Protein AF-A0AAN0K2D4-F1 (afdb_monomer_lite)

Radius of gyration: 41.51 Å; chains: 1; bounding box: 96×42×124 Å

pLDDT: mean 88.47, std 9.49, range [43.97, 98.31]

Sequence (479 aa):
MESTIPAAYCKLLQKLQEMHCSGKLLDYDFYMLWPLSASLNMMYPWIFLVTPLIKLLSERELFYSALLNRWQTLAQSNFIPSLLFQDSIAGDATFLDEALYILQLPVVFLPASHMLQLQELYDNDIVIINEDSFTNYFLSKIKVFDAHIEIRNKVIYTLLLTISMSELTGFDKLENFKNQLRTVPCIPCSPDGVVLKLPSQLIDPGTFHDMFDPDDSLFPFSDFCQNNPVCYTIMEMGMMSRKLPWDIVIKSAQTIKSVIVIDENKAMKRVKAILKCINSTVPDELKETSFLPVVPKPEHYFLPWKGEGHVLLSPTELMCDLRMGTREAALIVGSQRAILNTNSVNHGGCGSISQRVIKLLEIPTMPSFDEVLHHFNTLVSSFTAKLGNCDIVGEICCYVYQYFNDSLENPMISQLLLRYCNKPFIWIGKIFVCPCDVAVNWKHEDGPFLYKLPSKLCEYKNLLKCLKIKENFTYDDIL

Secondary structure (DSSP, 8-state):
-TTHHHHHHHHHHHHHHHHHHTTSS-S--TTTTSPPGGG-SS-TTTHHHHHHHHHHHHTSS-EEETTTTEEE-GGG-EE--TTTTTTT-SS--HHHHHHHHHTT--EE---HHHHHHHHHHHTTT-EE--HHHHHHHHHHTGGGGGG-HHHHHHHHHHHHHHHHHHHHTT--TTHHHHHHHTTS--EE-STTS--EE-GGG-B-HHHHTTT--GGGT-SPPHHHHHSHHHHHHHHHTT-BSS---HHHHHHHHHHHHHHHHH-HHHHHHHHHHHHHH--SPPPHHHHHS--EEBPPPPTT--S--TTTT-SEE-GGGEE--TTT-HHHHHHHHTTTSEEB--S-GGGTS-----HHHHHHTT--SS--HHHHHHHHHHHHHH--TTT--HHHHHHHHHHHHHHHHHHTTSHHHHHHHGGGTTSS-EE-SSSEE-GGGEETT-S-S--SS-EEPPGGGGG-HHHHHHTT-BSS--HHHH-

InterPro domains:
  IPR052972 Sacsin chaperone regulator [PTHR15600] (1-477)

Foldseek 3Di:
DLQPVLVVVLVVLVVVVVCVVVVNDPPDPLCPPQDFCVPDPDNPPCVSNNLSNVVSQQQDQSFAQPLLRGTDHQLQEEEEDPCALVVQDDDDPVLVSVLCSLLVHRYGYDPPSVVVVCCVNCVPRYHYDHNLNSLVSCLVPVVSCLVPLVSLQVVVLSNLRVVLVCVVVVDPPCVSSLVSLQPGFRFQQAQVSNDTGHLQQAAQCVQCVLQDDSHVSRHGHPVQNVDPSSVVSSVVSHHHYDADDQVSLLVSQQCLVVVCVVPLLSLLSNLLSSLVRPDDAHDVSQQQRFRFAWDEDDPLDQFAFLCYPPGTGGLVQEAEAPPPGQVLLCLQQRNPGTYGAQDDSVVSHNHDHDPSSNVSSVRHNDDDPVRSVVVQVSLQVRDDLVRDDLVSSVSSLLSSLVVLLVPVVDVVSLVVLLVQQQPFDADLSRHGAHLLQEAAPDPDPDDPRHHYHDPSSVVSVSSNVSSVRHNDDDPVSVD

Structure (mmCIF, N/CA/C/O backbone):
data_AF-A0AAN0K2D4-F1
#
_entry.id   AF-A0AAN0K2D4-F1
#
loop_
_atom_site.group_PDB
_atom_site.id
_atom_site.type_symbol
_atom_site.label_atom_id
_atom_site.label_alt_id
_atom_site.label_comp_id
_atom_site.label_asym_id
_atom_site.label_entity_id
_atom_site.label_seq_id
_atom_site.pdbx_PDB_ins_code
_atom_site.Cartn_x
_atom_site.Cartn_y
_atom_site.Cartn_z
_atom_site.occupancy
_atom_site.B_iso_or_equiv
_atom_site.auth_seq_id
_atom_site.auth_comp_id
_atom_site.auth_asym_id
_atom_site.auth_atom_id
_atom_site.pdbx_PDB_model_num
ATOM 1 N N . MET A 1 1 ? 41.814 16.527 -63.755 1.00 57.78 1 MET A N 1
ATOM 2 C CA . MET A 1 1 ? 42.087 15.346 -62.903 1.00 57.78 1 MET A CA 1
ATOM 3 C C . MET A 1 1 ? 41.332 15.417 -61.583 1.00 57.78 1 MET A C 1
ATOM 5 O O . MET A 1 1 ? 40.731 14.414 -61.221 1.00 57.78 1 MET A O 1
ATOM 9 N N . GLU A 1 2 ? 41.303 16.582 -60.926 1.00 59.50 2 GLU A N 1
ATOM 10 C CA . GLU A 1 2 ? 40.725 16.784 -59.582 1.00 59.50 2 GLU A CA 1
ATOM 11 C C . GLU A 1 2 ? 39.239 16.412 -59.423 1.00 59.50 2 GLU A C 1
ATOM 13 O O . GLU A 1 2 ? 38.846 16.000 -58.342 1.00 59.50 2 GLU A O 1
ATOM 18 N N . SER A 1 3 ? 38.418 16.464 -60.479 1.00 68.94 3 SER A N 1
ATOM 19 C CA . SER A 1 3 ? 37.014 16.003 -60.442 1.00 68.94 3 SER A CA 1
ATOM 20 C C . SER A 1 3 ? 36.786 14.653 -61.133 1.00 68.94 3 SER A C 1
ATOM 22 O O . SER A 1 3 ? 35.917 13.878 -60.740 1.00 68.94 3 SER A O 1
ATOM 24 N N . THR A 1 4 ? 37.579 14.343 -62.161 1.00 83.56 4 THR A N 1
ATOM 25 C CA . THR A 1 4 ? 37.406 13.146 -62.997 1.00 83.56 4 THR A CA 1
ATOM 26 C C . THR A 1 4 ? 37.753 11.860 -62.252 1.00 83.56 4 THR A C 1
ATOM 28 O O . THR A 1 4 ? 37.024 10.878 -62.373 1.00 83.56 4 THR A O 1
ATOM 31 N N . ILE A 1 5 ? 38.850 11.862 -61.484 1.00 86.19 5 ILE A N 1
ATOM 32 C CA . ILE A 1 5 ? 39.300 10.679 -60.738 1.00 86.19 5 ILE A CA 1
ATOM 33 C C . ILE A 1 5 ? 38.317 10.360 -59.595 1.00 86.19 5 ILE A C 1
ATOM 35 O O . ILE A 1 5 ? 37.833 9.228 -59.563 1.00 86.19 5 ILE A O 1
ATOM 39 N N . PRO A 1 6 ? 37.914 11.324 -58.738 1.00 88.62 6 PRO A N 1
ATOM 40 C CA . PRO A 1 6 ? 36.864 11.100 -57.741 1.00 88.62 6 PRO A CA 1
ATOM 41 C C . PRO A 1 6 ? 35.539 10.612 -58.336 1.00 88.62 6 PRO A C 1
ATOM 43 O O . PRO A 1 6 ? 34.939 9.678 -57.813 1.00 88.62 6 PRO A O 1
ATOM 46 N N . ALA A 1 7 ? 35.099 11.171 -59.468 1.00 88.75 7 ALA A N 1
ATOM 47 C CA . ALA A 1 7 ? 33.869 10.731 -60.128 1.00 88.75 7 ALA A CA 1
ATOM 48 C C . ALA A 1 7 ? 33.956 9.293 -60.662 1.00 88.75 7 ALA A C 1
ATOM 50 O O . ALA A 1 7 ? 33.001 8.527 -60.526 1.00 88.75 7 ALA A O 1
ATOM 51 N N . ALA A 1 8 ? 35.089 8.906 -61.253 1.00 90.31 8 ALA A N 1
ATOM 52 C CA . ALA A 1 8 ? 35.313 7.533 -61.700 1.00 90.31 8 ALA A CA 1
ATOM 53 C C . ALA A 1 8 ? 35.369 6.554 -60.515 1.00 90.31 8 ALA A C 1
ATOM 55 O O . ALA A 1 8 ? 34.779 5.477 -60.585 1.00 90.31 8 ALA A O 1
ATOM 56 N N . TYR A 1 9 ? 36.014 6.950 -59.414 1.00 91.25 9 TYR A N 1
ATOM 57 C CA . TYR A 1 9 ? 36.102 6.142 -58.199 1.00 91.25 9 TYR A CA 1
ATOM 58 C C . TYR A 1 9 ? 34.739 5.975 -57.512 1.00 91.25 9 TYR A C 1
ATOM 60 O O . TYR A 1 9 ? 34.366 4.871 -57.130 1.00 91.25 9 TYR A O 1
ATOM 68 N N . CYS A 1 10 ? 33.936 7.039 -57.436 1.00 91.19 10 CYS A N 1
ATOM 69 C CA . CYS A 1 10 ? 32.560 6.965 -56.945 1.00 91.19 10 CYS A CA 1
ATOM 70 C C . CYS A 1 10 ? 31.718 5.977 -57.776 1.00 91.19 10 CYS A C 1
ATOM 72 O O . CYS A 1 10 ? 31.055 5.114 -57.205 1.00 91.19 10 CYS A O 1
ATOM 74 N N . LYS A 1 11 ? 31.816 6.009 -59.116 1.00 92.44 11 LYS A N 1
ATOM 75 C CA . LYS A 1 11 ? 31.136 5.030 -59.991 1.00 92.44 11 LYS A CA 1
ATOM 76 C C . LYS A 1 11 ? 31.580 3.589 -59.737 1.00 92.44 11 LYS A C 1
ATOM 78 O O . LYS A 1 11 ? 30.755 2.682 -59.820 1.00 92.44 11 LYS A O 1
ATOM 83 N N . LEU A 1 12 ? 32.863 3.369 -59.442 1.00 92.81 12 LEU A N 1
ATOM 84 C CA . LEU A 1 12 ? 33.367 2.048 -59.063 1.00 92.81 12 LEU A CA 1
ATOM 85 C C . LEU A 1 12 ? 32.679 1.551 -57.783 1.00 92.81 12 LEU A C 1
ATOM 87 O O . LEU A 1 12 ? 32.184 0.428 -57.767 1.00 92.81 12 LEU A O 1
ATOM 91 N N . LEU A 1 13 ? 32.588 2.393 -56.748 1.00 92.88 13 LEU A N 1
ATOM 92 C CA . LEU A 1 13 ? 31.915 2.047 -55.490 1.00 92.88 13 LEU A CA 1
ATOM 93 C C . LEU A 1 13 ? 30.414 1.780 -55.688 1.00 92.88 13 LEU A C 1
ATOM 95 O O . LEU A 1 13 ? 29.901 0.794 -55.168 1.00 92.88 13 LEU A O 1
ATOM 99 N N . GLN A 1 14 ? 29.728 2.573 -56.519 1.00 92.19 14 GLN A N 1
ATOM 100 C CA . GLN A 1 14 ? 28.338 2.292 -56.915 1.00 92.19 14 GLN A CA 1
ATOM 101 C C . GLN A 1 14 ? 28.205 0.940 -57.620 1.00 92.19 14 GLN A C 1
ATOM 103 O O . GLN A 1 14 ? 27.250 0.203 -57.386 1.00 92.19 14 GLN A O 1
ATOM 108 N N . LYS A 1 15 ? 29.182 0.556 -58.451 1.00 92.69 15 LYS A N 1
ATOM 109 C CA . LYS A 1 15 ? 29.138 -0.753 -59.104 1.00 92.69 15 LYS A CA 1
ATOM 110 C C . LYS A 1 15 ? 29.304 -1.905 -58.113 1.00 92.69 15 LYS A C 1
ATOM 112 O O . LYS A 1 15 ? 28.647 -2.931 -58.274 1.00 92.69 15 LYS A O 1
ATOM 117 N N . LEU A 1 16 ? 30.148 -1.737 -57.096 1.00 91.50 16 LEU A N 1
ATOM 118 C CA . LEU A 1 16 ? 30.307 -2.717 -56.017 1.00 91.50 16 LEU A CA 1
ATOM 119 C C . LEU A 1 16 ? 29.028 -2.845 -55.185 1.00 91.50 16 LEU A C 1
ATOM 121 O O . LEU A 1 16 ? 28.594 -3.963 -54.917 1.00 91.50 16 LEU A O 1
ATOM 125 N N . GLN A 1 17 ? 28.378 -1.723 -54.876 1.00 92.44 17 GLN A N 1
ATOM 126 C CA . GLN A 1 17 ? 27.059 -1.695 -54.248 1.00 92.44 17 GLN A CA 1
ATOM 127 C C . GLN A 1 17 ? 26.017 -2.474 -55.076 1.00 92.44 17 GLN A C 1
ATOM 129 O O . GLN A 1 17 ? 25.353 -3.362 -54.549 1.00 92.44 17 GLN A O 1
ATOM 134 N N . GLU A 1 18 ? 25.905 -2.221 -56.387 1.00 91.56 18 GLU A N 1
ATOM 135 C CA . GLU A 1 18 ? 25.004 -2.972 -57.281 1.00 91.56 18 GLU A CA 1
ATOM 136 C C . GLU A 1 18 ? 25.321 -4.478 -57.308 1.00 91.56 18 GLU A C 1
ATOM 138 O O . GLU A 1 18 ? 24.423 -5.327 -57.361 1.00 91.56 18 GLU A O 1
ATOM 143 N N . MET A 1 19 ? 26.609 -4.835 -57.301 1.00 91.38 19 MET A N 1
ATOM 144 C CA . MET A 1 19 ? 27.048 -6.230 -57.248 1.00 91.38 19 MET A CA 1
ATOM 145 C C . MET A 1 19 ? 26.658 -6.894 -55.928 1.00 91.38 19 MET A C 1
ATOM 147 O O . MET A 1 19 ? 26.228 -8.046 -55.946 1.00 91.38 19 MET A O 1
ATOM 151 N N . HIS A 1 20 ? 26.740 -6.170 -54.814 1.00 89.06 20 HIS A N 1
ATOM 152 C CA . HIS A 1 20 ? 26.272 -6.645 -53.518 1.00 89.06 20 HIS A CA 1
ATOM 153 C C . HIS A 1 20 ? 24.748 -6.838 -53.505 1.00 89.06 20 HIS A C 1
ATOM 155 O O . HIS A 1 20 ? 24.276 -7.937 -53.228 1.00 89.06 20 HIS A O 1
ATOM 161 N N . CYS A 1 21 ? 23.975 -5.833 -53.937 1.00 87.94 21 CYS A N 1
ATOM 162 C CA . CYS A 1 21 ? 22.511 -5.922 -54.030 1.00 87.94 21 CYS A CA 1
ATOM 163 C C . CYS A 1 21 ? 22.024 -7.059 -54.948 1.00 87.94 21 CYS A C 1
ATOM 165 O O . CYS A 1 21 ? 20.941 -7.597 -54.744 1.00 87.94 21 CYS A O 1
ATOM 167 N N . SER A 1 22 ? 22.809 -7.434 -55.966 1.00 91.19 22 SER A N 1
ATOM 168 C CA . SER A 1 22 ? 22.499 -8.549 -56.877 1.00 91.19 22 SER A CA 1
ATOM 169 C C . SER A 1 22 ? 23.047 -9.910 -56.424 1.00 91.19 22 SER A C 1
ATOM 171 O O . SER A 1 22 ? 22.949 -10.879 -57.178 1.00 91.19 22 SER A O 1
ATOM 173 N N . GLY A 1 23 ? 23.637 -9.998 -55.226 1.00 87.06 23 GLY A N 1
ATOM 174 C CA . GLY A 1 23 ? 24.200 -11.232 -54.665 1.00 87.06 23 GLY A CA 1
ATOM 175 C C . GLY A 1 23 ? 25.485 -11.716 -55.347 1.00 87.06 23 GLY A C 1
ATOM 176 O O . GLY A 1 23 ? 25.917 -12.842 -55.120 1.00 87.06 23 GLY A O 1
ATOM 177 N N . LYS A 1 24 ? 26.106 -10.888 -56.197 1.00 90.44 24 LYS A N 1
ATOM 178 C CA . LYS A 1 24 ? 27.366 -11.204 -56.896 1.00 90.44 24 LYS A CA 1
ATOM 179 C C . LYS A 1 24 ? 28.602 -10.945 -56.037 1.00 90.44 24 LYS A C 1
ATOM 181 O O . LYS A 1 24 ? 29.670 -11.459 -56.357 1.00 90.44 24 LYS A O 1
ATOM 186 N N . LEU A 1 25 ? 28.463 -10.123 -54.999 1.00 87.06 25 LEU A N 1
ATOM 187 C CA . LEU A 1 25 ? 29.511 -9.800 -54.038 1.00 87.06 25 LEU A CA 1
ATOM 188 C C . LEU A 1 25 ? 29.007 -10.110 -52.622 1.00 87.06 25 LEU A C 1
ATOM 190 O O . LEU A 1 25 ? 28.138 -9.406 -52.104 1.00 87.06 25 LEU A O 1
ATOM 194 N N . LEU A 1 26 ? 29.538 -11.181 -52.033 1.00 81.00 26 LEU A N 1
ATOM 195 C CA . LEU A 1 26 ? 29.273 -11.592 -50.651 1.00 81.00 26 LEU A CA 1
ATOM 196 C C . LEU A 1 26 ? 30.217 -10.842 -49.698 1.00 81.00 26 LEU A C 1
ATOM 198 O O . LEU A 1 26 ? 31.319 -10.481 -50.108 1.00 81.00 26 LEU A O 1
ATOM 202 N N . ASP A 1 27 ? 29.774 -10.609 -48.461 1.00 75.50 27 ASP A N 1
ATOM 203 C CA . ASP A 1 27 ? 30.578 -10.031 -47.369 1.00 75.50 27 ASP A CA 1
ATOM 204 C C . ASP A 1 27 ? 31.263 -8.697 -47.724 1.00 75.50 27 ASP A C 1
ATOM 206 O O . ASP A 1 27 ? 32.464 -8.499 -47.536 1.00 75.50 27 ASP A O 1
ATOM 210 N N . TYR A 1 28 ? 30.488 -7.770 -48.295 1.00 82.19 28 TYR A N 1
ATOM 211 C CA . TYR A 1 28 ? 30.990 -6.462 -48.707 1.00 82.19 28 TYR A CA 1
ATOM 212 C C . TYR A 1 28 ? 30.899 -5.426 -47.584 1.00 82.19 28 TYR A C 1
ATOM 214 O O . TYR A 1 28 ? 29.858 -4.803 -47.377 1.00 82.19 28 TYR A O 1
ATOM 222 N N . ASP A 1 29 ? 32.029 -5.164 -46.933 1.00 84.12 29 ASP A N 1
ATOM 223 C CA . ASP A 1 29 ? 32.186 -3.997 -46.069 1.00 84.12 29 ASP A CA 1
ATOM 224 C C . ASP A 1 29 ? 32.322 -2.734 -46.926 1.00 84.12 29 ASP A C 1
ATOM 226 O O . ASP A 1 29 ? 33.379 -2.426 -47.488 1.00 84.12 29 ASP A O 1
ATOM 230 N N . PHE A 1 30 ? 31.226 -1.987 -47.042 1.00 86.12 30 PHE A N 1
ATOM 231 C CA . PHE A 1 30 ? 31.097 -0.884 -47.998 1.00 86.12 30 PHE A CA 1
ATOM 232 C C . PHE A 1 30 ? 32.162 0.215 -47.853 1.00 86.12 30 PHE A C 1
ATOM 234 O O . PHE A 1 30 ? 32.519 0.860 -48.842 1.00 86.12 30 PHE A O 1
ATOM 241 N N . TYR A 1 31 ? 32.695 0.407 -46.643 1.00 86.56 31 TYR A N 1
ATOM 242 C CA . TYR A 1 31 ? 33.720 1.403 -46.333 1.00 86.56 31 TYR A CA 1
ATOM 243 C C . TYR A 1 31 ? 35.153 0.942 -46.640 1.00 86.56 31 TYR A C 1
ATOM 245 O O . TYR A 1 31 ? 36.056 1.769 -46.658 1.00 86.56 31 TYR A O 1
ATOM 253 N N . MET A 1 32 ? 35.405 -0.344 -46.918 1.00 86.19 32 MET A N 1
ATOM 254 C CA . MET A 1 32 ? 36.774 -0.889 -47.028 1.00 86.19 32 MET A CA 1
ATOM 255 C C . MET A 1 32 ? 37.636 -0.246 -48.113 1.00 86.19 32 MET A C 1
ATOM 257 O O . MET A 1 32 ? 38.860 -0.217 -48.009 1.00 86.19 32 MET A O 1
ATOM 261 N N . LEU A 1 33 ? 37.005 0.250 -49.176 1.00 86.81 33 LEU A N 1
ATOM 262 C CA . LEU A 1 33 ? 37.688 0.921 -50.281 1.00 86.81 33 LEU A CA 1
ATOM 263 C C . LEU A 1 33 ? 37.574 2.445 -50.191 1.00 86.81 33 LEU A C 1
ATOM 265 O O . LEU A 1 33 ? 37.899 3.141 -51.154 1.00 86.81 33 LEU A O 1
ATOM 269 N N . TRP A 1 34 ? 37.084 2.992 -49.081 1.00 88.00 34 TRP A N 1
ATOM 270 C CA . TRP A 1 34 ? 37.026 4.435 -48.900 1.00 88.00 34 TRP A CA 1
ATOM 271 C C . TRP A 1 34 ? 38.426 4.934 -48.550 1.00 88.00 34 TRP A C 1
ATOM 273 O O . TRP A 1 34 ? 39.054 4.412 -47.629 1.00 88.00 34 TRP A O 1
ATOM 283 N N . PRO A 1 35 ? 38.968 5.922 -49.280 1.00 84.12 35 PRO A N 1
ATOM 284 C CA . PRO A 1 35 ? 40.294 6.416 -48.962 1.00 84.12 35 PRO A CA 1
ATOM 285 C C . PRO A 1 35 ? 40.264 7.173 -47.636 1.00 84.12 35 PRO A C 1
ATOM 287 O O . PRO A 1 35 ? 39.455 8.084 -47.445 1.00 84.12 35 PRO A O 1
ATOM 290 N N . LEU A 1 36 ? 41.189 6.814 -46.749 1.00 85.19 36 LEU A N 1
ATOM 291 C CA . LEU A 1 36 ? 41.465 7.542 -45.517 1.00 85.19 36 LEU A CA 1
ATOM 292 C C . LEU A 1 36 ? 42.693 8.429 -45.714 1.00 85.19 36 LEU A C 1
ATOM 294 O O . LEU A 1 36 ? 43.782 7.914 -45.984 1.00 85.19 36 LEU A O 1
ATOM 298 N N . SER A 1 37 ? 42.529 9.734 -45.512 1.00 82.12 37 SER A N 1
ATOM 299 C CA . SER A 1 37 ? 43.567 10.769 -45.571 1.00 82.12 37 SER A CA 1
ATOM 300 C C . SER A 1 37 ? 44.799 10.396 -44.741 1.00 82.12 37 SER A C 1
ATOM 302 O O . SER A 1 37 ? 45.926 10.537 -45.210 1.00 82.12 37 SER A O 1
ATOM 304 N N . ALA A 1 38 ? 44.577 9.835 -43.551 1.00 79.44 38 ALA A N 1
ATOM 305 C CA . ALA A 1 38 ? 45.615 9.420 -42.612 1.00 79.44 38 ALA A CA 1
ATOM 306 C C . ALA A 1 38 ? 46.386 8.149 -43.023 1.00 79.44 38 ALA A C 1
ATOM 308 O O . ALA A 1 38 ? 47.451 7.884 -42.475 1.00 79.44 38 ALA A O 1
ATOM 309 N N . SER A 1 39 ? 45.869 7.353 -43.967 1.00 80.06 39 SER A N 1
ATOM 310 C CA . SER A 1 39 ? 46.447 6.050 -44.357 1.00 80.06 39 SER A CA 1
ATOM 311 C C . SER A 1 39 ? 47.100 6.041 -45.745 1.00 80.06 39 SER A C 1
ATOM 313 O O . SER A 1 39 ? 47.506 4.991 -46.242 1.00 80.06 39 SER A O 1
ATOM 315 N N . LEU A 1 40 ? 47.175 7.197 -46.411 1.00 79.50 40 LEU A N 1
ATOM 316 C CA . LEU A 1 40 ? 47.702 7.283 -47.769 1.00 79.50 40 LEU A CA 1
ATOM 317 C C . LEU A 1 40 ? 49.211 6.992 -47.795 1.00 79.50 40 LEU A C 1
ATOM 319 O O . LEU A 1 40 ? 50.008 7.772 -47.279 1.00 79.50 40 LEU A O 1
ATOM 323 N N . ASN A 1 41 ? 49.612 5.924 -48.495 1.00 74.75 41 ASN A N 1
ATOM 324 C CA . ASN A 1 41 ? 51.026 5.577 -48.720 1.00 74.75 41 ASN A CA 1
ATOM 325 C C . ASN A 1 41 ? 51.824 6.704 -49.407 1.00 74.75 41 ASN A C 1
ATOM 327 O O . ASN A 1 41 ? 53.023 6.848 -49.185 1.00 74.75 41 ASN A O 1
ATOM 331 N N . MET A 1 42 ? 51.165 7.506 -50.250 1.00 77.31 42 MET A N 1
ATOM 332 C CA . MET A 1 42 ? 51.701 8.752 -50.801 1.00 77.31 42 MET A CA 1
ATOM 333 C C . MET A 1 42 ? 50.674 9.862 -50.596 1.00 77.31 42 MET A C 1
ATOM 335 O O . MET A 1 42 ? 49.574 9.796 -51.137 1.00 77.31 42 MET A O 1
ATOM 339 N N . MET A 1 43 ? 51.039 10.896 -49.838 1.00 73.69 43 MET A N 1
ATOM 340 C CA . MET A 1 43 ? 50.114 11.983 -49.501 1.00 73.69 43 MET A CA 1
ATOM 341 C C . MET A 1 43 ? 49.779 12.851 -50.726 1.00 73.69 43 MET A C 1
ATOM 343 O O . MET A 1 43 ? 48.622 13.179 -50.960 1.00 73.69 43 MET A O 1
ATOM 347 N N . TYR A 1 44 ? 50.767 13.164 -51.567 1.00 76.88 44 TYR A N 1
ATOM 348 C CA . TYR A 1 44 ? 50.577 13.974 -52.774 1.00 76.88 44 TYR A CA 1
ATOM 349 C C . TYR A 1 44 ? 50.616 13.119 -54.050 1.00 76.88 44 TYR A C 1
ATOM 351 O O . TYR A 1 44 ? 51.475 12.240 -54.154 1.00 76.88 44 TYR A O 1
ATOM 359 N N . PRO A 1 45 ? 49.730 13.371 -55.039 1.00 74.50 45 PRO A N 1
ATOM 360 C CA . PRO A 1 45 ? 48.644 14.368 -55.064 1.00 74.50 45 PRO A CA 1
ATOM 361 C C . PRO A 1 45 ? 47.319 13.879 -54.433 1.00 74.50 45 PRO A C 1
ATOM 363 O O . PRO A 1 45 ? 46.318 14.590 -54.474 1.00 74.50 45 PRO A O 1
ATOM 366 N N . TRP A 1 46 ? 47.289 12.661 -53.886 1.00 79.31 46 TRP A N 1
ATOM 367 C CA . TRP A 1 46 ? 46.070 11.924 -53.528 1.00 79.31 46 TRP A CA 1
ATOM 368 C C . TRP A 1 46 ? 45.221 12.566 -52.429 1.00 79.31 46 TRP A C 1
ATOM 370 O O . TRP A 1 46 ? 43.998 12.454 -52.478 1.00 79.31 46 TRP A O 1
ATOM 380 N N . ILE A 1 47 ? 45.838 13.287 -51.492 1.00 82.12 47 ILE A N 1
ATOM 381 C CA . ILE A 1 47 ? 45.136 13.987 -50.411 1.00 82.12 47 ILE A CA 1
ATOM 382 C C . ILE A 1 47 ? 44.084 14.967 -50.950 1.00 82.12 47 ILE A C 1
ATOM 384 O O . ILE A 1 47 ? 42.980 15.042 -50.416 1.00 82.12 47 ILE A O 1
ATOM 388 N N . PHE A 1 48 ? 44.367 15.633 -52.076 1.00 82.88 48 PHE A N 1
ATOM 389 C CA . PHE A 1 48 ? 43.447 16.581 -52.714 1.00 82.88 48 PHE A CA 1
ATOM 390 C C . PHE A 1 48 ? 42.242 15.909 -53.386 1.00 82.88 48 PHE A C 1
ATOM 392 O O . PHE A 1 48 ? 41.268 16.581 -53.714 1.00 82.88 48 PHE A O 1
ATOM 399 N N . LEU A 1 49 ? 42.289 14.591 -53.596 1.00 85.50 49 LEU A N 1
ATOM 400 C CA . LEU A 1 49 ? 41.204 13.823 -54.209 1.00 85.50 49 LEU A CA 1
ATOM 401 C C . LEU A 1 49 ? 40.238 13.234 -53.172 1.00 85.50 49 LEU A C 1
ATOM 403 O O . LEU A 1 49 ? 39.121 12.872 -53.542 1.00 85.50 49 LEU A O 1
ATOM 407 N N . VAL A 1 50 ? 40.632 13.168 -51.893 1.00 86.25 50 VAL A N 1
ATOM 408 C CA . VAL A 1 50 ? 39.804 12.613 -50.810 1.00 86.25 50 VAL A CA 1
ATOM 409 C C . VAL A 1 50 ? 38.561 13.473 -50.596 1.00 86.25 50 VAL A C 1
ATOM 411 O O . VAL A 1 50 ? 37.451 12.966 -50.714 1.00 86.25 50 VAL A O 1
ATOM 414 N N . THR A 1 51 ? 38.711 14.781 -50.370 1.00 86.56 51 THR A N 1
ATOM 415 C CA . THR A 1 51 ? 37.568 15.670 -50.097 1.00 86.56 51 THR A CA 1
ATOM 416 C C . THR A 1 51 ? 36.522 15.680 -51.224 1.00 86.56 51 THR A C 1
ATOM 418 O O . THR A 1 51 ? 35.344 15.457 -50.927 1.00 86.56 51 THR A O 1
ATOM 421 N N . PRO A 1 52 ? 36.886 15.862 -52.515 1.00 87.94 52 PRO A N 1
ATOM 422 C CA . PRO A 1 52 ? 35.912 15.790 -53.604 1.00 87.94 52 PRO A CA 1
ATOM 423 C C . PRO A 1 52 ? 35.249 14.416 -53.729 1.00 87.94 52 PRO A C 1
ATOM 425 O O . PRO A 1 52 ? 34.078 14.339 -54.092 1.00 87.94 52 PRO A O 1
ATOM 428 N N . LEU A 1 53 ? 35.972 13.331 -53.427 1.00 89.25 53 LEU A N 1
ATOM 429 C CA . LEU A 1 53 ? 35.397 11.992 -53.444 1.00 89.25 53 LEU A CA 1
ATOM 430 C C . LEU A 1 53 ? 34.376 11.808 -52.326 1.00 89.25 53 LEU A C 1
ATOM 432 O O . LEU A 1 53 ? 33.256 11.423 -52.632 1.00 89.25 53 LEU A O 1
ATOM 436 N N . ILE A 1 54 ? 34.718 12.108 -51.068 1.00 87.44 54 ILE A N 1
ATOM 437 C CA . ILE A 1 54 ? 33.785 11.962 -49.939 1.00 87.44 54 ILE A CA 1
ATOM 438 C C . ILE A 1 54 ? 32.513 12.790 -50.182 1.00 87.44 54 ILE A C 1
ATOM 440 O O . ILE A 1 54 ? 31.418 12.324 -49.878 1.00 87.44 54 ILE A O 1
ATOM 444 N N . LYS A 1 55 ? 32.628 13.958 -50.829 1.00 87.44 55 LYS A N 1
ATOM 445 C CA . LYS A 1 55 ? 31.466 14.735 -51.291 1.00 87.44 55 LYS A CA 1
ATOM 446 C C . LYS A 1 55 ? 30.601 14.030 -52.324 1.00 87.44 55 LYS A C 1
ATOM 448 O O . LYS A 1 55 ? 29.383 14.091 -52.252 1.00 87.44 55 LYS A O 1
ATOM 453 N N . LEU A 1 56 ? 31.203 13.330 -53.273 1.00 90.00 56 LEU A N 1
ATOM 454 C CA . LEU A 1 56 ? 30.429 12.509 -54.199 1.00 90.00 56 LEU A CA 1
ATOM 455 C C . LEU A 1 56 ? 29.792 11.303 -53.499 1.00 90.00 56 LEU A C 1
ATOM 457 O O . LEU A 1 56 ? 28.708 10.893 -53.901 1.00 90.00 56 LEU A O 1
ATOM 461 N N . LEU A 1 57 ? 30.434 10.738 -52.470 1.00 89.81 57 LEU A N 1
ATOM 462 C CA . LEU A 1 57 ? 29.859 9.633 -51.698 1.00 89.81 57 LEU A CA 1
ATOM 463 C C . LEU A 1 57 ? 28.654 10.085 -50.873 1.00 89.81 57 LEU A C 1
ATOM 465 O O . LEU A 1 57 ? 27.665 9.359 -50.824 1.00 89.81 57 LEU A O 1
ATOM 469 N N . SER A 1 58 ? 28.704 11.275 -50.264 1.00 87.62 58 SER A N 1
ATOM 470 C CA . SER A 1 58 ? 27.638 11.765 -49.381 1.00 87.62 58 SER A CA 1
ATOM 471 C C . SER A 1 58 ? 26.289 11.945 -50.088 1.00 87.62 58 SER A C 1
ATOM 473 O O . SER A 1 58 ? 25.240 11.707 -49.488 1.00 87.62 58 SER A O 1
ATOM 475 N N . GLU A 1 59 ? 26.316 12.285 -51.378 1.00 89.56 59 GLU A N 1
ATOM 476 C CA . GLU A 1 59 ? 25.146 12.487 -52.244 1.00 89.56 59 GLU A CA 1
ATOM 477 C C . GLU A 1 59 ? 24.621 11.193 -52.905 1.00 89.56 59 GLU A C 1
ATOM 479 O O . GLU A 1 59 ? 23.784 11.244 -53.817 1.00 89.56 59 GLU A O 1
ATOM 484 N N . ARG A 1 60 ? 25.150 10.023 -52.534 1.00 91.25 60 ARG A N 1
ATOM 485 C CA . ARG A 1 60 ? 24.805 8.727 -53.139 1.00 91.25 60 ARG A CA 1
ATOM 486 C C . ARG A 1 60 ? 24.404 7.719 -52.075 1.00 91.25 60 ARG A C 1
ATOM 488 O O . ARG A 1 60 ? 24.830 7.816 -50.930 1.00 91.25 60 ARG A O 1
ATOM 495 N N . GLU A 1 61 ? 23.607 6.730 -52.471 1.00 91.81 61 GLU A N 1
ATOM 496 C CA . GLU A 1 61 ? 23.166 5.634 -51.602 1.00 91.81 61 GLU A CA 1
ATOM 497 C C . GLU A 1 61 ? 24.298 4.624 -51.351 1.00 91.81 61 GLU A C 1
ATOM 499 O O . GLU A 1 61 ? 24.224 3.472 -51.755 1.00 91.81 61 GLU A O 1
ATOM 504 N N . LEU A 1 62 ? 25.390 5.071 -50.734 1.00 91.94 62 LEU A N 1
ATOM 505 C CA . LEU A 1 62 ? 26.599 4.276 -50.491 1.00 91.94 62 LEU A CA 1
ATOM 506 C C . LEU A 1 62 ? 26.848 4.004 -49.005 1.00 91.94 62 LEU A C 1
ATOM 508 O O . LEU A 1 62 ? 27.865 3.410 -48.659 1.00 91.94 62 LEU A O 1
ATOM 512 N N . PHE A 1 63 ? 25.928 4.407 -48.132 1.00 91.06 63 PHE A N 1
ATOM 513 C CA . PHE A 1 63 ? 25.986 4.133 -46.703 1.00 91.06 63 PHE A CA 1
ATOM 514 C C . PHE A 1 63 ? 25.021 2.994 -46.389 1.00 91.06 63 PHE A C 1
ATOM 516 O O . PHE A 1 63 ? 23.812 3.124 -46.590 1.00 91.06 63 PHE A O 1
ATOM 523 N N . TYR A 1 64 ? 25.546 1.856 -45.942 1.00 90.31 64 TYR A N 1
ATOM 524 C CA . TYR A 1 64 ? 24.733 0.672 -45.692 1.00 90.31 64 TYR A CA 1
ATOM 525 C C . TYR A 1 64 ? 24.334 0.576 -44.218 1.00 90.31 64 TYR A C 1
ATOM 527 O O . TYR A 1 64 ? 25.185 0.531 -43.330 1.00 90.31 64 TYR A O 1
ATOM 535 N N . SER A 1 65 ? 23.026 0.526 -43.960 1.00 89.75 65 SER A N 1
ATOM 536 C CA . SER A 1 65 ? 22.486 0.237 -42.633 1.00 89.75 65 SER A CA 1
ATOM 537 C C . SER A 1 65 ? 22.171 -1.249 -42.539 1.00 89.75 65 SER A C 1
ATOM 539 O O . SER A 1 65 ? 21.181 -1.709 -43.111 1.00 89.75 65 SER A O 1
ATOM 541 N N . ALA A 1 66 ? 23.008 -1.990 -41.810 1.00 86.69 66 ALA A N 1
ATOM 542 C CA . ALA A 1 66 ? 22.831 -3.427 -41.610 1.00 86.69 66 ALA A CA 1
ATOM 543 C C . ALA A 1 66 ? 21.518 -3.751 -40.877 1.00 86.69 66 ALA A C 1
ATOM 545 O O . ALA A 1 66 ? 20.828 -4.693 -41.255 1.00 86.69 66 ALA A O 1
ATOM 546 N N . LEU A 1 67 ? 21.128 -2.924 -39.898 1.00 86.12 67 LEU A N 1
ATOM 547 C CA . LEU A 1 67 ? 19.901 -3.108 -39.112 1.00 86.12 67 LEU A CA 1
ATOM 548 C C . LEU A 1 67 ? 18.639 -3.034 -39.975 1.00 86.12 67 LEU A C 1
ATOM 550 O O . LEU A 1 67 ? 17.735 -3.851 -39.839 1.00 86.12 67 LEU A O 1
ATOM 554 N N . LEU A 1 68 ? 18.576 -2.055 -40.881 1.00 89.50 68 LEU A N 1
ATOM 555 C CA . LEU A 1 68 ? 17.421 -1.852 -41.759 1.00 89.50 68 LEU A CA 1
ATOM 556 C C . LEU A 1 68 ? 17.567 -2.550 -43.118 1.00 89.50 68 LEU A C 1
ATOM 558 O O . LEU A 1 68 ? 16.670 -2.424 -43.952 1.00 89.50 68 LEU A O 1
ATOM 562 N N . ASN A 1 69 ? 18.687 -3.244 -43.350 1.00 89.06 69 ASN A N 1
ATOM 563 C CA . ASN A 1 69 ? 19.046 -3.894 -44.611 1.00 89.06 69 ASN A CA 1
ATOM 564 C C . ASN A 1 69 ? 18.814 -2.986 -45.836 1.00 89.06 69 ASN A C 1
ATOM 566 O O . ASN A 1 69 ? 18.134 -3.352 -46.798 1.00 89.06 69 ASN A O 1
ATOM 570 N N . ARG A 1 70 ? 19.320 -1.746 -45.775 1.00 90.94 70 ARG A N 1
ATOM 571 C CA . ARG A 1 70 ? 19.106 -0.752 -46.838 1.00 90.94 70 ARG A CA 1
ATOM 572 C C . ARG A 1 70 ? 20.288 0.192 -47.018 1.00 90.94 70 ARG A C 1
ATOM 574 O O . ARG A 1 70 ? 20.946 0.587 -46.053 1.00 90.94 70 ARG A O 1
ATOM 581 N N . TRP A 1 71 ? 20.495 0.594 -48.266 1.00 92.50 71 TRP A N 1
ATOM 582 C CA . TRP A 1 71 ? 21.458 1.618 -48.662 1.00 92.50 71 TRP A CA 1
ATOM 583 C C . TRP A 1 71 ? 20.841 3.009 -48.574 1.00 92.50 71 TRP A C 1
ATOM 585 O O . TRP A 1 71 ? 19.654 3.178 -48.841 1.00 92.50 71 TRP A O 1
ATOM 595 N N . GLN A 1 72 ? 21.638 3.984 -48.149 1.00 92.56 72 GLN A N 1
ATOM 596 C CA . GLN A 1 72 ? 21.183 5.330 -47.810 1.00 92.56 72 GLN A CA 1
ATOM 597 C C . GLN A 1 72 ? 22.234 6.372 -48.179 1.00 92.56 72 GLN A C 1
ATOM 599 O O . GLN A 1 72 ? 23.418 6.065 -48.339 1.00 92.56 72 GLN A O 1
ATOM 604 N N . THR A 1 73 ? 21.790 7.618 -48.326 1.00 92.31 73 THR A N 1
ATOM 605 C CA . THR A 1 73 ? 22.691 8.773 -48.454 1.00 92.31 73 THR A CA 1
ATOM 606 C C . THR A 1 73 ? 23.253 9.184 -47.094 1.00 92.31 73 THR A C 1
ATOM 608 O O . THR A 1 73 ? 22.664 8.843 -46.064 1.00 92.31 73 THR A O 1
ATOM 611 N N . LEU A 1 74 ? 24.311 10.003 -47.066 1.00 89.56 74 LEU A N 1
ATOM 612 C CA . LEU A 1 74 ? 24.846 10.537 -45.803 1.00 89.56 74 LEU A CA 1
ATOM 613 C C . LEU A 1 74 ? 23.763 11.274 -45.000 1.00 89.56 74 LEU A C 1
ATOM 615 O O . LEU A 1 74 ? 23.599 11.007 -43.818 1.00 89.56 74 LEU A O 1
ATOM 619 N N . ALA A 1 75 ? 22.953 12.105 -45.665 1.00 88.25 75 ALA A N 1
ATOM 620 C CA . ALA A 1 75 ? 21.884 12.891 -45.035 1.00 88.25 75 ALA A CA 1
ATOM 621 C C . ALA A 1 75 ? 20.747 12.053 -44.411 1.00 88.25 75 ALA A C 1
ATOM 623 O O . ALA A 1 75 ? 19.951 12.564 -43.632 1.00 88.25 75 ALA A O 1
ATOM 624 N N . GLN A 1 76 ? 20.638 10.776 -44.782 1.00 90.12 76 GLN A N 1
ATOM 625 C CA . GLN A 1 76 ? 19.636 9.846 -44.251 1.00 90.12 76 GLN A CA 1
ATOM 626 C C . GLN A 1 76 ? 20.218 8.935 -43.166 1.00 90.12 76 GLN A C 1
ATOM 628 O O . GLN A 1 76 ? 19.472 8.184 -42.545 1.00 90.12 76 GLN A O 1
ATOM 633 N N . SER A 1 77 ? 21.538 8.958 -42.979 1.00 91.19 77 SER A N 1
ATOM 634 C CA . SER A 1 77 ? 22.261 8.023 -42.128 1.00 91.19 77 SER A CA 1
ATOM 635 C C . SER A 1 77 ? 22.518 8.634 -40.759 1.00 91.19 77 SER A C 1
ATOM 637 O O . SER A 1 77 ? 22.942 9.781 -40.645 1.00 91.19 77 SER A O 1
ATOM 639 N N . ASN A 1 78 ? 22.316 7.827 -39.725 1.00 90.69 78 ASN A N 1
ATOM 640 C CA . ASN A 1 78 ? 22.686 8.165 -38.361 1.00 90.69 78 ASN A CA 1
ATOM 641 C C . ASN A 1 78 ? 23.922 7.362 -37.966 1.00 90.69 78 ASN A C 1
ATOM 643 O O . ASN A 1 78 ? 24.065 6.203 -38.351 1.00 90.69 78 ASN A O 1
ATOM 647 N N . PHE A 1 79 ? 24.789 7.945 -37.152 1.00 88.62 79 PHE A N 1
ATOM 648 C CA . PHE A 1 79 ? 26.006 7.276 -36.707 1.00 88.62 79 PHE A CA 1
ATOM 649 C C . PHE A 1 79 ? 26.026 7.161 -35.196 1.00 88.62 79 PHE A C 1
ATOM 651 O O . PHE A 1 79 ? 25.594 8.065 -34.485 1.00 88.62 79 PHE A O 1
ATOM 658 N N . ILE A 1 80 ? 26.537 6.038 -34.711 1.00 79.38 80 ILE A N 1
ATOM 659 C CA . ILE A 1 80 ? 26.668 5.753 -33.288 1.00 79.38 80 ILE A CA 1
ATOM 660 C C . ILE A 1 80 ? 28.157 5.725 -32.948 1.00 79.38 80 ILE A C 1
ATOM 662 O O . ILE A 1 80 ? 28.912 5.004 -33.608 1.00 79.38 80 ILE A O 1
ATOM 666 N N . PRO A 1 81 ? 28.611 6.480 -31.931 1.00 68.81 81 PRO A N 1
ATOM 667 C CA . PRO A 1 81 ? 29.925 6.252 -31.355 1.00 68.81 81 PRO A CA 1
ATOM 668 C C . PRO A 1 81 ? 29.979 4.809 -30.856 1.00 68.81 81 PRO A C 1
ATOM 670 O O . PRO A 1 81 ? 29.061 4.367 -30.172 1.00 68.81 81 PRO A O 1
ATOM 673 N N . SER A 1 82 ? 31.057 4.081 -31.144 1.00 56.59 82 SER A N 1
ATOM 674 C CA . SER A 1 82 ? 31.227 2.656 -30.804 1.00 56.59 82 SER A CA 1
ATOM 675 C C . SER A 1 82 ? 31.124 2.310 -29.301 1.00 56.59 82 SER A C 1
ATOM 677 O O . SER A 1 82 ? 31.291 1.151 -28.947 1.00 56.59 82 SER A O 1
ATOM 679 N N . LEU A 1 83 ? 30.853 3.306 -28.450 1.00 58.69 83 LEU A N 1
ATOM 680 C CA . LEU A 1 83 ? 30.876 3.305 -26.989 1.00 58.69 83 LEU A CA 1
ATOM 681 C C . LEU A 1 83 ? 29.498 3.521 -26.332 1.00 58.69 83 LEU A C 1
ATOM 683 O O . LEU A 1 83 ? 29.451 3.605 -25.109 1.00 58.69 83 LEU A O 1
ATOM 687 N N . LEU A 1 84 ? 28.395 3.641 -27.090 1.00 60.22 84 LEU A N 1
ATOM 688 C CA . LEU A 1 84 ? 27.054 3.852 -26.515 1.00 60.22 84 LEU A CA 1
ATOM 689 C C . LEU A 1 84 ? 26.759 2.775 -25.446 1.00 60.22 84 LEU A C 1
ATOM 691 O O . LEU A 1 84 ? 26.581 1.606 -25.781 1.00 60.22 84 LEU A O 1
ATOM 695 N N . PHE A 1 85 ? 26.750 3.172 -24.167 1.00 62.72 85 PHE A N 1
ATOM 696 C CA . PHE A 1 85 ? 26.536 2.312 -22.990 1.00 62.72 85 PHE A CA 1
ATOM 697 C C . PHE A 1 85 ? 27.611 1.239 -22.694 1.00 62.72 85 PHE A C 1
ATOM 699 O O . PHE A 1 85 ? 27.406 0.387 -21.823 1.00 62.72 85 PHE A O 1
ATOM 706 N N . GLN A 1 86 ? 28.773 1.278 -23.354 1.00 58.69 86 GLN A N 1
ATOM 707 C CA . GLN A 1 86 ? 29.782 0.204 -23.317 1.00 58.69 86 GLN A CA 1
ATOM 708 C C . GLN A 1 86 ? 30.438 0.004 -21.933 1.00 58.69 86 GLN A C 1
ATOM 710 O O . GLN A 1 86 ? 30.825 -1.114 -21.598 1.00 58.69 86 GLN A O 1
ATOM 715 N N . ASP A 1 87 ? 30.470 1.042 -21.092 1.00 52.53 87 ASP A N 1
ATOM 716 C CA . ASP A 1 87 ? 30.986 0.967 -19.714 1.00 52.53 87 ASP A CA 1
ATOM 717 C C . ASP A 1 87 ? 29.992 0.338 -18.716 1.00 52.53 87 ASP A C 1
ATOM 719 O O . ASP A 1 87 ? 30.356 0.033 -17.580 1.00 52.53 87 ASP A O 1
ATOM 723 N N . SER A 1 88 ? 28.729 0.140 -19.117 1.00 52.28 88 SER A N 1
ATOM 724 C CA . SER A 1 88 ? 27.647 -0.254 -18.202 1.00 52.28 88 SER A CA 1
ATOM 725 C C . SER A 1 88 ? 27.220 -1.722 -18.298 1.00 52.28 88 SER A C 1
ATOM 727 O O . SER A 1 88 ? 26.575 -2.217 -17.375 1.00 52.28 88 SER A O 1
ATOM 729 N N . ILE A 1 89 ? 27.597 -2.454 -19.357 1.00 52.09 89 ILE A N 1
ATOM 730 C CA . ILE A 1 89 ? 27.166 -3.848 -19.560 1.00 52.09 89 ILE A CA 1
ATOM 731 C C . ILE A 1 89 ? 28.313 -4.707 -20.088 1.00 52.09 89 ILE A C 1
ATOM 733 O O . ILE A 1 89 ? 28.595 -4.760 -21.283 1.00 52.09 89 ILE A O 1
ATOM 737 N N . ALA A 1 90 ? 28.921 -5.481 -19.193 1.00 43.97 90 ALA A N 1
ATOM 738 C CA . ALA A 1 90 ? 29.646 -6.675 -19.595 1.00 43.97 90 ALA A CA 1
ATOM 739 C C . ALA A 1 90 ? 28.622 -7.744 -20.019 1.00 43.97 90 ALA A C 1
ATOM 741 O O . ALA A 1 90 ? 28.100 -8.458 -19.166 1.00 43.97 90 ALA A O 1
ATOM 742 N N . GLY A 1 91 ? 28.323 -7.862 -21.319 1.00 51.12 91 GLY A N 1
ATOM 743 C CA . GLY A 1 91 ? 27.863 -9.153 -21.847 1.00 51.12 91 GLY A CA 1
ATOM 744 C C . GLY A 1 91 ? 26.801 -9.214 -22.941 1.00 51.12 91 GLY A C 1
ATOM 745 O O . GLY A 1 91 ? 26.592 -10.319 -23.427 1.00 51.12 91 GLY A O 1
ATOM 746 N N . ASP A 1 92 ? 26.151 -8.130 -23.377 1.00 57.81 92 ASP A N 1
ATOM 747 C CA . ASP A 1 92 ? 25.141 -8.265 -24.443 1.00 57.81 92 ASP A CA 1
ATOM 748 C C . ASP A 1 92 ? 24.946 -6.966 -25.240 1.00 57.81 92 ASP A C 1
ATOM 750 O O . ASP A 1 92 ? 24.188 -6.094 -24.838 1.00 57.81 92 ASP A O 1
ATOM 754 N N . ALA A 1 93 ? 25.646 -6.805 -26.366 1.00 63.84 93 ALA A N 1
ATOM 755 C CA . ALA A 1 93 ? 25.457 -5.650 -27.254 1.00 63.84 93 ALA A CA 1
ATOM 756 C C . ALA A 1 93 ? 24.213 -5.787 -28.160 1.00 63.84 93 ALA A C 1
ATOM 758 O O . ALA A 1 93 ? 23.822 -4.824 -28.817 1.00 63.84 93 ALA A O 1
ATOM 759 N N . THR A 1 94 ? 23.573 -6.965 -28.195 1.00 74.94 94 THR A N 1
ATOM 760 C CA . THR A 1 94 ? 22.537 -7.288 -29.192 1.00 74.94 94 THR A CA 1
ATOM 761 C C . THR A 1 94 ? 21.216 -6.556 -28.952 1.00 74.94 94 THR A C 1
ATOM 763 O O . THR A 1 94 ? 20.538 -6.174 -29.904 1.00 74.94 94 THR A O 1
ATOM 766 N N . PHE A 1 95 ? 20.874 -6.257 -27.694 1.00 84.06 95 PHE A N 1
ATOM 767 C CA . PHE A 1 95 ? 19.619 -5.564 -27.382 1.00 84.06 95 PHE A CA 1
ATOM 768 C C . PHE A 1 95 ? 19.585 -4.121 -27.915 1.00 84.06 95 PHE A C 1
ATOM 770 O O . PHE A 1 95 ? 18.501 -3.597 -28.172 1.00 84.06 95 PHE A O 1
ATOM 777 N N . LEU A 1 96 ? 20.744 -3.463 -28.073 1.00 84.75 96 LEU A N 1
ATOM 778 C CA . LEU A 1 96 ? 20.811 -2.118 -28.654 1.00 84.75 96 LEU A CA 1
ATOM 779 C C . LEU A 1 96 ? 20.503 -2.160 -30.147 1.00 84.75 96 LEU A C 1
ATOM 781 O O . LEU A 1 96 ? 19.718 -1.341 -30.617 1.00 84.75 96 LEU A O 1
ATOM 785 N N . ASP A 1 97 ? 21.050 -3.134 -30.871 1.00 85.94 97 ASP A N 1
ATOM 786 C CA . ASP A 1 97 ? 20.743 -3.348 -32.287 1.00 85.94 97 ASP A CA 1
ATOM 787 C C . ASP A 1 97 ? 19.244 -3.606 -32.493 1.00 85.94 97 ASP A C 1
ATOM 789 O O . ASP A 1 97 ? 18.613 -2.989 -33.357 1.00 85.94 97 ASP A O 1
ATOM 793 N N . GLU A 1 98 ? 18.639 -4.435 -31.636 1.00 89.88 98 GLU A N 1
ATOM 794 C CA . GLU A 1 98 ? 17.191 -4.657 -31.626 1.00 89.88 98 GLU A CA 1
ATOM 795 C C . GLU A 1 98 ? 16.409 -3.374 -31.313 1.00 89.88 98 GLU A C 1
ATOM 797 O O . GLU A 1 98 ? 15.431 -3.061 -31.993 1.00 89.88 98 GLU A O 1
ATOM 802 N N . ALA A 1 99 ? 16.844 -2.580 -30.331 1.00 90.94 99 ALA A N 1
ATOM 803 C CA . ALA A 1 99 ? 16.184 -1.324 -29.985 1.00 90.94 99 ALA A CA 1
ATOM 804 C C . ALA A 1 99 ? 16.244 -0.297 -31.127 1.00 90.94 99 ALA A C 1
ATOM 806 O O . ALA A 1 99 ? 15.250 0.373 -31.421 1.00 90.94 99 ALA A O 1
ATOM 807 N N . LEU A 1 100 ? 17.388 -0.188 -31.801 1.00 90.56 100 LEU A N 1
ATOM 808 C CA . LEU A 1 100 ? 17.582 0.677 -32.964 1.00 90.56 100 LEU A CA 1
ATOM 809 C C . LEU A 1 100 ? 16.724 0.224 -34.150 1.00 90.56 100 LEU A C 1
ATOM 811 O O . LEU A 1 100 ? 16.126 1.066 -34.829 1.00 90.56 100 LEU A O 1
ATOM 815 N N . TYR A 1 101 ? 16.608 -1.090 -34.357 1.00 91.25 101 TYR A N 1
ATOM 816 C CA . TYR A 1 101 ? 15.705 -1.676 -35.343 1.00 91.25 101 TYR A CA 1
ATOM 817 C C . TYR A 1 101 ? 14.238 -1.349 -35.034 1.00 91.25 101 TYR A C 1
ATOM 819 O O . TYR A 1 101 ? 13.527 -0.845 -35.903 1.00 91.25 101 TYR A O 1
ATOM 827 N N . ILE A 1 102 ? 13.786 -1.542 -33.791 1.00 93.38 102 ILE A N 1
ATOM 828 C CA . ILE A 1 102 ? 12.415 -1.216 -33.357 1.00 93.38 102 ILE A CA 1
ATOM 829 C C . ILE A 1 102 ? 12.116 0.277 -33.568 1.00 93.38 102 ILE A C 1
ATOM 831 O O . ILE A 1 102 ? 11.051 0.641 -34.068 1.00 93.38 102 ILE A O 1
ATOM 835 N N . LEU A 1 103 ? 13.076 1.155 -33.266 1.00 92.31 103 LEU A N 1
ATOM 836 C CA . LEU A 1 103 ? 12.961 2.601 -33.490 1.00 92.31 103 LEU A CA 1
ATOM 837 C C . LEU A 1 103 ? 13.004 3.009 -34.972 1.00 92.31 103 LEU A C 1
ATOM 839 O O . LEU A 1 103 ? 12.729 4.176 -35.283 1.00 92.31 103 LEU A O 1
ATOM 843 N N . GLN A 1 104 ? 13.328 2.069 -35.867 1.00 92.44 104 GLN A N 1
ATOM 844 C CA . GLN A 1 104 ? 13.547 2.277 -37.298 1.00 92.44 104 GLN A CA 1
ATOM 845 C C . GLN A 1 104 ? 14.630 3.334 -37.565 1.00 92.44 104 GLN A C 1
ATOM 847 O O . GLN A 1 104 ? 14.509 4.157 -38.477 1.00 92.44 104 GLN A O 1
ATOM 852 N N . LEU A 1 105 ? 15.682 3.344 -36.737 1.00 89.56 105 LEU A N 1
ATOM 853 C CA . LEU A 1 105 ? 16.783 4.292 -36.869 1.00 89.56 105 LEU A CA 1
ATOM 854 C C . LEU A 1 105 ? 17.771 3.813 -37.944 1.00 89.56 105 LEU A C 1
ATOM 856 O O . LEU A 1 105 ? 18.282 2.696 -37.851 1.00 89.56 105 LEU A O 1
ATOM 860 N N . PRO A 1 106 ? 18.080 4.645 -38.954 1.00 90.00 106 PRO A N 1
ATOM 861 C CA . PRO A 1 106 ? 18.995 4.298 -40.038 1.00 90.00 106 PRO A CA 1
ATOM 862 C C . PRO A 1 106 ? 20.462 4.367 -39.619 1.00 90.00 106 PRO A C 1
ATOM 864 O O . PRO A 1 106 ? 21.232 5.177 -40.131 1.00 90.00 106 PRO A O 1
ATOM 867 N N . VAL A 1 107 ? 20.851 3.526 -38.667 1.00 89.88 107 VAL A N 1
ATOM 868 C CA . VAL A 1 107 ? 22.217 3.520 -38.151 1.00 89.88 107 VAL A CA 1
ATOM 869 C C . VAL A 1 107 ? 23.164 2.884 -39.156 1.00 89.88 107 VAL A C 1
ATOM 871 O O . VAL A 1 107 ? 22.888 1.809 -39.695 1.00 89.88 107 VAL A O 1
ATOM 874 N N . VAL A 1 108 ? 24.285 3.557 -39.383 1.00 89.25 108 VAL A N 1
ATOM 875 C CA . VAL A 1 108 ? 25.398 3.098 -40.205 1.00 89.25 108 VAL A CA 1
ATOM 876 C C . VAL A 1 108 ? 26.626 2.979 -39.311 1.00 89.25 108 VAL A C 1
ATOM 878 O O . VAL A 1 108 ? 27.037 3.942 -38.663 1.00 89.25 108 VAL A O 1
ATOM 881 N N . PHE A 1 109 ? 27.209 1.784 -39.269 1.00 85.94 109 PHE A N 1
ATOM 882 C CA . PHE A 1 109 ? 28.410 1.511 -38.489 1.00 85.94 109 PHE A CA 1
ATOM 883 C C . PHE A 1 109 ? 29.651 1.745 -39.348 1.00 85.94 109 PHE A C 1
ATOM 885 O O . PHE A 1 109 ? 29.766 1.216 -40.454 1.00 85.94 109 PHE A O 1
ATOM 892 N N . LEU A 1 110 ? 30.580 2.548 -38.832 1.00 86.06 110 LEU A N 1
ATOM 893 C CA . LEU A 1 110 ? 31.848 2.864 -39.481 1.00 86.06 110 LEU A CA 1
ATOM 894 C C . LEU A 1 110 ? 33.002 2.728 -38.482 1.00 86.06 110 LEU A C 1
ATOM 896 O O . LEU A 1 110 ? 32.829 3.053 -37.304 1.00 86.06 110 LEU A O 1
ATOM 900 N N . PRO A 1 111 ? 34.201 2.318 -38.932 1.00 86.81 111 PRO A N 1
ATOM 901 C CA . PRO A 1 111 ? 35.390 2.350 -38.090 1.00 86.81 111 PRO A CA 1
ATOM 902 C C . PRO A 1 111 ? 35.718 3.776 -37.625 1.00 86.81 111 PRO A C 1
ATOM 904 O O . PRO A 1 111 ? 35.496 4.741 -38.360 1.00 86.81 111 PRO A O 1
ATOM 907 N N . ALA A 1 112 ? 36.336 3.909 -36.447 1.00 83.81 112 ALA A N 1
ATOM 908 C CA . ALA A 1 112 ? 36.649 5.207 -35.836 1.00 83.81 112 ALA A CA 1
ATOM 909 C C . ALA A 1 112 ? 37.427 6.157 -36.768 1.00 83.81 112 ALA A C 1
ATOM 911 O O . ALA A 1 112 ? 37.128 7.344 -36.832 1.00 83.81 112 ALA A O 1
ATOM 912 N N . SER A 1 113 ? 38.376 5.635 -37.551 1.00 86.06 113 SER A N 1
ATOM 913 C CA . SER A 1 113 ? 39.142 6.420 -38.528 1.00 86.06 113 SER A CA 1
ATOM 914 C C . SER A 1 113 ? 38.279 7.010 -39.649 1.00 86.06 113 SER A C 1
ATOM 916 O O . SER A 1 113 ? 38.514 8.139 -40.075 1.00 86.06 113 SER A O 1
ATOM 918 N N . HIS A 1 114 ? 37.267 6.271 -40.109 1.00 87.19 114 HIS A N 1
ATOM 919 C CA . HIS A 1 114 ? 36.334 6.728 -41.141 1.00 87.19 114 HIS A CA 1
ATOM 920 C C . HIS A 1 114 ? 35.350 7.747 -40.570 1.00 87.19 114 HIS A C 1
ATOM 922 O O . HIS A 1 114 ? 35.062 8.747 -41.224 1.00 87.19 114 HIS A O 1
ATOM 928 N N . MET A 1 115 ? 34.886 7.522 -39.337 1.00 86.50 115 MET A N 1
ATOM 929 C CA . MET A 1 115 ? 34.038 8.472 -38.622 1.00 86.50 115 MET A CA 1
ATOM 930 C C . MET A 1 115 ? 34.734 9.814 -38.403 1.00 86.50 115 MET A C 1
ATOM 932 O O . MET A 1 115 ? 34.141 10.843 -38.710 1.00 86.50 115 MET A O 1
ATOM 936 N N . LEU A 1 116 ? 35.991 9.810 -37.949 1.00 86.25 116 LEU A N 1
ATOM 937 C CA . LEU A 1 116 ? 36.766 11.038 -37.739 1.00 86.25 116 LEU A CA 1
ATOM 938 C C . LEU A 1 116 ? 36.939 11.829 -39.041 1.00 86.25 116 LEU A C 1
ATOM 940 O O . LEU A 1 116 ? 36.654 13.021 -39.073 1.00 86.25 116 LEU A O 1
ATOM 944 N N . GLN A 1 117 ? 37.314 11.163 -40.139 1.00 88.56 117 GLN A N 1
ATOM 945 C CA . GLN A 1 117 ? 37.431 11.830 -41.440 1.00 88.56 117 GLN A CA 1
ATOM 946 C C . GLN A 1 117 ? 36.096 12.426 -41.914 1.00 88.56 117 GLN A C 1
ATOM 948 O O . GLN A 1 117 ? 36.074 13.499 -42.514 1.00 88.56 117 GLN A O 1
ATOM 953 N N . LEU A 1 118 ? 34.978 11.728 -41.693 1.00 87.31 118 LEU A N 1
ATOM 954 C CA . LEU A 1 118 ? 33.660 12.249 -42.050 1.00 87.31 118 LEU A CA 1
ATOM 955 C C . LEU A 1 118 ? 33.288 13.474 -41.206 1.00 87.31 118 LEU A C 1
ATOM 957 O O . LEU A 1 118 ? 32.812 14.458 -41.767 1.00 87.31 118 LEU A O 1
ATOM 961 N N . GLN A 1 119 ? 33.546 13.434 -39.897 1.00 86.19 119 GLN A N 1
ATOM 962 C CA . GLN A 1 119 ? 33.303 14.550 -38.978 1.00 86.19 119 GLN A CA 1
ATOM 963 C C . GLN A 1 119 ? 34.121 15.790 -39.358 1.00 86.19 119 GLN A C 1
ATOM 965 O O . GLN A 1 119 ? 33.563 16.876 -39.451 1.00 86.19 119 GLN A O 1
ATOM 970 N N . GLU A 1 120 ? 35.407 15.633 -39.688 1.00 85.69 120 GLU A N 1
ATOM 971 C CA . GLU A 1 120 ? 36.265 16.746 -40.130 1.00 85.69 120 GLU A CA 1
ATOM 972 C C . GLU A 1 120 ? 35.740 17.456 -41.392 1.00 85.69 120 GLU A C 1
ATOM 974 O O . GLU A 1 120 ? 35.986 18.647 -41.585 1.00 85.69 120 GLU A O 1
ATOM 979 N N . LEU A 1 121 ? 35.029 16.735 -42.265 1.00 82.81 121 LEU A N 1
ATOM 980 C CA . LEU A 1 121 ? 34.543 17.255 -43.546 1.00 82.81 121 LEU A CA 1
ATOM 981 C C . LEU A 1 121 ? 33.090 17.760 -43.506 1.00 82.81 121 LEU A C 1
ATOM 983 O O . LEU A 1 121 ? 32.743 18.617 -44.318 1.00 82.81 121 LEU A O 1
ATOM 987 N N . TYR A 1 122 ? 32.252 17.232 -42.607 1.00 78.69 122 TYR A N 1
ATOM 988 C CA . TYR A 1 122 ? 30.794 17.443 -42.575 1.00 78.69 122 TYR A CA 1
ATOM 989 C C . TYR A 1 122 ? 30.247 17.706 -41.166 1.00 78.69 122 TYR A C 1
ATOM 991 O O . TYR A 1 122 ? 29.109 17.343 -40.881 1.00 78.69 122 TYR A O 1
ATOM 999 N N . ASP A 1 123 ? 31.032 18.326 -40.286 1.00 72.50 123 ASP A N 1
ATOM 1000 C CA . ASP A 1 123 ? 30.735 18.491 -38.851 1.00 72.50 123 ASP A CA 1
ATOM 1001 C C . ASP A 1 123 ? 29.274 18.891 -38.528 1.00 72.50 123 ASP A C 1
ATOM 1003 O O . ASP A 1 123 ? 28.676 18.366 -37.595 1.00 72.50 123 ASP A O 1
ATOM 1007 N N . ASN A 1 124 ? 28.645 19.745 -39.349 1.00 70.94 124 ASN A N 1
ATOM 1008 C CA . ASN A 1 124 ? 27.259 20.199 -39.144 1.00 70.94 124 ASN A CA 1
ATOM 1009 C C . ASN A 1 124 ? 26.166 19.353 -39.832 1.00 70.94 124 ASN A C 1
ATOM 1011 O O . ASN A 1 124 ? 24.991 19.512 -39.505 1.00 70.94 124 ASN A O 1
ATOM 1015 N N . ASP A 1 125 ? 26.520 18.489 -40.786 1.00 76.94 125 ASP A N 1
ATOM 1016 C CA . ASP A 1 125 ? 25.563 17.746 -41.624 1.00 76.94 125 ASP A CA 1
ATOM 1017 C C . ASP A 1 125 ? 25.393 16.277 -41.188 1.00 76.94 125 ASP A C 1
ATOM 1019 O O . ASP A 1 125 ? 24.504 15.579 -41.682 1.00 76.94 125 ASP A O 1
ATOM 1023 N N . ILE A 1 126 ? 26.239 15.783 -40.275 1.00 83.88 126 ILE A N 1
ATOM 1024 C CA . ILE A 1 126 ? 26.194 14.401 -39.782 1.00 83.88 126 ILE A CA 1
ATOM 1025 C C . ILE A 1 126 ? 25.383 14.318 -38.492 1.00 83.88 126 ILE A C 1
ATOM 1027 O O . ILE A 1 126 ? 25.665 14.994 -37.506 1.00 83.88 126 ILE A O 1
ATOM 1031 N N . VAL A 1 127 ? 24.423 13.394 -38.459 1.00 85.25 127 VAL A N 1
ATOM 1032 C CA . VAL A 1 127 ? 23.665 13.089 -37.243 1.00 85.25 127 VAL A CA 1
ATOM 1033 C C . VAL A 1 127 ? 24.383 12.002 -36.447 1.00 85.25 127 VAL A C 1
ATOM 1035 O O . VAL A 1 127 ? 24.360 10.821 -36.803 1.00 85.25 127 VAL A O 1
ATOM 1038 N N . ILE A 1 128 ? 25.007 12.400 -35.339 1.00 85.75 128 ILE A N 1
ATOM 1039 C CA . ILE A 1 128 ? 25.596 11.476 -34.367 1.00 85.75 128 ILE A CA 1
ATOM 1040 C C . ILE A 1 128 ? 24.582 11.241 -33.251 1.00 85.75 128 ILE A C 1
ATOM 1042 O O . ILE A 1 128 ? 24.219 12.157 -32.514 1.00 85.75 128 ILE A O 1
ATOM 1046 N N . ILE A 1 129 ? 24.142 9.996 -33.105 1.00 85.00 129 ILE A N 1
ATOM 1047 C CA . ILE A 1 129 ? 23.329 9.564 -31.977 1.00 85.00 129 ILE A CA 1
ATOM 1048 C C . ILE A 1 129 ? 24.276 9.322 -30.806 1.00 85.00 129 ILE A C 1
ATOM 1050 O O . ILE A 1 129 ? 24.895 8.269 -30.689 1.00 85.00 129 ILE A O 1
ATOM 1054 N N . ASN A 1 130 ? 24.401 10.325 -29.947 1.00 80.81 130 ASN A N 1
ATOM 1055 C CA . ASN A 1 130 ? 24.965 10.152 -28.617 1.00 80.81 130 ASN A CA 1
ATOM 1056 C C . ASN A 1 130 ? 23.894 9.624 -27.649 1.00 80.81 130 ASN A C 1
ATOM 1058 O O . ASN A 1 130 ? 22.731 9.438 -28.019 1.00 80.81 130 ASN A O 1
ATOM 1062 N N . GLU A 1 131 ? 24.291 9.399 -26.400 1.00 78.88 131 GLU A N 1
ATOM 1063 C CA . GLU A 1 131 ? 23.394 8.928 -25.346 1.00 78.88 131 GLU A CA 1
ATOM 1064 C C . GLU A 1 131 ? 22.164 9.852 -25.221 1.00 78.88 131 GLU A C 1
ATOM 1066 O O . GLU A 1 131 ? 21.038 9.347 -25.167 1.00 78.88 131 GLU A O 1
ATOM 1071 N N . ASP A 1 132 ? 22.349 11.183 -25.239 1.00 78.75 132 ASP A N 1
ATOM 1072 C CA . ASP A 1 132 ? 21.266 12.170 -25.048 1.00 78.75 132 ASP A CA 1
ATOM 1073 C C . ASP A 1 132 ? 20.222 12.017 -26.147 1.00 78.75 132 ASP A C 1
ATOM 1075 O O . ASP A 1 132 ? 19.029 11.837 -25.908 1.00 78.75 132 ASP A O 1
ATOM 1079 N N . SER A 1 133 ? 20.695 12.045 -27.390 1.00 83.25 133 SER A N 1
ATOM 1080 C CA . SER A 1 133 ? 19.848 11.946 -28.567 1.00 83.25 133 SER A CA 1
ATOM 1081 C C . SER A 1 133 ? 19.130 10.601 -28.592 1.00 83.25 133 SER A C 1
ATOM 1083 O O . SER A 1 133 ? 17.926 10.565 -28.841 1.00 83.25 133 SER A O 1
ATOM 1085 N N . PHE A 1 134 ? 19.832 9.503 -28.283 1.00 86.88 134 PHE A N 1
ATOM 1086 C CA . PHE A 1 134 ? 19.221 8.179 -28.189 1.00 86.88 134 PHE A CA 1
ATOM 1087 C C . PHE A 1 134 ? 18.103 8.151 -27.148 1.00 86.88 134 PHE A C 1
ATOM 1089 O O . PHE A 1 134 ? 17.001 7.704 -27.457 1.00 86.88 134 PHE A O 1
ATOM 1096 N N . THR A 1 135 ? 18.357 8.669 -25.947 1.00 86.00 135 THR A N 1
ATOM 1097 C CA . THR A 1 135 ? 17.380 8.687 -24.852 1.00 86.00 135 THR A CA 1
ATOM 1098 C C . THR A 1 135 ? 16.145 9.494 -25.229 1.00 86.00 135 THR A C 1
ATOM 1100 O O . THR A 1 135 ? 15.026 9.015 -25.048 1.00 86.00 135 THR A O 1
ATOM 1103 N N . ASN A 1 136 ? 16.326 10.657 -25.864 1.00 87.56 136 ASN A N 1
ATOM 1104 C CA . ASN A 1 136 ? 15.225 11.467 -26.390 1.00 87.56 136 ASN A CA 1
ATOM 1105 C C . ASN A 1 136 ? 14.373 10.668 -27.381 1.00 87.56 136 ASN A C 1
ATOM 1107 O O . ASN A 1 136 ? 13.144 10.613 -27.266 1.00 87.56 136 ASN A O 1
ATOM 1111 N N . TYR A 1 137 ? 15.023 10.035 -28.363 1.00 89.00 137 TYR A N 1
ATOM 1112 C CA . TYR A 1 137 ? 14.340 9.237 -29.378 1.00 89.00 137 TYR A CA 1
ATOM 1113 C C . TYR A 1 137 ? 13.608 8.050 -28.757 1.00 89.00 137 TYR A C 1
ATOM 1115 O O . TYR A 1 137 ? 12.432 7.843 -29.058 1.00 89.00 137 TYR A O 1
ATOM 1123 N N . PHE A 1 138 ? 14.271 7.322 -27.864 1.00 92.12 138 PHE A N 1
ATOM 1124 C CA . PHE A 1 138 ? 13.714 6.174 -27.168 1.00 92.12 138 PHE A CA 1
ATOM 1125 C C . PHE A 1 138 ? 12.488 6.563 -26.335 1.00 92.12 138 PHE A C 1
ATOM 1127 O O . PHE A 1 138 ? 11.410 6.012 -26.548 1.00 92.12 138 PHE A O 1
ATOM 1134 N N . LEU A 1 139 ? 12.603 7.562 -25.454 1.00 92.12 139 LEU A N 1
ATOM 1135 C CA . LEU A 1 139 ? 11.503 7.996 -24.589 1.00 92.12 139 LEU A CA 1
ATOM 1136 C C . LEU A 1 139 ? 10.329 8.575 -25.390 1.00 92.12 139 LEU A C 1
ATOM 1138 O O . LEU A 1 139 ? 9.174 8.271 -25.090 1.00 92.12 139 LEU A O 1
ATOM 1142 N N . SER A 1 140 ? 10.598 9.344 -26.453 1.00 92.81 140 SER A N 1
ATOM 1143 C CA . SER A 1 140 ? 9.541 9.895 -27.320 1.00 92.81 140 SER A CA 1
ATOM 1144 C C . SER A 1 140 ? 8.740 8.818 -28.065 1.00 92.81 140 SER A C 1
ATOM 1146 O O . SER A 1 140 ? 7.588 9.050 -28.438 1.00 92.81 140 SER A O 1
ATOM 1148 N N . LYS A 1 141 ? 9.327 7.629 -28.255 1.00 94.12 141 LYS A N 1
ATOM 1149 C CA . LYS A 1 141 ? 8.736 6.489 -28.967 1.00 94.12 141 LYS A CA 1
ATOM 1150 C C . LYS A 1 141 ? 8.606 5.240 -28.093 1.00 94.12 141 LYS A C 1
ATOM 1152 O O . LYS A 1 141 ? 8.447 4.147 -28.626 1.00 94.12 141 LYS A O 1
ATOM 1157 N N . ILE A 1 142 ? 8.599 5.383 -26.768 1.00 93.62 142 ILE A N 1
ATOM 1158 C CA . ILE A 1 142 ? 8.622 4.246 -25.833 1.00 93.62 142 ILE A CA 1
ATOM 1159 C C . ILE A 1 142 ? 7.479 3.242 -26.070 1.00 93.62 142 ILE A C 1
ATOM 1161 O O . ILE A 1 142 ? 7.675 2.040 -25.930 1.00 93.62 142 ILE A O 1
ATOM 1165 N N . LYS A 1 143 ? 6.313 3.719 -26.531 1.00 92.88 143 LYS A N 1
ATOM 1166 C CA . LYS A 1 143 ? 5.140 2.892 -26.876 1.00 92.88 143 LYS A CA 1
ATOM 1167 C C . LYS A 1 143 ? 5.354 1.958 -28.071 1.00 92.88 143 LYS A C 1
ATOM 1169 O O . LYS A 1 143 ? 4.663 0.958 -28.203 1.00 92.88 143 LYS A O 1
ATOM 1174 N N . VAL A 1 144 ? 6.311 2.253 -28.955 1.00 95.31 144 VAL A N 1
ATOM 1175 C CA . VAL A 1 144 ? 6.665 1.349 -30.069 1.00 95.31 144 VAL A CA 1
ATOM 1176 C C . VAL A 1 144 ? 7.198 0.015 -29.529 1.00 95.31 144 VAL A C 1
ATOM 1178 O O . VAL A 1 144 ? 7.077 -1.016 -30.183 1.00 95.31 144 VAL A O 1
ATOM 1181 N N . PHE A 1 145 ? 7.710 0.013 -28.297 1.00 95.56 145 PHE A N 1
ATOM 1182 C CA . PHE A 1 145 ? 8.206 -1.178 -27.628 1.00 95.56 145 PHE A CA 1
ATOM 1183 C C . PHE A 1 145 ? 7.138 -1.956 -26.844 1.00 95.56 145 PHE A C 1
ATOM 1185 O O . PHE A 1 145 ? 7.490 -2.895 -26.134 1.00 95.56 145 PHE A O 1
ATOM 1192 N N . ASP A 1 146 ? 5.846 -1.631 -26.951 1.00 91.50 146 ASP A N 1
ATOM 1193 C CA . ASP A 1 146 ? 4.796 -2.359 -26.216 1.00 91.50 146 ASP A CA 1
ATOM 1194 C C . ASP A 1 146 ? 4.723 -3.849 -26.614 1.00 91.50 146 ASP A C 1
ATOM 1196 O O . ASP A 1 146 ? 4.360 -4.691 -25.797 1.00 91.50 146 ASP A O 1
ATOM 1200 N N . ALA A 1 147 ? 5.145 -4.196 -27.838 1.00 92.75 147 ALA A N 1
ATOM 1201 C CA . ALA A 1 147 ? 5.300 -5.583 -28.297 1.00 92.75 147 ALA A CA 1
ATOM 1202 C C . ALA A 1 147 ? 6.672 -6.210 -27.956 1.00 92.75 147 ALA A C 1
ATOM 1204 O O . ALA A 1 147 ? 6.882 -7.397 -28.187 1.00 92.75 147 ALA A O 1
ATOM 1205 N N . HIS A 1 148 ? 7.606 -5.422 -27.417 1.00 94.38 148 HIS A N 1
ATOM 1206 C CA . HIS A 1 148 ? 9.007 -5.782 -27.174 1.00 94.38 148 HIS A CA 1
ATOM 1207 C C . HIS A 1 148 ? 9.440 -5.364 -25.758 1.00 94.38 148 HIS A C 1
ATOM 1209 O O . HIS A 1 148 ? 10.459 -4.693 -25.566 1.00 94.38 148 HIS A O 1
ATOM 1215 N N . ILE A 1 149 ? 8.638 -5.738 -24.755 1.00 93.50 149 ILE A N 1
ATOM 1216 C CA . ILE A 1 149 ? 8.796 -5.280 -23.365 1.00 93.50 149 ILE A CA 1
ATOM 1217 C C . ILE A 1 149 ? 10.158 -5.639 -22.758 1.00 93.50 149 ILE A C 1
ATOM 1219 O O . ILE A 1 149 ? 10.705 -4.856 -21.987 1.00 93.50 149 ILE A O 1
ATOM 1223 N N . GLU A 1 150 ? 10.739 -6.779 -23.135 1.00 92.44 150 GLU A N 1
ATOM 1224 C CA . GLU A 1 150 ? 12.045 -7.211 -22.630 1.00 92.44 150 GLU A CA 1
ATOM 1225 C C . GLU A 1 150 ? 13.152 -6.257 -23.086 1.00 92.44 150 GLU A C 1
ATOM 1227 O O . GLU A 1 150 ? 13.942 -5.784 -22.269 1.00 92.44 150 GLU A O 1
ATOM 1232 N N . ILE A 1 151 ? 13.162 -5.898 -24.374 1.00 92.50 151 ILE A N 1
ATOM 1233 C CA . ILE A 1 151 ? 14.120 -4.943 -24.942 1.00 92.50 151 ILE A CA 1
ATOM 1234 C C . ILE A 1 151 ? 13.902 -3.555 -24.352 1.00 92.50 151 ILE A C 1
ATOM 1236 O O . ILE A 1 151 ? 14.861 -2.911 -23.932 1.00 92.50 151 ILE A O 1
ATOM 1240 N N . ARG A 1 152 ? 12.643 -3.120 -24.228 1.00 94.25 152 ARG A N 1
ATOM 1241 C CA . ARG A 1 152 ? 12.290 -1.857 -23.565 1.00 94.25 152 ARG A CA 1
ATOM 1242 C C . ARG A 1 152 ? 12.891 -1.771 -22.167 1.00 94.25 152 ARG A C 1
ATOM 1244 O O . ARG A 1 152 ? 13.558 -0.795 -21.835 1.00 94.25 152 ARG A O 1
ATOM 1251 N N . ASN A 1 153 ? 12.640 -2.790 -21.352 1.00 93.31 153 ASN A N 1
ATOM 1252 C CA . ASN A 1 153 ? 13.027 -2.795 -19.952 1.00 93.31 153 ASN A CA 1
ATOM 1253 C C . ASN A 1 153 ? 14.554 -2.909 -19.816 1.00 93.31 153 ASN A C 1
ATOM 1255 O O . ASN A 1 153 ? 15.124 -2.202 -18.989 1.00 93.31 153 ASN A O 1
ATOM 1259 N N . LYS A 1 154 ? 15.230 -3.685 -20.682 1.00 91.25 154 LYS A N 1
ATOM 1260 C CA . LYS A 1 154 ? 16.703 -3.718 -20.776 1.00 91.25 154 LYS A CA 1
ATOM 1261 C C . LYS A 1 154 ? 17.293 -2.348 -21.117 1.00 91.25 154 LYS A C 1
ATOM 1263 O O . LYS A 1 154 ? 18.224 -1.915 -20.442 1.00 91.25 154 LYS A O 1
ATOM 1268 N N . VAL A 1 155 ? 16.744 -1.638 -22.108 1.00 90.31 155 VAL A N 1
ATOM 1269 C CA . VAL A 1 155 ? 17.207 -0.285 -22.468 1.00 90.31 155 VAL A CA 1
ATOM 1270 C C . VAL A 1 155 ? 17.066 0.661 -21.277 1.00 90.31 155 VAL A C 1
ATOM 1272 O O . VAL A 1 155 ? 18.025 1.335 -20.916 1.00 90.31 155 VAL A O 1
ATOM 1275 N N . ILE A 1 156 ? 15.909 0.673 -20.611 1.00 91.75 156 ILE A N 1
ATOM 1276 C CA . ILE A 1 156 ? 15.656 1.564 -19.466 1.00 91.75 156 ILE A CA 1
ATOM 1277 C C . ILE A 1 156 ? 16.584 1.234 -18.298 1.00 91.75 156 ILE A C 1
ATOM 1279 O O . ILE A 1 156 ? 17.162 2.138 -17.702 1.00 91.75 156 ILE A O 1
ATOM 1283 N N . TYR A 1 157 ? 16.765 -0.051 -17.995 1.00 91.31 157 TYR A N 1
ATOM 1284 C CA . TYR A 1 157 ? 17.699 -0.503 -16.969 1.00 91.31 157 TYR A CA 1
ATOM 1285 C C . TYR A 1 157 ? 19.132 -0.046 -17.270 1.00 91.31 157 TYR A C 1
ATOM 1287 O O . TYR A 1 157 ? 19.805 0.483 -16.389 1.00 91.31 157 TYR A O 1
ATOM 1295 N N . THR A 1 158 ? 19.569 -0.185 -18.524 1.00 87.31 158 THR A N 1
ATOM 1296 C CA . THR A 1 158 ? 20.891 0.263 -18.980 1.00 87.31 158 THR A CA 1
ATOM 1297 C C . THR A 1 158 ? 21.058 1.763 -18.783 1.00 87.31 158 THR A C 1
ATOM 1299 O O . THR A 1 158 ? 22.023 2.181 -18.158 1.00 87.31 158 THR A O 1
ATOM 1302 N N . LEU A 1 159 ? 20.087 2.564 -19.238 1.00 87.06 159 LEU A N 1
ATOM 1303 C CA . LEU A 1 159 ? 20.108 4.020 -19.088 1.00 87.06 159 LEU A CA 1
ATOM 1304 C C . LEU A 1 159 ? 20.248 4.434 -17.620 1.00 87.06 159 LEU A C 1
ATOM 1306 O O . LEU A 1 159 ? 21.068 5.288 -17.290 1.00 87.06 159 LEU A O 1
ATOM 1310 N N . LEU A 1 160 ? 19.475 3.807 -16.731 1.00 89.00 160 LEU A N 1
ATOM 1311 C CA . LEU A 1 160 ? 19.553 4.077 -15.297 1.00 89.00 160 LEU A CA 1
ATOM 1312 C C . LEU A 1 160 ? 20.914 3.691 -14.722 1.00 89.00 160 LEU A C 1
ATOM 1314 O O . LEU A 1 160 ? 21.485 4.470 -13.966 1.00 89.00 160 LEU A O 1
ATOM 1318 N N . LEU A 1 161 ? 21.449 2.532 -15.108 1.00 86.94 161 LEU A N 1
ATOM 1319 C CA . LEU A 1 161 ? 22.754 2.066 -14.652 1.00 86.94 161 LEU A CA 1
ATOM 1320 C C . LEU A 1 161 ? 23.885 2.989 -15.129 1.00 86.94 161 LEU A C 1
ATOM 1322 O O . LEU A 1 161 ? 24.773 3.312 -14.345 1.00 86.94 161 LEU A O 1
ATOM 1326 N N . THR A 1 162 ? 23.846 3.454 -16.380 1.00 82.75 162 THR A N 1
ATOM 1327 C CA . THR A 1 162 ? 24.808 4.429 -16.916 1.00 82.75 162 THR A CA 1
ATOM 1328 C C . THR A 1 162 ? 24.775 5.730 -16.115 1.00 82.75 162 THR A C 1
ATOM 1330 O O . THR A 1 162 ? 25.833 6.237 -15.739 1.00 82.75 162 THR A O 1
ATOM 1333 N N . ILE A 1 163 ? 23.580 6.232 -15.777 1.00 82.31 163 ILE A N 1
ATOM 1334 C CA . ILE A 1 163 ? 23.426 7.409 -14.909 1.00 82.31 163 ILE A CA 1
ATOM 1335 C C . ILE A 1 163 ? 24.073 7.141 -13.545 1.00 82.31 163 ILE A C 1
ATOM 1337 O O . ILE A 1 163 ? 24.947 7.910 -13.142 1.00 82.31 163 ILE A O 1
ATOM 1341 N N . SER A 1 164 ? 23.741 6.025 -12.884 1.00 84.06 164 SER A N 1
ATOM 1342 C CA . SER A 1 164 ? 24.316 5.676 -11.576 1.00 84.06 164 SER A CA 1
ATOM 1343 C C . SER A 1 164 ? 25.848 5.610 -11.607 1.00 84.06 164 SER A C 1
ATOM 1345 O O . SER A 1 164 ? 26.518 6.082 -10.692 1.00 84.06 164 SER A O 1
ATOM 1347 N N . MET A 1 165 ? 26.425 5.026 -12.661 1.00 81.06 165 MET A N 1
ATOM 1348 C CA . MET A 1 165 ? 27.878 4.897 -12.807 1.00 81.06 165 MET A CA 1
ATOM 1349 C C . MET A 1 165 ? 28.553 6.242 -13.090 1.00 81.06 165 MET A C 1
ATOM 1351 O O . MET A 1 165 ? 29.640 6.498 -12.573 1.00 81.06 165 MET A O 1
ATOM 1355 N N . SER A 1 166 ? 27.913 7.124 -13.861 1.00 76.69 166 SER A N 1
ATOM 1356 C CA . SER A 1 166 ? 28.449 8.458 -14.149 1.00 76.69 166 SER A CA 1
ATOM 1357 C C . SER A 1 166 ? 28.565 9.331 -12.895 1.00 76.69 166 SER A C 1
ATOM 1359 O O . SER A 1 166 ? 29.587 9.995 -12.698 1.00 76.69 166 SER A O 1
ATOM 1361 N N . GLU A 1 167 ? 27.587 9.245 -11.990 1.00 67.94 167 GLU A N 1
ATOM 1362 C CA . GLU A 1 167 ? 27.563 9.981 -10.722 1.00 67.94 167 GLU A CA 1
ATOM 1363 C C . GLU A 1 167 ? 28.720 9.555 -9.806 1.00 67.94 167 GLU A C 1
ATOM 1365 O O . GLU A 1 167 ? 29.381 10.397 -9.196 1.00 67.94 167 GLU A O 1
ATOM 1370 N N . LEU A 1 168 ? 29.053 8.259 -9.783 1.00 64.06 168 LEU A N 1
ATOM 1371 C CA . LEU A 1 168 ? 30.204 7.735 -9.036 1.00 64.06 168 LEU A CA 1
ATOM 1372 C C . LEU A 1 168 ? 31.545 8.285 -9.544 1.00 64.06 168 LEU A C 1
ATOM 1374 O O . LEU A 1 168 ? 32.513 8.350 -8.786 1.00 64.06 168 LEU A O 1
ATOM 1378 N N . THR A 1 169 ? 31.610 8.688 -10.815 1.00 61.75 169 THR A N 1
ATOM 1379 C CA . THR A 1 169 ? 32.819 9.257 -11.429 1.00 61.75 169 THR A CA 1
ATOM 1380 C C . THR A 1 169 ? 32.921 10.783 -11.307 1.00 61.75 169 THR A C 1
ATOM 1382 O O . THR A 1 169 ? 33.956 11.343 -11.663 1.00 61.75 169 THR A O 1
ATOM 1385 N N . GLY A 1 170 ? 31.896 11.461 -10.768 1.00 56.09 170 GLY A N 1
ATOM 1386 C CA . GLY A 1 170 ? 31.907 12.906 -10.504 1.00 56.09 170 GLY A CA 1
ATOM 1387 C C . GLY A 1 170 ? 31.716 13.804 -11.734 1.00 56.09 170 GLY A C 1
ATOM 1388 O O . GLY A 1 170 ? 32.050 14.989 -11.679 1.00 56.09 170 GLY A O 1
ATOM 1389 N N . PHE A 1 171 ? 31.200 13.267 -12.844 1.00 57.41 171 PHE A N 1
ATOM 1390 C CA . PHE A 1 171 ? 30.899 14.029 -14.057 1.00 57.41 171 PHE A CA 1
ATOM 1391 C C . PHE A 1 171 ? 29.378 14.188 -14.237 1.00 57.41 171 PHE A C 1
ATOM 1393 O O . PHE A 1 171 ? 28.717 13.251 -14.671 1.00 57.41 171 PHE A O 1
ATOM 1400 N N . ASP A 1 172 ? 28.841 15.395 -14.010 1.00 59.66 172 ASP A N 1
ATOM 1401 C CA . ASP A 1 172 ? 27.418 15.780 -14.207 1.00 59.66 172 ASP A CA 1
ATOM 1402 C C . ASP A 1 172 ? 26.977 15.825 -15.693 1.00 59.66 172 ASP A C 1
ATOM 1404 O O . ASP A 1 172 ? 26.186 16.666 -16.123 1.00 59.66 172 ASP A O 1
ATOM 1408 N N . LYS A 1 173 ? 27.505 14.939 -16.543 1.00 63.44 173 LYS A N 1
ATOM 1409 C CA . LYS A 1 173 ? 27.209 14.949 -17.984 1.00 63.44 173 LYS A CA 1
ATOM 1410 C C . LYS A 1 173 ? 25.784 14.494 -18.311 1.00 63.44 173 LYS A C 1
ATOM 1412 O O . LYS A 1 173 ? 25.290 14.850 -19.375 1.00 63.44 173 LYS A O 1
ATOM 1417 N N . LEU A 1 174 ? 25.123 13.748 -17.418 1.00 70.12 174 LEU A N 1
ATOM 1418 C CA . LEU A 1 174 ? 23.846 13.079 -17.702 1.00 70.12 174 LEU A CA 1
ATOM 1419 C C . LEU A 1 174 ? 22.608 13.718 -17.027 1.00 70.12 174 LEU A C 1
ATOM 1421 O O . LEU A 1 174 ? 21.532 13.120 -16.997 1.00 70.12 174 LEU A O 1
ATOM 1425 N N . GLU A 1 175 ? 22.699 14.959 -16.536 1.00 75.44 175 GLU A N 1
ATOM 1426 C CA . GLU A 1 175 ? 21.562 15.644 -15.889 1.00 75.44 175 GLU A CA 1
ATOM 1427 C C . GLU A 1 175 ? 20.346 15.835 -16.816 1.00 75.44 175 GLU A C 1
ATOM 1429 O O . GLU A 1 175 ? 19.194 15.718 -16.389 1.00 75.44 175 GLU A O 1
ATOM 1434 N N . ASN A 1 176 ? 20.570 16.062 -18.114 1.00 76.62 176 ASN A N 1
ATOM 1435 C CA . ASN A 1 176 ? 19.479 16.178 -19.089 1.00 76.62 176 ASN A CA 1
ATOM 1436 C C . ASN A 1 176 ? 18.632 14.897 -19.156 1.00 76.62 176 ASN A C 1
ATOM 1438 O O . ASN A 1 176 ? 17.402 14.962 -19.138 1.00 76.62 176 ASN A O 1
ATOM 1442 N N . PHE A 1 177 ? 19.284 13.736 -19.146 1.00 75.50 177 PHE A N 1
ATOM 1443 C CA . PHE A 1 177 ? 18.652 12.418 -19.162 1.00 75.50 177 PHE A CA 1
ATOM 1444 C C . PHE A 1 177 ? 17.824 12.174 -17.915 1.00 75.50 177 PHE A C 1
ATOM 1446 O O . PHE A 1 177 ? 16.665 11.768 -17.994 1.00 75.50 177 PHE A O 1
ATOM 1453 N N . LYS A 1 178 ? 18.411 12.473 -16.751 1.00 82.31 178 LYS A N 1
ATOM 1454 C CA . LYS A 1 178 ? 17.742 12.358 -15.456 1.00 82.31 178 LYS A CA 1
ATOM 1455 C C . LYS A 1 178 ? 16.460 13.191 -15.446 1.00 82.31 178 LYS A C 1
ATOM 1457 O O . LYS A 1 178 ? 15.406 12.712 -15.033 1.00 82.31 178 LYS A O 1
ATOM 1462 N N . ASN A 1 179 ? 16.506 14.410 -15.985 1.00 85.12 179 ASN A N 1
ATOM 1463 C CA . ASN A 1 179 ? 15.334 15.282 -16.086 1.00 85.12 179 ASN A CA 1
ATOM 1464 C C . ASN A 1 179 ? 14.254 14.758 -17.047 1.00 85.12 179 ASN A C 1
ATOM 1466 O O . ASN A 1 179 ? 13.061 14.960 -16.806 1.00 85.12 179 ASN A O 1
ATOM 1470 N N . GLN A 1 180 ? 14.625 14.027 -18.092 1.00 84.31 180 GLN A N 1
ATOM 1471 C CA . GLN A 1 180 ? 13.651 13.403 -18.988 1.00 84.31 180 GLN A CA 1
ATOM 1472 C C . GLN A 1 180 ? 12.995 12.167 -18.384 1.00 84.31 180 GLN A C 1
ATOM 1474 O O . GLN A 1 180 ? 11.771 12.051 -18.415 1.00 84.31 180 GLN A O 1
ATOM 1479 N N . LEU A 1 181 ? 13.778 11.290 -17.755 1.00 87.50 181 LEU A N 1
ATOM 1480 C CA . LEU A 1 181 ? 13.260 10.120 -17.038 1.00 87.50 181 LEU A CA 1
ATOM 1481 C C . LEU A 1 181 ? 12.326 10.522 -15.881 1.00 87.50 181 LEU A C 1
ATOM 1483 O O . LEU A 1 181 ? 11.398 9.793 -15.540 1.00 87.50 181 LEU A O 1
ATOM 1487 N N . ARG A 1 182 ? 12.508 11.722 -15.312 1.00 92.06 182 ARG A N 1
ATOM 1488 C CA . ARG A 1 182 ? 11.592 12.312 -14.318 1.00 92.06 182 ARG A CA 1
ATOM 1489 C C . ARG A 1 182 ? 10.229 12.723 -14.877 1.00 92.06 182 ARG A C 1
ATOM 1491 O O . ARG A 1 182 ? 9.281 12.827 -14.101 1.00 92.06 182 ARG A O 1
ATOM 1498 N N . THR A 1 183 ? 10.127 13.015 -16.174 1.00 91.75 183 THR A N 1
ATOM 1499 C CA . THR A 1 183 ? 8.934 13.634 -16.787 1.00 91.75 183 THR A CA 1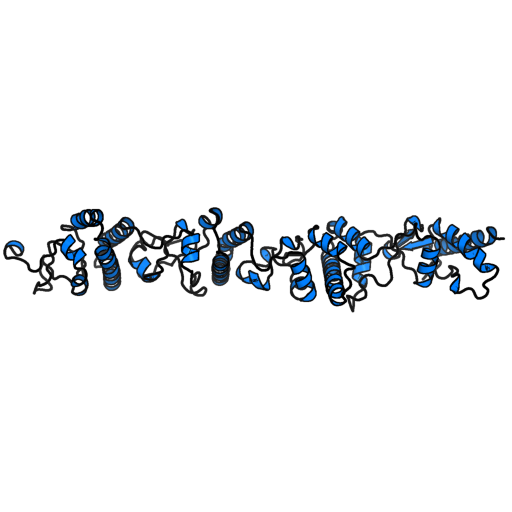
ATOM 1500 C C . THR A 1 183 ? 8.173 12.706 -17.730 1.00 91.75 183 THR A C 1
ATOM 1502 O O . THR A 1 183 ? 6.994 12.947 -17.994 1.00 91.75 183 THR A O 1
ATOM 1505 N N . VAL A 1 184 ? 8.799 11.621 -18.191 1.00 93.06 184 VAL A N 1
ATOM 1506 C CA . VAL A 1 184 ? 8.178 10.606 -19.050 1.00 93.06 184 VAL A CA 1
ATOM 1507 C C . VAL A 1 184 ? 7.912 9.332 -18.241 1.00 93.06 184 VAL A C 1
ATOM 1509 O O . VAL A 1 184 ? 8.840 8.817 -17.623 1.00 93.06 184 VAL A O 1
ATOM 1512 N N . PRO A 1 185 ? 6.680 8.780 -18.228 1.00 95.25 185 PRO A N 1
ATOM 1513 C CA . PRO A 1 185 ? 6.412 7.498 -17.581 1.00 95.25 185 PRO A CA 1
ATOM 1514 C C . PRO A 1 185 ? 7.205 6.378 -18.264 1.00 95.25 185 PRO A C 1
ATOM 1516 O O . PRO A 1 185 ? 6.856 5.940 -19.359 1.00 95.25 185 PRO A O 1
ATOM 1519 N N . CYS A 1 186 ? 8.290 5.942 -17.629 1.00 94.69 186 CYS A N 1
ATOM 1520 C CA . CYS A 1 186 ? 9.229 4.988 -18.212 1.00 94.69 186 CYS A CA 1
ATOM 1521 C C . CYS A 1 186 ? 9.680 3.901 -17.238 1.00 94.69 186 CYS A C 1
ATOM 1523 O O . CYS A 1 186 ? 10.286 2.935 -17.673 1.00 94.69 186 CYS A O 1
ATOM 1525 N N . ILE A 1 187 ? 9.406 4.006 -15.939 1.00 96.00 187 ILE A N 1
ATOM 1526 C CA . ILE A 1 187 ? 9.845 2.978 -14.994 1.00 96.00 187 ILE A CA 1
ATOM 1527 C C . ILE A 1 187 ? 8.798 1.857 -14.960 1.00 96.00 187 ILE A C 1
ATOM 1529 O O . ILE A 1 187 ? 7.645 2.142 -14.617 1.00 96.00 187 ILE A O 1
ATOM 1533 N N . PRO A 1 188 ? 9.158 0.606 -15.306 1.00 95.62 188 PRO A N 1
ATOM 1534 C CA . PRO A 1 188 ? 8.248 -0.530 -15.203 1.00 95.62 188 PRO A CA 1
ATOM 1535 C C . PRO A 1 188 ? 7.881 -0.797 -13.745 1.00 95.62 188 PRO A C 1
ATOM 1537 O O . PRO A 1 188 ? 8.756 -0.731 -12.884 1.00 95.62 188 PRO A O 1
ATOM 1540 N N . CYS A 1 189 ? 6.611 -1.083 -13.457 1.00 94.38 189 CYS A N 1
ATOM 1541 C CA . CYS A 1 189 ? 6.132 -1.196 -12.074 1.00 94.38 189 CYS A CA 1
ATOM 1542 C C . CYS A 1 189 ? 5.098 -2.297 -11.804 1.00 94.38 189 CYS A C 1
ATOM 1544 O O . CYS A 1 189 ? 4.740 -2.525 -10.652 1.00 94.38 189 CYS A O 1
ATOM 1546 N N . SER A 1 190 ? 4.595 -2.976 -12.834 1.00 92.12 190 SER A N 1
ATOM 1547 C CA . SER A 1 190 ? 3.752 -4.166 -12.668 1.00 92.12 190 SER A CA 1
ATOM 1548 C C . SER A 1 190 ? 4.603 -5.443 -12.599 1.00 92.12 190 SER A C 1
ATOM 1550 O O . SER A 1 190 ? 5.742 -5.434 -13.072 1.00 92.12 190 SER A O 1
ATOM 1552 N N . PRO A 1 191 ? 4.080 -6.562 -12.060 1.00 88.75 191 PRO A N 1
ATOM 1553 C CA . PRO A 1 191 ? 4.827 -7.822 -11.954 1.00 88.75 191 PRO A CA 1
ATOM 1554 C C . PRO A 1 191 ? 5.264 -8.428 -13.294 1.00 88.75 191 PRO A C 1
ATOM 1556 O O . PRO A 1 191 ? 6.205 -9.208 -13.331 1.00 88.75 191 PRO A O 1
ATOM 1559 N N . ASP A 1 192 ? 4.589 -8.078 -14.387 1.00 90.06 192 ASP A N 1
ATOM 1560 C CA . ASP A 1 192 ? 4.939 -8.452 -15.763 1.00 90.06 192 ASP A CA 1
ATOM 1561 C C . ASP A 1 192 ? 5.821 -7.399 -16.465 1.00 90.06 192 ASP A C 1
ATOM 1563 O O . ASP A 1 192 ? 6.181 -7.551 -17.630 1.00 90.06 192 ASP A O 1
ATOM 1567 N N . GLY A 1 193 ? 6.159 -6.306 -15.774 1.00 89.69 193 GLY A N 1
ATOM 1568 C CA . GLY A 1 193 ? 6.984 -5.224 -16.296 1.00 89.69 193 GLY A CA 1
ATOM 1569 C C . GLY A 1 193 ? 6.331 -4.419 -17.422 1.00 89.69 193 GLY A C 1
ATOM 1570 O O . GLY A 1 193 ? 7.053 -3.716 -18.129 1.00 89.69 193 GLY A O 1
ATOM 1571 N N . VAL A 1 194 ? 5.008 -4.512 -17.614 1.00 91.56 194 VAL A N 1
ATOM 1572 C CA . VAL A 1 194 ? 4.262 -3.841 -18.693 1.00 91.56 194 VAL A CA 1
ATOM 1573 C C . VAL A 1 194 ? 3.917 -2.394 -18.342 1.00 91.56 194 VAL A C 1
ATOM 1575 O O . VAL A 1 194 ? 4.182 -1.499 -19.149 1.00 91.56 194 VAL A O 1
ATOM 1578 N N . VAL A 1 195 ? 3.343 -2.154 -17.159 1.00 94.88 195 VAL A N 1
ATOM 1579 C CA . VAL A 1 195 ? 2.858 -0.837 -16.722 1.00 94.88 195 VAL A CA 1
ATOM 1580 C C . VAL A 1 195 ? 4.040 0.079 -16.431 1.00 94.88 195 VAL A C 1
ATOM 1582 O O . VAL A 1 195 ? 4.936 -0.282 -15.671 1.00 94.88 195 VAL A O 1
ATOM 1585 N N . LEU A 1 196 ? 4.016 1.277 -17.019 1.00 95.81 196 LEU A N 1
ATOM 1586 C CA . LEU A 1 196 ? 5.042 2.300 -16.839 1.00 95.81 196 LEU A CA 1
ATOM 1587 C C . LEU A 1 196 ? 4.515 3.457 -15.990 1.00 95.81 196 LEU A C 1
ATOM 1589 O O . LEU A 1 196 ? 3.409 3.956 -16.218 1.00 95.81 196 LEU A O 1
ATOM 1593 N N . LYS A 1 197 ? 5.335 3.929 -15.053 1.00 96.56 197 LYS A N 1
ATOM 1594 C CA . LYS A 1 197 ? 5.057 5.104 -14.219 1.00 96.56 197 LYS A CA 1
ATOM 1595 C C . LYS A 1 197 ? 6.247 6.055 -14.177 1.00 96.56 197 LYS A C 1
ATOM 1597 O O . LYS A 1 197 ? 7.372 5.704 -14.535 1.00 96.56 197 LYS A O 1
ATOM 1602 N N . LEU A 1 198 ? 5.977 7.289 -13.756 1.00 96.56 198 LEU A N 1
ATOM 1603 C CA . LEU A 1 198 ? 7.030 8.234 -13.395 1.00 96.56 198 LEU A CA 1
ATOM 1604 C C . LEU A 1 198 ? 7.738 7.752 -12.124 1.00 96.56 198 LEU A C 1
ATOM 1606 O O . LEU A 1 198 ? 7.066 7.200 -11.249 1.00 96.56 198 LEU A O 1
ATOM 1610 N N . PRO A 1 199 ? 9.034 8.057 -11.941 1.00 96.00 199 PRO A N 1
ATOM 1611 C CA . PRO A 1 199 ? 9.718 7.809 -10.672 1.00 96.00 199 PRO A CA 1
ATOM 1612 C C . PRO A 1 199 ? 8.946 8.377 -9.470 1.00 96.00 199 PRO A C 1
ATOM 1614 O O . PRO A 1 199 ? 8.771 7.699 -8.465 1.00 96.00 199 PRO A O 1
ATOM 1617 N N . SER A 1 200 ? 8.377 9.580 -9.611 1.00 95.25 200 SER A N 1
ATOM 1618 C CA . SER A 1 200 ? 7.584 10.264 -8.577 1.00 95.25 200 SER A CA 1
ATOM 1619 C C . SER A 1 200 ? 6.225 9.635 -8.260 1.00 95.25 200 SER A C 1
ATOM 1621 O O . SER A 1 200 ? 5.564 10.060 -7.318 1.00 95.25 200 SER A O 1
ATOM 1623 N N . GLN A 1 201 ? 5.787 8.642 -9.034 1.00 95.56 201 GLN A N 1
ATOM 1624 C CA . GLN A 1 201 ? 4.556 7.883 -8.799 1.00 95.56 201 GLN A CA 1
ATOM 1625 C C . GLN A 1 201 ? 4.829 6.509 -8.172 1.00 95.56 201 GLN A C 1
ATOM 1627 O O . GLN A 1 201 ? 3.885 5.750 -7.940 1.00 95.56 201 GLN A O 1
ATOM 1632 N N . LEU A 1 202 ? 6.102 6.187 -7.934 1.00 96.44 202 LEU A N 1
ATOM 1633 C CA . LEU A 1 202 ? 6.541 4.946 -7.317 1.00 96.44 202 LEU A CA 1
ATOM 1634 C C . LEU A 1 202 ? 6.854 5.149 -5.842 1.00 96.44 202 LEU A C 1
ATOM 1636 O O . LEU A 1 202 ? 7.147 6.257 -5.380 1.00 96.44 202 LEU A O 1
ATOM 1640 N N . ILE A 1 203 ? 6.820 4.046 -5.112 1.00 95.56 203 ILE A N 1
ATOM 1641 C CA . ILE A 1 203 ? 7.131 3.990 -3.689 1.00 95.56 203 ILE A CA 1
ATOM 1642 C C . ILE A 1 203 ? 8.271 3.000 -3.453 1.00 95.56 203 ILE A C 1
ATOM 1644 O O . ILE A 1 203 ? 8.417 2.017 -4.177 1.00 95.56 203 ILE A O 1
ATOM 1648 N N . ASP A 1 204 ? 9.071 3.258 -2.425 1.00 93.31 204 ASP A N 1
ATOM 1649 C CA . ASP A 1 204 ? 10.171 2.383 -2.038 1.00 93.31 204 ASP A CA 1
ATOM 1650 C C . ASP A 1 204 ? 9.642 1.039 -1.493 1.00 93.31 204 ASP A C 1
ATOM 1652 O O . ASP A 1 204 ? 8.971 1.027 -0.449 1.00 93.31 204 ASP A O 1
ATOM 1656 N N . PRO A 1 205 ? 9.957 -0.100 -2.140 1.00 92.19 205 PRO A N 1
ATOM 1657 C CA . PRO A 1 205 ? 9.557 -1.414 -1.649 1.00 92.19 205 PRO A CA 1
ATOM 1658 C C . PRO A 1 205 ? 10.196 -1.752 -0.300 1.00 92.19 205 PRO A C 1
ATOM 1660 O O . PRO A 1 205 ? 9.561 -2.420 0.513 1.00 92.19 205 PRO A O 1
ATOM 1663 N N . GLY A 1 206 ? 11.402 -1.258 0.002 1.00 90.25 206 GLY A N 1
ATOM 1664 C CA . GLY A 1 206 ? 12.043 -1.498 1.296 1.00 90.25 206 GLY A CA 1
ATOM 1665 C C . GLY A 1 206 ? 11.206 -0.951 2.454 1.00 90.25 206 GLY A C 1
ATOM 1666 O O . GLY A 1 206 ? 10.936 -1.654 3.430 1.00 90.25 206 GLY A O 1
ATOM 1667 N N . THR A 1 207 ? 10.725 0.283 2.307 1.00 91.38 207 THR A N 1
ATOM 1668 C CA . THR A 1 207 ? 9.943 0.982 3.333 1.00 91.38 207 THR A CA 1
ATOM 1669 C C . THR A 1 207 ? 8.467 0.571 3.363 1.00 91.38 207 THR A C 1
ATOM 1671 O O . THR A 1 207 ? 7.888 0.464 4.446 1.00 91.38 207 THR A O 1
ATOM 1674 N N . PHE A 1 208 ? 7.841 0.338 2.203 1.00 94.75 208 PHE A N 1
ATOM 1675 C CA . PHE A 1 208 ? 6.380 0.223 2.091 1.00 94.75 208 PHE A CA 1
ATOM 1676 C C . PHE A 1 208 ? 5.852 -1.175 1.716 1.00 94.75 208 PHE A C 1
ATOM 1678 O O . PHE A 1 208 ? 4.656 -1.302 1.453 1.00 94.75 208 PHE A O 1
ATOM 1685 N N . HIS A 1 209 ? 6.678 -2.232 1.754 1.00 93.81 209 HIS A N 1
ATOM 1686 C CA . HIS A 1 209 ? 6.256 -3.617 1.453 1.00 93.81 209 HIS A CA 1
ATOM 1687 C C . HIS A 1 209 ? 5.080 -4.135 2.298 1.00 93.81 209 HIS A C 1
ATOM 1689 O O . HIS A 1 209 ? 4.305 -4.959 1.829 1.00 93.81 209 HIS A O 1
ATOM 1695 N N . ASP A 1 210 ? 4.921 -3.671 3.541 1.00 95.88 210 ASP A N 1
ATOM 1696 C CA . ASP A 1 210 ? 3.772 -4.065 4.366 1.00 95.88 210 ASP A CA 1
ATOM 1697 C C . ASP A 1 210 ? 2.472 -3.371 3.906 1.00 95.88 210 ASP A C 1
ATOM 1699 O O . ASP A 1 210 ? 1.382 -3.866 4.184 1.00 95.88 210 ASP A O 1
ATOM 1703 N N . MET A 1 211 ? 2.555 -2.225 3.214 1.00 96.31 211 MET A N 1
ATOM 1704 C CA . MET A 1 211 ? 1.395 -1.412 2.812 1.00 96.31 211 MET A CA 1
ATOM 1705 C C . MET A 1 211 ? 0.856 -1.718 1.417 1.00 96.31 211 MET A C 1
ATOM 1707 O O . MET A 1 211 ? -0.304 -1.409 1.146 1.00 96.31 211 MET A O 1
ATOM 1711 N N . PHE A 1 212 ? 1.677 -2.275 0.534 1.00 95.31 212 PHE A N 1
ATOM 1712 C CA . PHE A 1 212 ? 1.338 -2.474 -0.873 1.00 95.31 212 PHE A CA 1
ATOM 1713 C C . PHE A 1 212 ? 1.906 -3.787 -1.381 1.00 95.31 212 PHE A C 1
ATOM 1715 O O . PHE A 1 212 ? 2.842 -4.336 -0.807 1.00 95.31 212 PHE A O 1
ATOM 1722 N N . ASP A 1 213 ? 1.333 -4.258 -2.476 1.00 92.19 213 ASP A N 1
ATOM 1723 C CA . ASP A 1 213 ? 1.766 -5.432 -3.208 1.00 92.19 213 ASP A CA 1
ATOM 1724 C C . ASP A 1 213 ? 2.341 -5.074 -4.574 1.00 92.19 213 ASP A C 1
ATOM 1726 O O . ASP A 1 213 ? 2.012 -4.022 -5.126 1.00 92.19 213 ASP A O 1
ATOM 1730 N N . PRO A 1 214 ? 3.146 -5.969 -5.174 1.00 90.62 214 PRO A N 1
ATOM 1731 C CA . PRO A 1 214 ? 3.546 -5.836 -6.572 1.00 90.62 214 PRO A CA 1
ATOM 1732 C C . PRO A 1 214 ? 2.351 -5.617 -7.516 1.00 90.62 214 PRO A C 1
ATOM 1734 O O . PRO A 1 214 ? 2.442 -4.815 -8.443 1.00 90.62 214 PRO A O 1
ATOM 1737 N N . ASP A 1 215 ? 1.207 -6.249 -7.235 1.00 90.12 215 ASP A N 1
ATOM 1738 C CA . ASP A 1 215 ? -0.023 -6.112 -8.026 1.00 90.12 215 ASP A CA 1
ATOM 1739 C C . ASP A 1 215 ? -0.631 -4.698 -7.970 1.00 90.12 215 ASP A C 1
ATOM 1741 O O . ASP A 1 215 ? -1.266 -4.260 -8.931 1.00 90.12 215 ASP A O 1
ATOM 1745 N N . ASP A 1 216 ? -0.364 -3.923 -6.909 1.00 91.06 216 ASP A N 1
ATOM 1746 C CA . ASP A 1 216 ? -0.781 -2.514 -6.815 1.00 91.06 216 ASP A CA 1
ATOM 1747 C C . ASP A 1 216 ? -0.031 -1.626 -7.833 1.00 91.06 216 ASP A C 1
ATOM 1749 O O . ASP A 1 216 ? -0.368 -0.454 -8.040 1.00 91.06 216 ASP A O 1
ATOM 1753 N N . SER A 1 217 ? 0.988 -2.181 -8.503 1.00 93.81 217 SER A N 1
ATOM 1754 C CA . SER A 1 217 ? 1.793 -1.535 -9.539 1.00 93.81 217 SER A CA 1
ATOM 1755 C C . SER A 1 217 ? 2.435 -0.225 -9.064 1.00 93.81 217 SER A C 1
ATOM 1757 O O . SER A 1 217 ? 2.482 0.757 -9.808 1.00 93.81 217 SER A O 1
ATOM 1759 N N . LEU A 1 218 ? 2.842 -0.150 -7.792 1.00 94.75 218 LEU A N 1
ATOM 1760 C CA . LEU A 1 218 ? 3.463 1.036 -7.177 1.00 94.75 218 LEU A CA 1
ATOM 1761 C C . LEU A 1 218 ? 4.952 0.849 -6.863 1.00 94.75 218 LEU A C 1
ATOM 1763 O O . LEU A 1 218 ? 5.652 1.843 -6.673 1.00 94.75 218 LEU A O 1
ATOM 1767 N N . PHE A 1 219 ? 5.442 -0.388 -6.839 1.00 94.94 219 PHE A N 1
ATOM 1768 C CA . PHE A 1 219 ? 6.870 -0.676 -6.737 1.00 94.94 219 PHE A CA 1
ATOM 1769 C C . PHE A 1 219 ? 7.500 -0.699 -8.129 1.00 94.94 219 PHE A C 1
ATOM 1771 O O . PHE A 1 219 ? 6.830 -1.117 -9.071 1.00 94.94 219 PHE A O 1
ATOM 1778 N N . PRO A 1 220 ? 8.767 -0.288 -8.299 1.00 94.75 220 PRO A N 1
ATOM 1779 C CA . PRO A 1 220 ? 9.489 -0.602 -9.523 1.00 94.75 220 PRO A CA 1
ATOM 1780 C C . PRO A 1 220 ? 9.543 -2.124 -9.750 1.00 94.75 220 PRO A C 1
ATOM 1782 O O . PRO A 1 220 ? 9.472 -2.918 -8.809 1.00 94.75 220 PRO A O 1
ATOM 1785 N N . PHE A 1 221 ? 9.674 -2.531 -11.009 1.00 93.38 221 PHE A N 1
ATOM 1786 C CA . PHE A 1 221 ? 9.828 -3.928 -11.400 1.00 93.38 221 PHE A CA 1
ATOM 1787 C C . PHE A 1 221 ? 11.046 -4.551 -10.706 1.00 93.38 221 PHE A C 1
ATOM 1789 O O . PHE A 1 221 ? 12.053 -3.874 -10.493 1.00 93.38 221 PHE A O 1
ATOM 1796 N N . SER A 1 222 ? 10.957 -5.833 -10.338 1.00 88.31 222 SER A N 1
ATOM 1797 C CA . SER A 1 222 ? 11.878 -6.482 -9.390 1.00 88.31 222 SER A CA 1
ATOM 1798 C C . SER A 1 222 ? 13.354 -6.268 -9.713 1.00 88.31 222 SER A C 1
ATOM 1800 O O . SER A 1 222 ? 14.146 -5.985 -8.813 1.00 88.31 222 SER A O 1
ATOM 1802 N N . ASP A 1 223 ? 13.712 -6.343 -10.990 1.00 86.94 223 ASP A N 1
ATOM 1803 C CA . ASP A 1 223 ? 15.095 -6.257 -11.460 1.00 86.94 223 ASP A CA 1
ATOM 1804 C C . ASP A 1 223 ? 15.700 -4.866 -11.206 1.00 86.94 223 ASP A C 1
ATOM 1806 O O . ASP A 1 223 ? 16.890 -4.733 -10.921 1.00 86.94 223 ASP A O 1
ATOM 1810 N N . PHE A 1 224 ? 14.863 -3.825 -11.215 1.00 91.12 224 PHE A N 1
ATOM 1811 C CA . PHE A 1 224 ? 15.260 -2.448 -10.918 1.00 91.12 224 PHE A CA 1
ATOM 1812 C C . PHE A 1 224 ? 15.465 -2.225 -9.417 1.00 91.12 224 PHE A C 1
ATOM 1814 O O . PHE A 1 224 ? 16.276 -1.389 -9.028 1.00 91.12 224 PHE A O 1
ATOM 1821 N N . CYS A 1 225 ? 14.753 -2.971 -8.568 1.00 84.88 225 CYS A N 1
ATOM 1822 C CA . CYS A 1 225 ? 14.871 -2.868 -7.113 1.00 84.88 225 CYS A CA 1
ATOM 1823 C C . CYS A 1 225 ? 16.029 -3.692 -6.542 1.00 84.88 225 CYS A C 1
ATOM 1825 O O . CYS A 1 225 ? 16.590 -3.314 -5.517 1.00 84.88 225 CYS A O 1
ATOM 1827 N N . GLN A 1 226 ? 16.380 -4.817 -7.173 1.00 87.25 226 GLN A N 1
ATOM 1828 C CA . GLN A 1 226 ? 17.468 -5.690 -6.714 1.00 87.25 226 GLN A CA 1
ATOM 1829 C C . GLN A 1 226 ? 18.855 -5.068 -6.929 1.00 87.25 226 GLN A C 1
ATOM 1831 O O . GLN A 1 226 ? 19.789 -5.356 -6.178 1.00 87.25 226 GLN A O 1
ATOM 1836 N N . ASN A 1 227 ? 19.002 -4.207 -7.938 1.00 88.06 227 ASN A N 1
ATOM 1837 C CA . ASN A 1 227 ? 20.240 -3.485 -8.190 1.00 88.06 227 ASN A CA 1
ATOM 1838 C C . ASN A 1 227 ? 20.276 -2.171 -7.387 1.00 88.06 227 ASN A C 1
ATOM 1840 O O . ASN A 1 227 ? 19.561 -1.220 -7.700 1.00 88.06 227 ASN A O 1
ATOM 1844 N N . ASN A 1 228 ? 21.130 -2.112 -6.357 1.00 87.81 228 ASN A N 1
ATOM 1845 C CA . ASN A 1 228 ? 21.242 -0.948 -5.467 1.00 87.81 228 ASN A CA 1
ATOM 1846 C C . ASN A 1 228 ? 21.520 0.381 -6.210 1.00 87.81 228 ASN A C 1
ATOM 1848 O O . ASN A 1 228 ? 20.804 1.342 -5.928 1.00 87.81 228 ASN A O 1
ATOM 1852 N N . PRO A 1 229 ? 22.496 0.468 -7.144 1.00 89.50 229 PRO A N 1
ATOM 1853 C CA . PRO A 1 229 ? 22.703 1.669 -7.960 1.00 89.50 229 PRO A CA 1
ATOM 1854 C C . PRO A 1 229 ? 21.445 2.142 -8.700 1.00 89.50 229 PRO A C 1
ATOM 1856 O O . PRO A 1 229 ? 21.030 3.287 -8.533 1.00 89.50 229 PRO A O 1
ATOM 1859 N N . VAL A 1 230 ? 20.788 1.249 -9.447 1.00 90.88 230 VAL A N 1
ATOM 1860 C CA . VAL A 1 230 ? 19.592 1.585 -10.241 1.00 90.88 230 VAL A CA 1
ATOM 1861 C C . VAL A 1 230 ? 18.444 2.042 -9.340 1.00 90.88 230 VAL A C 1
ATOM 1863 O O . VAL A 1 230 ? 17.822 3.075 -9.594 1.00 90.88 230 VAL A O 1
ATOM 1866 N N . CYS A 1 231 ? 18.188 1.311 -8.253 1.00 91.88 231 CYS A N 1
ATOM 1867 C CA . CYS A 1 231 ? 17.144 1.648 -7.289 1.00 91.88 231 CYS A CA 1
ATOM 1868 C C . CYS A 1 231 ? 17.394 3.022 -6.642 1.00 91.88 231 CYS A C 1
ATOM 1870 O O . CYS A 1 231 ? 16.474 3.837 -6.522 1.00 91.88 231 CYS A O 1
ATOM 1872 N N . TYR A 1 232 ? 18.649 3.319 -6.287 1.00 90.25 232 TYR A N 1
ATOM 1873 C CA . TYR A 1 232 ? 19.041 4.616 -5.739 1.00 90.25 232 TYR A CA 1
ATOM 1874 C C . TYR A 1 232 ? 18.810 5.753 -6.742 1.00 90.25 232 TYR A C 1
ATOM 1876 O O . TYR A 1 232 ? 18.208 6.766 -6.386 1.00 90.25 232 TYR A O 1
ATOM 1884 N N . THR A 1 233 ? 19.182 5.566 -8.010 1.00 91.31 233 THR A N 1
ATOM 1885 C CA . THR A 1 233 ? 18.930 6.560 -9.064 1.00 91.31 233 THR A CA 1
ATOM 1886 C C . THR A 1 233 ? 17.429 6.817 -9.258 1.00 91.31 233 THR A C 1
ATOM 1888 O O . THR A 1 233 ? 17.016 7.970 -9.389 1.00 91.31 233 THR A O 1
ATOM 1891 N N . ILE A 1 234 ? 16.574 5.787 -9.184 1.00 93.88 234 ILE A N 1
ATOM 1892 C CA . ILE A 1 234 ? 15.106 5.955 -9.179 1.00 93.88 234 ILE A CA 1
ATOM 1893 C C . ILE A 1 234 ? 14.640 6.760 -7.951 1.00 93.88 234 ILE A C 1
ATOM 1895 O O . ILE A 1 234 ? 13.782 7.642 -8.076 1.00 93.88 234 ILE A O 1
ATOM 1899 N N . MET A 1 235 ? 15.230 6.518 -6.775 1.00 92.44 235 MET A N 1
ATOM 1900 C CA . MET A 1 235 ? 14.955 7.288 -5.556 1.00 92.44 235 MET A CA 1
ATOM 1901 C C . MET A 1 235 ? 15.304 8.771 -5.711 1.00 92.44 235 MET A C 1
ATOM 1903 O O . MET A 1 235 ? 14.474 9.628 -5.404 1.00 92.44 235 MET A O 1
ATOM 1907 N N . GLU A 1 236 ? 16.474 9.095 -6.259 1.00 90.88 236 GLU A N 1
ATOM 1908 C CA . GLU A 1 236 ? 16.878 10.481 -6.533 1.00 90.88 236 GLU A CA 1
ATOM 1909 C C . GLU A 1 236 ? 16.032 11.175 -7.609 1.00 90.88 236 GLU A C 1
ATOM 1911 O O . GLU A 1 236 ? 15.983 12.409 -7.698 1.00 90.88 236 GLU A O 1
ATOM 1916 N N . MET A 1 237 ? 15.343 10.398 -8.443 1.00 91.56 237 MET A N 1
ATOM 1917 C CA . MET A 1 237 ? 14.382 10.920 -9.410 1.00 91.56 237 MET A CA 1
ATOM 1918 C C . MET A 1 237 ? 12.981 11.153 -8.835 1.00 91.56 237 MET A C 1
ATOM 1920 O O . MET A 1 237 ? 12.140 11.724 -9.527 1.00 91.56 237 MET A O 1
ATOM 1924 N N . GLY A 1 238 ? 12.738 10.797 -7.573 1.00 92.88 238 GLY A N 1
ATOM 1925 C CA . GLY A 1 238 ? 11.528 11.182 -6.849 1.00 92.88 238 GLY A CA 1
ATOM 1926 C C . GLY A 1 238 ? 10.688 10.030 -6.311 1.00 92.88 238 GLY A C 1
ATOM 1927 O O . GLY A 1 238 ? 9.596 10.301 -5.813 1.00 92.88 238 GLY A O 1
ATOM 1928 N N . MET A 1 239 ? 11.160 8.779 -6.376 1.00 95.31 239 MET A N 1
ATOM 1929 C CA . MET A 1 239 ? 10.456 7.660 -5.740 1.00 95.31 239 MET A CA 1
ATOM 1930 C C . MET A 1 239 ? 10.287 7.907 -4.238 1.00 95.31 239 MET A C 1
ATOM 1932 O O . MET A 1 239 ? 11.219 8.280 -3.520 1.00 95.31 239 MET A O 1
ATOM 1936 N N . MET A 1 240 ? 9.060 7.722 -3.757 1.00 94.88 240 MET A N 1
ATOM 1937 C CA . MET A 1 240 ? 8.680 8.080 -2.397 1.00 94.88 240 MET A CA 1
ATOM 1938 C C . MET A 1 240 ? 9.245 7.063 -1.402 1.00 94.88 240 MET A C 1
ATOM 1940 O O . MET A 1 240 ? 8.853 5.902 -1.418 1.00 94.88 240 MET A O 1
ATOM 1944 N N . SER A 1 241 ? 10.121 7.501 -0.494 1.00 90.75 241 SER A N 1
ATOM 1945 C CA . SER A 1 241 ? 10.781 6.620 0.491 1.00 90.75 241 SER A CA 1
ATOM 1946 C C . SER A 1 241 ? 10.544 6.994 1.956 1.00 90.75 241 SER A C 1
ATOM 1948 O O . SER A 1 241 ? 10.983 6.294 2.860 1.00 90.75 241 SER A O 1
ATOM 1950 N N . ARG A 1 242 ? 9.864 8.116 2.232 1.00 87.81 242 ARG A N 1
ATOM 1951 C CA . ARG A 1 242 ? 9.677 8.611 3.614 1.00 87.81 242 ARG A CA 1
ATOM 1952 C C . ARG A 1 242 ? 8.234 8.903 3.981 1.00 87.81 242 ARG A C 1
ATOM 1954 O O . ARG A 1 242 ? 7.800 8.572 5.079 1.00 87.81 242 ARG A O 1
ATOM 1961 N N . LYS A 1 243 ? 7.511 9.596 3.104 1.00 88.69 243 LYS A N 1
ATOM 1962 C CA . LYS A 1 243 ? 6.126 10.010 3.334 1.00 88.69 243 LYS A CA 1
ATOM 1963 C C . LYS A 1 243 ? 5.309 9.721 2.093 1.00 88.69 243 LYS A C 1
ATOM 1965 O O . LYS A 1 243 ? 5.786 9.961 0.988 1.00 88.69 243 LYS A O 1
ATOM 1970 N N . LEU A 1 244 ? 4.088 9.255 2.314 1.00 94.38 244 LEU A N 1
ATOM 1971 C CA . LEU A 1 244 ? 3.110 9.032 1.263 1.00 94.38 244 LEU A CA 1
ATOM 1972 C C . LEU A 1 244 ? 2.051 10.136 1.303 1.00 94.38 244 LEU A C 1
ATOM 1974 O O . LEU A 1 244 ? 1.660 10.560 2.397 1.00 94.38 244 LEU A O 1
ATOM 1978 N N . PRO A 1 245 ? 1.581 10.607 0.139 1.00 94.75 245 PRO A N 1
ATOM 1979 C CA . PRO A 1 245 ? 0.401 11.445 0.069 1.00 94.75 245 PRO A CA 1
ATOM 1980 C C . PRO A 1 245 ? -0.842 10.630 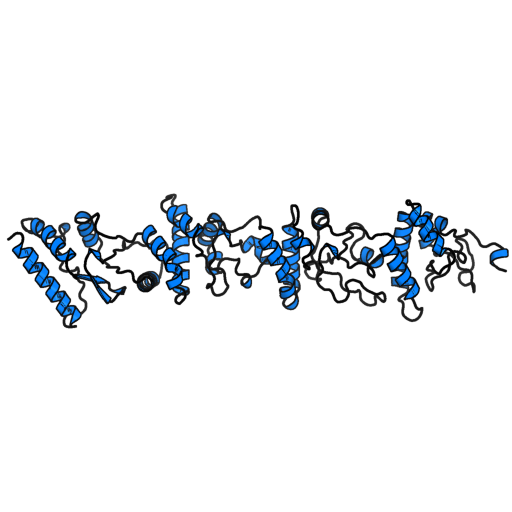0.458 1.00 94.75 245 PRO A C 1
ATOM 1982 O O . PRO A 1 245 ? -0.882 9.401 0.328 1.00 94.75 245 PRO A O 1
ATOM 1985 N N . TRP A 1 246 ? -1.860 11.317 0.978 1.00 95.81 246 TRP A N 1
ATOM 1986 C CA . TRP A 1 246 ? -3.037 10.654 1.537 1.00 95.81 246 TRP A CA 1
ATOM 1987 C C . TRP A 1 246 ? -3.833 9.852 0.508 1.00 95.81 246 TRP A C 1
ATOM 1989 O O . TRP A 1 246 ? -4.373 8.814 0.871 1.00 95.81 246 TRP A O 1
ATOM 1999 N N . ASP A 1 247 ? -3.862 10.259 -0.762 1.00 95.31 247 ASP A N 1
ATOM 2000 C CA . ASP A 1 247 ? -4.554 9.519 -1.823 1.00 95.31 247 ASP A CA 1
ATOM 2001 C C . ASP A 1 247 ? -3.971 8.106 -2.010 1.00 95.31 247 ASP A C 1
ATOM 2003 O O . ASP A 1 247 ? -4.712 7.146 -2.218 1.00 95.31 247 ASP A O 1
ATOM 2007 N N . ILE A 1 248 ? -2.650 7.955 -1.865 1.00 96.19 248 ILE A N 1
ATOM 2008 C CA . ILE A 1 248 ? -1.963 6.659 -1.929 1.00 96.19 248 ILE A CA 1
ATOM 2009 C C . ILE A 1 248 ? -2.260 5.823 -0.675 1.00 96.19 248 ILE A C 1
ATOM 2011 O O . ILE A 1 248 ? -2.541 4.627 -0.777 1.00 96.19 248 ILE A O 1
ATOM 2015 N N . VAL A 1 249 ? -2.266 6.442 0.510 1.00 97.31 249 VAL A N 1
ATOM 2016 C CA . VAL A 1 249 ? -2.602 5.756 1.774 1.00 97.31 249 VAL A CA 1
ATOM 2017 C C . VAL A 1 249 ? -4.061 5.283 1.787 1.00 97.31 249 VAL A C 1
ATOM 2019 O O . VAL A 1 249 ? -4.339 4.163 2.210 1.00 97.31 249 VAL A O 1
ATOM 2022 N N . ILE A 1 250 ? -4.993 6.097 1.288 1.00 97.31 250 ILE A N 1
ATOM 2023 C CA . ILE A 1 250 ? -6.418 5.756 1.190 1.00 97.31 250 ILE A CA 1
ATOM 2024 C C . ILE A 1 250 ? -6.627 4.602 0.208 1.00 97.31 250 ILE A C 1
ATOM 2026 O O . ILE A 1 250 ? -7.342 3.657 0.537 1.00 97.31 250 ILE A O 1
ATOM 2030 N N . LYS A 1 251 ? -5.951 4.609 -0.950 1.00 95.94 251 LYS A N 1
ATOM 2031 C CA . LYS A 1 251 ? -5.966 3.466 -1.881 1.00 95.94 251 LYS A CA 1
ATOM 2032 C C . LYS A 1 251 ? -5.492 2.183 -1.195 1.00 95.94 251 LYS A C 1
ATOM 2034 O O . LYS A 1 251 ? -6.181 1.171 -1.280 1.00 95.94 251 LYS A O 1
ATOM 2039 N N . SER A 1 252 ? -4.387 2.238 -0.441 1.00 97.12 252 SER A N 1
ATOM 2040 C CA . SER A 1 252 ? -3.925 1.100 0.373 1.00 97.12 252 SER A CA 1
ATOM 2041 C C . SER A 1 252 ? -5.010 0.625 1.342 1.00 97.12 252 SER A C 1
ATOM 2043 O O . SER A 1 252 ? -5.328 -0.563 1.374 1.00 97.12 252 SER A O 1
ATOM 2045 N N . ALA A 1 253 ? -5.657 1.540 2.068 1.00 97.94 253 ALA A N 1
ATOM 2046 C CA . ALA A 1 253 ? -6.726 1.197 3.003 1.00 97.94 253 ALA A CA 1
ATOM 2047 C C . ALA A 1 253 ? -7.915 0.494 2.324 1.00 97.94 253 ALA A C 1
ATOM 2049 O O . ALA A 1 253 ? -8.438 -0.490 2.846 1.00 97.94 253 ALA A O 1
ATOM 2050 N N . GLN A 1 254 ? -8.300 0.947 1.129 1.00 96.56 254 GLN A N 1
ATOM 2051 C CA . GLN A 1 254 ? -9.394 0.366 0.346 1.00 96.56 254 GLN A CA 1
ATOM 2052 C C . GLN A 1 254 ? -9.092 -1.065 -0.122 1.00 96.56 254 GLN A C 1
ATOM 2054 O O . GLN A 1 254 ? -9.997 -1.902 -0.153 1.00 96.56 254 GLN A O 1
ATOM 2059 N N . THR A 1 255 ? -7.829 -1.380 -0.427 1.00 96.31 255 THR A N 1
ATOM 2060 C CA . T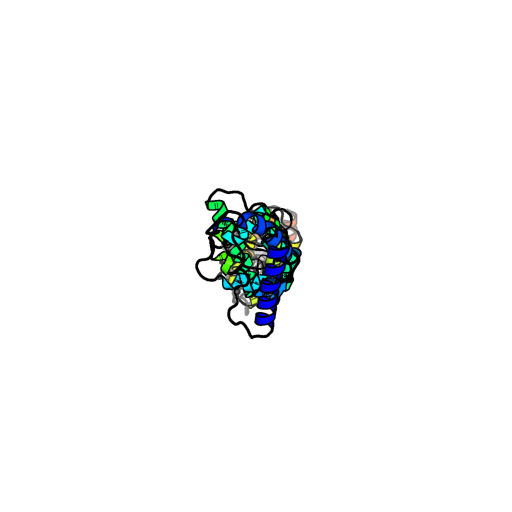HR A 1 255 ? -7.438 -2.735 -0.854 1.00 96.31 255 THR A CA 1
ATOM 2061 C C . THR A 1 255 ? -7.560 -3.789 0.251 1.00 96.31 255 THR A C 1
ATOM 2063 O O . THR A 1 255 ? -7.738 -4.967 -0.064 1.00 96.31 255 THR A O 1
ATOM 2066 N N . ILE A 1 256 ? -7.540 -3.408 1.539 1.00 97.31 256 ILE A N 1
ATOM 2067 C CA . ILE A 1 256 ? -7.548 -4.357 2.673 1.00 97.31 256 ILE A CA 1
ATOM 2068 C C . ILE A 1 256 ? -8.751 -5.305 2.603 1.00 97.31 256 ILE A C 1
ATOM 2070 O O . ILE A 1 256 ? -8.598 -6.496 2.864 1.00 97.31 256 ILE A O 1
ATOM 2074 N N . LYS A 1 257 ? -9.923 -4.815 2.171 1.00 95.56 257 LYS A N 1
ATOM 2075 C CA . LYS A 1 257 ? -11.136 -5.637 1.999 1.00 95.56 257 LYS A CA 1
ATOM 2076 C C . LYS A 1 257 ? -10.936 -6.811 1.038 1.00 95.56 257 LYS A C 1
ATOM 2078 O O . LYS A 1 257 ? -11.534 -7.860 1.239 1.00 95.56 257 LYS A O 1
ATOM 2083 N N . SER A 1 258 ? -10.109 -6.638 0.008 1.00 95.25 258 SER A N 1
ATOM 2084 C CA . SER A 1 258 ? -9.772 -7.708 -0.938 1.00 95.25 258 SER A CA 1
ATOM 2085 C C . SER A 1 258 ? -8.652 -8.610 -0.416 1.00 95.25 258 SER A C 1
ATOM 2087 O O . SER A 1 258 ? -8.753 -9.830 -0.515 1.00 95.25 258 SER A O 1
ATOM 2089 N N . VAL A 1 259 ? -7.625 -8.028 0.215 1.00 95.81 259 VAL A N 1
ATOM 2090 C CA . VAL A 1 259 ? -6.458 -8.767 0.721 1.00 95.81 259 VAL A CA 1
ATOM 2091 C C . VAL A 1 259 ? -6.841 -9.705 1.863 1.00 95.81 259 VAL A C 1
ATOM 2093 O O . VAL A 1 259 ? -6.363 -10.832 1.903 1.00 95.81 259 VAL A O 1
ATOM 2096 N N . ILE A 1 260 ? -7.733 -9.280 2.761 1.00 96.06 260 ILE A N 1
ATOM 2097 C CA . ILE A 1 260 ? -8.097 -10.046 3.962 1.00 96.06 260 ILE A CA 1
ATOM 2098 C C . ILE A 1 260 ? -8.769 -11.390 3.655 1.00 96.06 260 ILE A C 1
ATOM 2100 O O . ILE A 1 260 ? -8.665 -12.316 4.449 1.00 96.06 260 ILE A O 1
ATOM 2104 N N . VAL A 1 261 ? -9.426 -11.511 2.496 1.00 95.06 261 VAL A N 1
ATOM 2105 C CA . VAL A 1 261 ? -10.056 -12.762 2.035 1.00 95.06 261 VAL A CA 1
ATOM 2106 C C . VAL A 1 261 ? -9.004 -13.789 1.602 1.00 95.06 261 VAL A C 1
ATOM 2108 O O . VAL A 1 261 ? -9.252 -14.990 1.668 1.00 95.06 261 VAL A O 1
ATOM 2111 N N . ILE A 1 262 ? -7.838 -13.317 1.156 1.00 95.12 262 ILE A N 1
ATOM 2112 C CA . ILE A 1 262 ? -6.745 -14.142 0.630 1.00 95.12 262 ILE A CA 1
ATOM 2113 C C . ILE A 1 262 ? -5.730 -14.452 1.738 1.00 95.12 262 ILE A C 1
ATOM 2115 O O . ILE A 1 262 ? -5.329 -15.600 1.906 1.00 95.12 262 ILE A O 1
ATOM 2119 N N . ASP A 1 263 ? -5.312 -13.428 2.485 1.00 95.81 263 ASP A N 1
ATOM 2120 C CA . ASP A 1 263 ? -4.316 -13.521 3.551 1.00 95.81 263 ASP A CA 1
ATOM 2121 C C . ASP A 1 263 ? -4.607 -12.479 4.645 1.00 95.81 263 ASP A C 1
ATOM 2123 O O . ASP A 1 263 ? -4.291 -11.288 4.531 1.00 95.81 263 ASP A O 1
ATOM 2127 N N . GLU A 1 264 ? -5.209 -12.950 5.738 1.00 95.50 264 GLU A N 1
ATOM 2128 C CA . GLU A 1 264 ? -5.565 -12.124 6.892 1.00 95.50 264 GLU A CA 1
ATOM 2129 C C . GLU A 1 264 ? -4.336 -11.488 7.559 1.00 95.50 264 GLU A C 1
ATOM 2131 O O . GLU A 1 264 ? -4.351 -10.301 7.895 1.00 95.50 264 GLU A O 1
ATOM 2136 N N . ASN A 1 265 ? -3.234 -12.231 7.703 1.00 95.75 265 ASN A N 1
ATOM 2137 C CA . ASN A 1 265 ? -2.020 -11.723 8.343 1.00 95.75 265 ASN A CA 1
ATOM 2138 C C . ASN A 1 265 ? -1.412 -10.580 7.530 1.00 95.75 265 ASN A C 1
ATOM 2140 O O . ASN A 1 265 ? -0.989 -9.563 8.086 1.00 95.75 265 ASN A O 1
ATOM 2144 N N . LYS A 1 266 ? -1.379 -10.728 6.206 1.00 95.88 266 LYS A N 1
ATOM 2145 C CA . LYS A 1 266 ? -0.920 -9.688 5.285 1.00 95.88 266 LYS A CA 1
ATOM 2146 C C . LYS A 1 266 ? -1.811 -8.448 5.343 1.00 95.88 266 LYS A C 1
ATOM 2148 O O . LYS A 1 266 ? -1.293 -7.334 5.435 1.00 95.88 266 LYS A O 1
ATOM 2153 N N . ALA A 1 267 ? -3.132 -8.626 5.381 1.00 97.38 267 ALA A N 1
ATOM 2154 C CA . ALA A 1 267 ? -4.069 -7.522 5.568 1.00 97.38 267 ALA A CA 1
ATOM 2155 C C . ALA A 1 267 ? -3.808 -6.772 6.885 1.00 97.38 267 ALA A C 1
ATOM 2157 O O . ALA A 1 267 ? -3.740 -5.544 6.895 1.00 97.38 267 ALA A O 1
ATOM 2158 N N . MET A 1 268 ? -3.573 -7.486 7.989 1.00 97.75 268 MET A N 1
ATOM 2159 C CA . MET A 1 268 ? -3.280 -6.863 9.284 1.00 97.75 268 MET A CA 1
ATOM 2160 C C . MET A 1 268 ? -1.921 -6.148 9.320 1.00 97.75 268 MET A C 1
ATOM 2162 O O . MET A 1 268 ? -1.799 -5.090 9.947 1.00 97.75 268 MET A O 1
ATOM 2166 N N . LYS A 1 269 ? -0.900 -6.652 8.608 1.00 97.19 269 LYS A N 1
ATOM 2167 C CA . LYS A 1 269 ? 0.365 -5.917 8.403 1.00 97.19 269 LYS A CA 1
ATOM 2168 C C . LYS A 1 269 ? 0.127 -4.600 7.664 1.00 97.19 269 LYS A C 1
ATOM 2170 O O . LYS A 1 269 ? 0.632 -3.568 8.112 1.00 97.19 269 LYS A O 1
ATOM 2175 N N . ARG A 1 270 ? -0.714 -4.613 6.624 1.00 97.75 270 ARG A N 1
ATOM 2176 C CA . ARG A 1 270 ? -1.128 -3.412 5.881 1.00 97.75 270 ARG A CA 1
ATOM 2177 C C . ARG A 1 270 ? -1.835 -2.404 6.770 1.00 97.75 270 ARG A C 1
ATOM 2179 O O . ARG A 1 270 ? -1.419 -1.248 6.801 1.00 97.75 270 ARG A O 1
ATOM 2186 N N . VAL A 1 271 ? -2.808 -2.839 7.576 1.00 98.31 271 VAL A N 1
ATOM 2187 C CA . VAL A 1 271 ? -3.465 -1.978 8.579 1.00 98.31 271 VAL A CA 1
ATOM 2188 C C . VAL A 1 271 ? -2.430 -1.338 9.499 1.00 98.31 271 VAL A C 1
ATOM 2190 O O . VAL A 1 271 ? -2.390 -0.117 9.651 1.00 98.31 271 VAL A O 1
ATOM 2193 N N . LYS A 1 272 ? -1.554 -2.153 10.095 1.00 97.69 272 LYS A N 1
ATOM 2194 C CA . LYS A 1 272 ? -0.523 -1.680 11.022 1.00 97.69 272 LYS A CA 1
ATOM 2195 C C . LYS A 1 272 ? 0.409 -0.657 10.369 1.00 97.69 272 LYS A C 1
ATOM 2197 O O . LYS A 1 272 ? 0.803 0.311 11.018 1.00 97.69 272 LYS A O 1
ATOM 2202 N N . ALA A 1 273 ? 0.775 -0.854 9.107 1.00 96.69 273 ALA A N 1
ATOM 2203 C CA . ALA A 1 273 ? 1.648 0.056 8.384 1.00 96.69 273 ALA A CA 1
ATOM 2204 C C . ALA A 1 273 ? 0.940 1.366 7.975 1.00 96.69 273 ALA A C 1
ATOM 2206 O O . ALA A 1 273 ? 1.526 2.439 8.131 1.00 96.69 273 ALA A O 1
ATOM 2207 N N . ILE A 1 274 ? -0.346 1.317 7.600 1.00 97.38 274 ILE A N 1
ATOM 2208 C CA . ILE A 1 274 ? -1.187 2.515 7.416 1.00 97.38 274 ILE A CA 1
ATOM 2209 C C . ILE A 1 274 ? -1.248 3.329 8.712 1.00 97.38 274 ILE A C 1
ATOM 2211 O O . ILE A 1 274 ? -0.993 4.532 8.696 1.00 97.38 274 ILE A O 1
ATOM 2215 N N . LEU A 1 275 ? -1.500 2.682 9.855 1.00 97.12 275 LEU A N 1
ATOM 2216 C CA . LEU A 1 275 ? -1.557 3.358 11.156 1.00 97.12 275 LEU A CA 1
ATOM 2217 C C . LEU A 1 275 ? -0.240 4.062 11.521 1.00 97.12 275 LEU A C 1
ATOM 2219 O O . LEU A 1 275 ? -0.270 5.132 12.128 1.00 97.12 275 LEU A O 1
ATOM 2223 N N . LYS A 1 276 ? 0.916 3.510 11.122 1.00 94.69 276 LYS A N 1
ATOM 2224 C CA . LYS A 1 276 ? 2.232 4.154 11.307 1.00 94.69 276 LYS A CA 1
ATOM 2225 C C . LYS A 1 276 ? 2.404 5.424 10.466 1.00 94.69 276 LYS A C 1
ATOM 2227 O O . LYS A 1 276 ? 3.181 6.294 10.856 1.00 94.69 276 LYS A O 1
ATOM 2232 N N . CYS A 1 277 ? 1.696 5.552 9.343 1.00 93.81 277 CYS A N 1
ATOM 2233 C CA . CYS A 1 277 ? 1.753 6.746 8.495 1.00 93.81 277 CYS A CA 1
ATOM 2234 C C . CYS A 1 277 ? 0.986 7.936 9.089 1.00 93.81 277 CYS A C 1
ATOM 2236 O O . CYS A 1 277 ? 1.271 9.085 8.748 1.00 93.81 277 CYS A O 1
ATOM 2238 N N . ILE A 1 278 ? 0.042 7.682 10.001 1.00 95.31 278 ILE A N 1
ATOM 2239 C CA . ILE A 1 278 ? -0.821 8.706 10.593 1.00 95.31 278 ILE A CA 1
ATOM 2240 C C . ILE A 1 278 ? -0.023 9.554 11.590 1.00 95.31 278 ILE A C 1
ATOM 2242 O O . ILE A 1 278 ? 0.161 9.203 12.756 1.00 95.31 278 ILE A O 1
ATOM 2246 N N . ASN A 1 279 ? 0.449 10.710 11.125 1.00 92.31 279 ASN A N 1
ATOM 2247 C CA . ASN A 1 279 ? 1.216 11.663 11.932 1.00 92.31 279 ASN A CA 1
ATOM 2248 C C . ASN A 1 279 ? 0.619 13.081 11.956 1.00 92.31 279 ASN A C 1
ATOM 2250 O O . ASN A 1 279 ? 1.042 13.904 12.772 1.00 92.31 279 ASN A O 1
ATOM 2254 N N . SER A 1 280 ? -0.375 13.365 11.122 1.00 92.88 280 SER A N 1
ATOM 2255 C CA . SER A 1 280 ? -1.013 14.673 10.955 1.00 92.88 280 SER A CA 1
ATOM 2256 C C . SER A 1 280 ? -2.522 14.507 10.751 1.00 92.88 280 SER A C 1
ATOM 2258 O O . SER A 1 280 ? -3.041 13.397 10.869 1.00 92.88 280 SER A O 1
ATOM 2260 N N . THR A 1 281 ? -3.225 15.612 10.490 1.00 94.06 281 THR A N 1
ATOM 2261 C CA . THR A 1 281 ? -4.665 15.622 10.207 1.00 94.06 281 THR A CA 1
ATOM 2262 C C . THR A 1 281 ? -5.024 14.592 9.137 1.00 94.06 281 THR A C 1
ATOM 2264 O O . THR A 1 281 ? -4.422 14.573 8.060 1.00 94.06 281 THR A O 1
ATOM 2267 N N . VAL A 1 282 ? -5.998 13.742 9.461 1.00 95.19 282 VAL A N 1
ATOM 2268 C CA . VAL A 1 282 ? -6.466 12.649 8.608 1.00 95.19 282 VAL A CA 1
ATOM 2269 C C . VAL A 1 282 ? -7.651 13.130 7.762 1.00 95.19 282 VAL A C 1
ATOM 2271 O O . VAL A 1 282 ? -8.551 13.761 8.319 1.00 95.19 282 VAL A O 1
ATOM 2274 N N . PRO A 1 283 ? -7.685 12.846 6.448 1.00 96.88 283 PRO A N 1
ATOM 2275 C CA . PRO A 1 283 ? -8.838 13.151 5.603 1.00 96.88 283 PRO A CA 1
ATOM 2276 C C . PRO A 1 283 ? -10.084 12.359 6.003 1.00 96.88 283 PRO A C 1
ATOM 2278 O O . PRO A 1 283 ? -9.982 11.194 6.394 1.00 96.88 283 PRO A O 1
ATOM 2281 N N . ASP A 1 284 ? -11.262 12.955 5.813 1.00 96.62 284 ASP A N 1
ATOM 2282 C CA . ASP A 1 284 ? -12.546 12.298 6.093 1.00 96.62 284 ASP A CA 1
ATOM 2283 C C . ASP A 1 284 ? -12.707 10.988 5.307 1.00 96.62 284 ASP A C 1
ATOM 2285 O O . ASP A 1 284 ? -13.163 9.991 5.851 1.00 96.62 284 ASP A O 1
ATOM 2289 N N . GLU A 1 285 ? -12.204 10.930 4.072 1.00 97.56 285 GLU A N 1
ATOM 2290 C CA . GLU A 1 285 ? -12.204 9.721 3.238 1.00 97.56 285 GLU A CA 1
ATOM 2291 C C . GLU A 1 285 ? -11.560 8.508 3.931 1.00 97.56 285 GLU A C 1
ATOM 2293 O O . GLU A 1 285 ? -12.073 7.393 3.829 1.00 97.56 285 GLU A O 1
ATOM 2298 N N . LEU A 1 286 ? -10.462 8.702 4.676 1.00 97.31 286 LEU A N 1
ATOM 2299 C CA . LEU A 1 286 ? -9.844 7.613 5.437 1.00 97.31 286 LEU A CA 1
ATOM 2300 C C . LEU A 1 286 ? -10.664 7.266 6.687 1.00 97.31 286 LEU A C 1
ATOM 2302 O O . LEU A 1 286 ? -10.737 6.093 7.049 1.00 97.31 286 LEU A O 1
ATOM 2306 N N . LYS A 1 287 ? -11.292 8.264 7.325 1.00 96.75 287 LYS A N 1
ATOM 2307 C CA . LYS A 1 287 ? -12.160 8.072 8.501 1.00 96.75 287 LYS A CA 1
ATOM 2308 C C . LYS A 1 287 ? -13.442 7.304 8.176 1.00 96.75 287 LYS A C 1
ATOM 2310 O O . LYS A 1 287 ? -13.925 6.579 9.035 1.00 96.75 287 LYS A O 1
ATOM 2315 N N . GLU A 1 288 ? -13.927 7.397 6.942 1.00 96.75 288 GLU A N 1
ATOM 2316 C CA . GLU A 1 288 ? -15.081 6.636 6.444 1.00 96.75 288 GLU A CA 1
ATOM 2317 C C . GLU A 1 288 ? -14.688 5.292 5.800 1.00 96.75 288 GLU A C 1
ATOM 2319 O O . GLU A 1 288 ? -15.531 4.436 5.521 1.00 96.75 288 GLU A O 1
ATOM 2324 N N . THR A 1 289 ? -13.394 5.057 5.558 1.00 97.56 289 THR A N 1
ATOM 2325 C CA . THR A 1 289 ? -12.929 3.799 4.965 1.00 97.56 289 THR A CA 1
ATOM 2326 C C . THR A 1 289 ? -12.948 2.679 6.006 1.00 97.56 289 THR A C 1
ATOM 2328 O O . THR A 1 289 ? -12.324 2.771 7.061 1.00 97.56 289 THR A O 1
ATOM 2331 N N . SER A 1 290 ? -13.617 1.566 5.698 1.00 97.62 290 SER A N 1
ATOM 2332 C CA . SER A 1 290 ? -13.619 0.377 6.561 1.00 97.62 290 SER A CA 1
ATOM 2333 C C . SER A 1 290 ? -12.331 -0.434 6.385 1.00 97.62 290 SER A C 1
ATOM 2335 O O . SER A 1 290 ? -12.262 -1.314 5.525 1.00 97.62 290 SER A O 1
ATOM 2337 N N . PHE A 1 291 ? -11.308 -0.116 7.181 1.00 98.06 291 PHE A N 1
ATOM 2338 C CA . PHE A 1 291 ? -9.998 -0.779 7.141 1.00 98.06 291 PHE A CA 1
ATOM 2339 C C . PHE A 1 291 ? -9.508 -1.264 8.511 1.00 98.06 291 PHE A C 1
ATOM 2341 O O . PHE A 1 291 ? -8.477 -1.926 8.579 1.00 98.06 291 PHE A O 1
ATOM 2348 N N . LEU A 1 292 ? -10.209 -0.951 9.604 1.00 98.25 292 LEU A N 1
ATOM 2349 C CA . LEU A 1 292 ? -9.775 -1.313 10.951 1.00 98.25 292 LEU A CA 1
ATOM 2350 C C . LEU A 1 292 ? -10.406 -2.631 11.412 1.00 98.25 292 LEU A C 1
ATOM 2352 O O . LEU A 1 292 ? -11.611 -2.810 11.229 1.00 98.25 292 LEU A O 1
ATOM 2356 N N . PRO A 1 293 ? -9.630 -3.535 12.036 1.00 97.81 293 PRO A N 1
ATOM 2357 C CA . PRO A 1 293 ? -10.123 -4.838 12.448 1.00 97.81 293 PRO A CA 1
ATOM 2358 C C . PRO A 1 293 ? -11.040 -4.749 13.664 1.00 97.81 293 PRO A C 1
ATOM 2360 O O . PRO A 1 293 ? -10.802 -3.980 14.600 1.00 97.81 293 PRO A O 1
ATOM 2363 N N . VAL A 1 294 ? -12.068 -5.587 13.668 1.00 97.31 294 VAL A N 1
ATOM 2364 C CA . VAL A 1 294 ? -13.069 -5.658 14.734 1.00 97.31 294 VAL A CA 1
ATOM 2365 C C . VAL A 1 294 ? -12.800 -6.862 15.626 1.00 97.31 294 VAL A C 1
ATOM 2367 O O . VAL A 1 294 ? -12.387 -7.919 15.154 1.00 97.31 294 VAL A O 1
ATOM 2370 N N . VAL A 1 295 ? -13.025 -6.720 16.931 1.00 95.69 295 VAL A N 1
ATOM 2371 C CA . VAL A 1 295 ? -12.916 -7.850 17.862 1.00 95.69 295 VAL A CA 1
ATOM 2372 C C . VAL A 1 295 ? -14.001 -8.883 17.530 1.00 95.69 295 VAL A C 1
ATOM 2374 O O . VAL A 1 295 ? -15.187 -8.526 17.511 1.00 95.69 295 VAL A O 1
ATOM 2377 N N . PRO A 1 296 ? -13.637 -10.157 17.289 1.00 93.88 296 PRO A N 1
ATOM 2378 C CA . PRO A 1 296 ? -14.618 -11.206 17.053 1.00 93.88 296 PRO A CA 1
ATOM 2379 C C . PRO A 1 296 ? -15.431 -11.466 18.322 1.00 93.88 296 PRO A C 1
ATOM 2381 O O . PRO A 1 296 ? -14.962 -11.253 19.441 1.00 93.88 296 PRO A O 1
ATOM 2384 N N . LYS A 1 297 ? -16.660 -11.953 18.147 1.00 93.50 297 LYS A N 1
ATOM 2385 C CA . LYS A 1 297 ? -17.512 -12.329 19.275 1.00 93.50 297 LYS A CA 1
ATOM 2386 C C . LYS A 1 297 ? -16.807 -13.399 20.119 1.00 93.50 297 LYS A C 1
ATOM 2388 O O . LYS A 1 297 ? -16.428 -14.427 19.554 1.00 93.50 297 LYS A O 1
ATOM 2393 N N . PRO A 1 298 ? -16.636 -13.193 21.437 1.00 88.81 298 PRO A N 1
ATOM 2394 C CA . PRO A 1 298 ? -16.001 -14.195 22.279 1.00 88.81 298 PRO A CA 1
ATOM 2395 C C . PRO A 1 298 ? -16.798 -15.503 22.292 1.00 88.81 298 PRO A C 1
ATOM 2397 O O . PRO A 1 298 ? -18.032 -15.498 22.240 1.00 88.81 298 PRO A O 1
ATOM 2400 N N . GLU A 1 299 ? -16.095 -16.630 22.401 1.00 84.62 299 GLU A N 1
ATOM 2401 C CA . GLU A 1 299 ? -16.742 -17.930 22.570 1.00 84.62 299 GLU A CA 1
ATOM 2402 C C . GLU A 1 299 ? -17.625 -17.927 23.823 1.00 84.62 299 GLU A C 1
ATOM 2404 O O . GLU A 1 299 ? -17.278 -17.349 24.854 1.00 84.62 299 GLU A O 1
ATOM 2409 N N . HIS A 1 300 ? -18.795 -18.560 23.726 1.00 81.25 300 HIS A N 1
ATOM 2410 C CA . HIS A 1 300 ? -19.787 -18.625 24.806 1.00 81.25 300 HIS A CA 1
ATOM 2411 C C . HIS A 1 300 ? -20.349 -17.263 25.270 1.00 81.25 300 HIS A C 1
ATOM 2413 O O . HIS A 1 300 ? -21.053 -17.200 26.281 1.00 81.25 300 HIS A O 1
ATOM 2419 N N . TYR A 1 301 ? -20.109 -16.179 24.522 1.00 87.38 301 TYR A N 1
ATOM 2420 C CA . TYR A 1 301 ? -20.744 -14.887 24.768 1.00 87.38 301 TYR A CA 1
ATOM 2421 C C . TYR A 1 301 ? -22.195 -14.903 24.272 1.00 87.38 301 TYR A C 1
ATOM 2423 O O . TYR A 1 301 ? -22.460 -15.065 23.079 1.00 87.38 301 TYR A O 1
ATOM 2431 N N . PHE A 1 302 ? -23.148 -14.749 25.191 1.00 87.62 302 PHE A N 1
ATOM 2432 C CA . PHE A 1 302 ? -24.573 -14.937 24.897 1.00 87.62 302 PHE A CA 1
ATOM 2433 C C . PHE A 1 302 ? -25.316 -13.647 24.527 1.00 87.62 302 PHE A C 1
ATOM 2435 O O . PHE A 1 302 ? -26.428 -13.716 24.006 1.00 87.62 302 PHE A O 1
ATOM 2442 N N . LEU A 1 303 ? -24.734 -12.472 24.787 1.00 91.44 303 LEU A N 1
ATOM 2443 C CA . LEU A 1 303 ? -25.347 -11.206 24.386 1.00 91.44 303 LEU A CA 1
ATOM 2444 C C . LEU A 1 303 ? -25.160 -10.960 22.883 1.00 91.44 303 LEU A C 1
ATOM 2446 O O . LEU A 1 303 ? -24.204 -11.472 22.286 1.00 91.44 303 LEU A O 1
ATOM 2450 N N . PRO A 1 304 ? -26.035 -10.142 22.267 1.00 92.81 304 PRO A N 1
ATOM 2451 C CA . PRO A 1 304 ? -25.762 -9.581 20.952 1.00 92.81 304 PRO A CA 1
ATOM 2452 C C . PRO A 1 304 ? -24.372 -8.946 20.933 1.00 92.81 304 PRO A C 1
ATOM 2454 O O . PRO A 1 304 ? -23.974 -8.298 21.902 1.00 92.81 304 PRO A O 1
ATOM 2457 N N . TRP A 1 305 ? -23.637 -9.127 19.841 1.00 95.12 305 TRP A N 1
ATOM 2458 C CA . TRP A 1 305 ? -22.297 -8.579 19.685 1.00 95.12 305 TRP A CA 1
ATOM 2459 C C . TRP A 1 305 ? -22.285 -7.615 18.508 1.00 95.12 305 TRP A C 1
ATOM 2461 O O . TRP A 1 305 ? -22.553 -8.009 17.377 1.00 95.12 305 TRP A O 1
ATOM 2471 N N . LYS A 1 306 ? -21.997 -6.334 18.755 1.00 95.19 306 LYS A N 1
ATOM 2472 C CA . LYS A 1 306 ? -22.152 -5.296 17.727 1.00 95.19 306 LYS A CA 1
ATOM 2473 C C . LYS A 1 306 ? -21.216 -5.502 16.531 1.00 95.19 306 LYS A C 1
ATOM 2475 O O . LYS A 1 306 ? -21.574 -5.133 15.419 1.00 95.19 306 LYS A O 1
ATOM 2480 N N . GLY A 1 307 ? -20.044 -6.093 16.760 1.00 93.69 307 GLY A N 1
ATOM 2481 C CA . GLY A 1 307 ? -19.087 -6.440 15.707 1.00 93.69 307 GLY A CA 1
ATOM 2482 C C . GLY A 1 307 ? -19.396 -7.745 14.964 1.00 93.69 307 GLY A C 1
ATOM 2483 O O . GLY A 1 307 ? -18.610 -8.156 14.120 1.00 93.69 307 GLY A O 1
ATOM 2484 N N . GLU A 1 308 ? -20.484 -8.449 15.286 1.00 93.94 308 GLU A N 1
ATOM 2485 C CA . GLU A 1 308 ? -20.776 -9.766 14.709 1.00 93.94 308 GLU A CA 1
ATOM 2486 C C . GLU A 1 308 ? -21.055 -9.644 13.207 1.00 93.94 308 GLU A C 1
ATOM 2488 O O . GLU A 1 308 ? -21.823 -8.790 12.775 1.00 93.94 308 GLU A O 1
ATOM 2493 N N . GLY A 1 309 ? -20.393 -10.480 12.401 1.00 91.00 309 GLY A N 1
ATOM 2494 C CA . GLY A 1 309 ? -20.469 -10.413 10.936 1.00 91.00 309 GLY A CA 1
ATOM 2495 C C . GLY A 1 309 ? -19.594 -9.332 10.288 1.00 91.00 309 GLY A C 1
ATOM 2496 O O . GLY A 1 309 ? -19.553 -9.252 9.062 1.00 91.00 309 GLY A O 1
ATOM 2497 N N . HIS A 1 310 ? -18.857 -8.540 11.073 1.00 94.00 310 HIS A N 1
ATOM 2498 C CA . HIS A 1 310 ? -17.954 -7.509 10.569 1.00 94.00 310 HIS A CA 1
ATOM 2499 C C . HIS A 1 310 ? -16.501 -7.852 10.894 1.00 94.00 310 HIS A C 1
ATOM 2501 O O . HIS A 1 310 ? -16.124 -7.950 12.056 1.00 94.00 310 HIS A O 1
ATOM 2507 N N . VAL A 1 311 ? -15.669 -7.995 9.860 1.00 95.12 311 VAL A N 1
ATOM 2508 C CA . VAL A 1 311 ? -14.214 -8.163 10.033 1.00 95.12 311 VAL A CA 1
ATOM 2509 C C . VAL A 1 311 ? -13.511 -6.805 10.071 1.00 95.12 311 VAL A C 1
ATOM 2511 O O . VAL A 1 311 ? -12.596 -6.597 10.863 1.00 95.12 311 VAL A O 1
ATOM 2514 N N . LEU A 1 312 ? -13.965 -5.867 9.232 1.00 97.50 312 LEU A N 1
ATOM 2515 C CA . LEU A 1 312 ? -13.415 -4.520 9.100 1.00 97.50 312 LEU A CA 1
ATOM 2516 C C . LEU A 1 312 ? -14.524 -3.480 9.253 1.00 97.50 312 LEU A C 1
ATOM 2518 O O . LEU A 1 312 ? -15.577 -3.609 8.627 1.00 97.50 312 LEU A O 1
ATOM 2522 N N . LEU A 1 313 ? -14.257 -2.427 10.019 1.00 98.06 313 LEU A N 1
ATOM 2523 C CA . LEU A 1 313 ? -15.130 -1.262 10.170 1.00 98.06 313 LEU A CA 1
ATOM 2524 C C . LEU A 1 313 ? -14.342 0.034 9.998 1.00 98.06 313 LEU A C 1
ATOM 2526 O O . LEU A 1 313 ? -13.105 0.039 9.971 1.00 98.06 313 LEU A O 1
ATOM 2530 N N . SER A 1 314 ? -15.070 1.128 9.797 1.00 97.50 314 SER A N 1
ATOM 2531 C CA . SER A 1 314 ? -14.472 2.457 9.766 1.00 97.50 314 SER A CA 1
ATOM 2532 C C . SER A 1 314 ? -14.151 2.946 11.188 1.00 97.50 314 SER A C 1
ATOM 2534 O O . SER A 1 314 ? -14.760 2.487 12.162 1.00 97.50 314 SER A O 1
ATOM 2536 N N . PRO A 1 315 ? -13.190 3.872 11.346 1.00 97.06 315 PRO A N 1
ATOM 2537 C CA . PRO A 1 315 ? -12.916 4.539 12.617 1.00 97.06 315 PRO A CA 1
ATOM 2538 C C . PRO A 1 315 ? -14.147 5.046 13.387 1.00 97.06 315 PRO A C 1
ATOM 2540 O O . PRO A 1 315 ? -14.209 4.885 14.606 1.00 97.06 315 PRO A O 1
ATOM 2543 N N . THR A 1 316 ? -15.135 5.622 12.697 1.00 93.56 316 THR A N 1
ATOM 2544 C CA . THR A 1 316 ? -16.320 6.249 13.316 1.00 93.56 316 THR A CA 1
ATOM 2545 C C . THR A 1 316 ? -17.307 5.228 13.900 1.00 93.56 316 THR A C 1
ATOM 2547 O O . THR A 1 316 ? -18.042 5.521 14.853 1.00 93.56 316 THR A O 1
ATOM 2550 N N . GLU A 1 317 ? -17.288 3.999 13.384 1.00 95.69 317 GLU A N 1
ATOM 2551 C CA . GLU A 1 317 ? -18.134 2.885 13.825 1.00 95.69 317 GLU A CA 1
ATOM 2552 C C . GLU A 1 317 ? -17.555 2.117 15.026 1.00 95.69 317 GLU A C 1
ATOM 2554 O O . GLU A 1 317 ? -18.252 1.312 15.653 1.00 95.69 317 GLU A O 1
ATOM 2559 N N . LEU A 1 318 ? -16.290 2.369 15.372 1.00 96.06 318 LEU A N 1
ATOM 2560 C CA . LEU A 1 318 ? -15.544 1.628 16.388 1.00 96.06 318 LEU A CA 1
ATOM 2561 C C . LEU A 1 318 ? -15.453 2.366 17.727 1.00 96.06 318 LEU A C 1
ATOM 2563 O O . LEU A 1 318 ? -15.825 3.527 17.867 1.00 96.06 318 LEU A O 1
ATOM 2567 N N . MET A 1 319 ? -14.940 1.661 18.731 1.00 95.38 319 MET A N 1
ATOM 2568 C CA . MET A 1 319 ? -14.473 2.215 19.996 1.00 95.38 319 MET A CA 1
ATOM 2569 C C . MET A 1 319 ? -13.130 1.575 20.366 1.00 95.38 319 MET A C 1
ATOM 2571 O O . MET A 1 319 ? -12.896 0.397 20.089 1.00 95.38 319 MET A O 1
ATOM 2575 N N . CYS A 1 320 ? -12.249 2.336 21.013 1.00 94.75 320 CYS A N 1
ATOM 2576 C CA . CYS A 1 320 ? -10.966 1.846 21.510 1.00 94.75 320 CYS A CA 1
ATOM 2577 C C . CYS A 1 320 ? -10.654 2.436 22.890 1.00 94.75 320 CYS A C 1
ATOM 2579 O O . CYS A 1 320 ? -10.145 3.554 22.996 1.00 94.75 320 CYS A O 1
ATOM 2581 N N . ASP A 1 321 ? -10.909 1.672 23.951 1.00 88.81 321 ASP A N 1
ATOM 2582 C CA . ASP A 1 321 ? -10.538 2.075 25.307 1.00 88.81 321 ASP A CA 1
ATOM 2583 C C . ASP A 1 321 ? -9.075 1.705 25.597 1.00 88.81 321 ASP A C 1
ATOM 2585 O O . ASP A 1 321 ? -8.719 0.537 25.758 1.00 88.81 321 ASP A O 1
ATOM 2589 N N . LEU A 1 322 ? -8.213 2.722 25.661 1.00 82.19 322 LEU A N 1
ATOM 2590 C CA . LEU A 1 322 ? -6.789 2.553 25.964 1.00 82.19 322 LEU A CA 1
ATOM 2591 C C . LEU A 1 322 ? -6.486 2.462 27.471 1.00 82.19 322 LEU A C 1
ATOM 2593 O O . LEU A 1 322 ? -5.332 2.246 27.833 1.00 82.19 322 LEU A O 1
ATOM 2597 N N . ARG A 1 323 ? -7.476 2.665 28.350 1.00 82.69 323 ARG A N 1
ATOM 2598 C CA . ARG A 1 323 ? -7.304 2.641 29.811 1.00 82.69 323 ARG A CA 1
ATOM 2599 C C . ARG A 1 323 ? -7.544 1.254 30.382 1.00 82.69 323 ARG A C 1
ATOM 2601 O O . ARG A 1 323 ? -6.730 0.789 31.171 1.00 82.69 323 ARG A O 1
ATOM 2608 N N . MET A 1 324 ? -8.664 0.633 30.013 1.00 80.19 324 MET A N 1
ATOM 2609 C CA . MET A 1 324 ? -9.058 -0.666 30.568 1.00 80.19 324 MET A CA 1
ATOM 2610 C C . MET A 1 324 ? -8.610 -1.839 29.704 1.00 80.19 324 MET A C 1
ATOM 2612 O O . MET A 1 324 ? -8.352 -2.903 30.249 1.00 80.19 324 MET A O 1
ATOM 2616 N N . GLY A 1 325 ? -8.460 -1.631 28.394 1.00 85.50 325 GLY A N 1
ATOM 2617 C CA . GLY A 1 325 ? -8.149 -2.692 27.444 1.00 85.50 325 GLY A CA 1
ATOM 2618 C C . GLY A 1 325 ? -9.375 -3.184 26.676 1.00 85.50 325 GLY A C 1
ATOM 2619 O O . GLY A 1 325 ? -10.526 -2.856 26.967 1.00 85.50 325 GLY A O 1
ATOM 2620 N N . THR A 1 326 ? -9.105 -3.963 25.631 1.00 89.44 326 THR A N 1
ATOM 2621 C CA . THR A 1 326 ? -10.099 -4.410 24.647 1.00 89.44 326 THR A CA 1
ATOM 2622 C C . THR A 1 326 ? -11.167 -5.327 25.239 1.00 89.44 326 THR A C 1
ATOM 2624 O O . THR A 1 326 ? -12.339 -5.211 24.879 1.00 89.44 326 THR A O 1
ATOM 2627 N N . ARG A 1 327 ? -10.787 -6.230 26.153 1.00 90.25 327 ARG A N 1
ATOM 2628 C CA . ARG A 1 327 ? -11.719 -7.180 26.777 1.00 90.25 327 ARG A CA 1
ATOM 2629 C C . ARG A 1 327 ? -12.675 -6.455 27.718 1.00 90.25 327 ARG A C 1
ATOM 2631 O O . ARG A 1 327 ? -13.879 -6.665 27.662 1.00 90.25 327 ARG A O 1
ATOM 2638 N N . GLU A 1 328 ? -12.144 -5.591 28.560 1.00 91.25 328 GLU A N 1
ATOM 2639 C CA . GLU A 1 328 ? -12.874 -4.825 29.559 1.00 91.25 328 GLU A CA 1
ATOM 2640 C C . GLU A 1 328 ? -13.858 -3.865 28.886 1.00 91.25 328 GLU A C 1
ATOM 2642 O O . GLU A 1 328 ? -15.031 -3.812 29.250 1.00 91.25 328 GLU A O 1
ATOM 2647 N N . ALA A 1 329 ? -13.417 -3.184 27.824 1.00 92.50 329 ALA A N 1
ATOM 2648 C CA . ALA A 1 329 ? -14.286 -2.358 26.994 1.00 92.50 329 ALA A CA 1
ATOM 2649 C C . ALA A 1 329 ? -15.444 -3.169 26.388 1.00 92.50 329 ALA A C 1
ATOM 2651 O O . ALA A 1 329 ? -16.601 -2.747 26.436 1.00 92.50 329 ALA A O 1
ATOM 2652 N N . ALA A 1 330 ? -15.149 -4.360 25.864 1.00 93.12 330 ALA A N 1
ATOM 2653 C CA . ALA A 1 330 ? -16.159 -5.267 25.335 1.00 93.12 330 ALA A CA 1
ATOM 2654 C C . ALA A 1 330 ? -17.179 -5.721 26.392 1.00 93.12 330 ALA A C 1
ATOM 2656 O O . ALA A 1 330 ? -18.364 -5.818 26.081 1.00 93.12 330 ALA A O 1
ATOM 2657 N N . LEU A 1 331 ? -16.751 -5.958 27.635 1.00 93.75 331 LEU A N 1
ATOM 2658 C CA . LEU A 1 331 ? -17.650 -6.333 28.732 1.00 93.75 331 LEU A CA 1
ATOM 2659 C C . LEU A 1 331 ? -18.592 -5.198 29.153 1.00 93.75 331 LEU A C 1
ATOM 2661 O O . LEU A 1 331 ? -19.621 -5.472 29.753 1.00 93.75 331 LEU A O 1
ATOM 2665 N N . ILE A 1 332 ? -18.266 -3.941 28.851 1.00 94.88 332 ILE A N 1
ATOM 2666 C CA . ILE A 1 332 ? -19.073 -2.779 29.253 1.00 94.88 332 ILE A CA 1
ATOM 2667 C C . ILE A 1 332 ? -20.058 -2.354 28.162 1.00 94.88 332 ILE A C 1
ATOM 2669 O O . ILE A 1 332 ? -21.134 -1.841 28.470 1.00 94.88 332 ILE A O 1
ATOM 2673 N N . VAL A 1 333 ? -19.697 -2.523 26.886 1.00 95.88 333 VAL A N 1
ATOM 2674 C CA . VAL A 1 333 ? -20.476 -1.953 25.774 1.00 95.88 333 VAL A CA 1
ATOM 2675 C C . VAL A 1 333 ? -20.513 -2.821 24.511 1.00 95.88 333 VAL A C 1
ATOM 2677 O O . VAL A 1 333 ? -21.050 -2.393 23.492 1.00 95.88 333 VAL A O 1
ATOM 2680 N N . GLY A 1 334 ? -19.994 -4.051 24.536 1.00 94.81 334 GLY A N 1
ATOM 2681 C CA . GLY A 1 334 ? -19.818 -4.889 23.338 1.00 94.81 334 GLY A CA 1
ATOM 2682 C C . GLY A 1 334 ? -21.105 -5.221 22.569 1.00 94.81 334 GLY A C 1
ATOM 2683 O O . GLY A 1 334 ? -21.054 -5.515 21.374 1.00 94.81 334 GLY A O 1
ATOM 2684 N N . SER A 1 335 ? -22.279 -5.116 23.206 1.00 95.19 335 SER A N 1
ATOM 2685 C CA . SER A 1 335 ? -23.568 -5.259 22.504 1.00 95.19 335 SER A CA 1
ATOM 2686 C C . SER A 1 335 ? -24.033 -3.993 21.781 1.00 95.19 335 SER A C 1
ATOM 2688 O O . SER A 1 335 ? -24.960 -4.068 20.981 1.00 95.19 335 SER A O 1
ATOM 2690 N N . GLN A 1 336 ? -23.429 -2.839 22.072 1.00 95.69 336 GLN A N 1
ATOM 2691 C CA . GLN A 1 336 ? -23.829 -1.529 21.548 1.00 95.69 336 GLN A CA 1
ATOM 2692 C C . GLN A 1 336 ? -22.772 -0.908 20.635 1.00 95.69 336 GLN A C 1
ATOM 2694 O O . GLN A 1 336 ? -23.122 -0.238 19.663 1.00 95.69 336 GLN A O 1
ATOM 2699 N N . ARG A 1 337 ? -21.487 -1.169 20.897 1.00 95.56 337 ARG A N 1
ATOM 2700 C CA . ARG A 1 337 ? -20.351 -0.666 20.116 1.00 95.56 337 ARG A CA 1
ATOM 2701 C C . ARG A 1 337 ? -19.429 -1.793 19.680 1.00 95.56 337 ARG A C 1
ATOM 2703 O O . ARG A 1 337 ? -19.126 -2.697 20.453 1.00 95.56 337 ARG A O 1
ATOM 2710 N N . ALA A 1 338 ? -18.969 -1.712 18.434 1.00 97.00 338 ALA A N 1
ATOM 2711 C CA . ALA A 1 338 ? -17.902 -2.566 17.942 1.00 97.00 338 ALA A CA 1
ATOM 2712 C C . ALA A 1 338 ? -16.566 -2.096 18.533 1.00 97.00 338 ALA A C 1
ATOM 2714 O O . ALA A 1 338 ? -16.307 -0.895 18.624 1.00 97.00 338 ALA A O 1
ATOM 2715 N N . ILE A 1 339 ? -15.723 -3.039 18.943 1.00 96.75 339 ILE A N 1
ATOM 2716 C CA . ILE A 1 339 ? -14.443 -2.739 19.587 1.00 96.75 339 ILE A CA 1
ATOM 2717 C C . ILE A 1 339 ? -13.314 -2.943 18.578 1.00 96.75 339 ILE A C 1
ATOM 2719 O O . ILE A 1 339 ? -13.299 -3.948 17.864 1.00 96.75 339 ILE A O 1
ATOM 2723 N N . LEU A 1 340 ? -12.369 -2.002 18.528 1.00 97.19 340 LEU A N 1
ATOM 2724 C CA . LEU A 1 340 ? -11.151 -2.122 17.729 1.00 97.19 340 LEU A CA 1
ATOM 2725 C C . LEU A 1 340 ? -10.299 -3.296 18.234 1.00 97.19 340 LEU A C 1
ATOM 2727 O O . LEU A 1 340 ? -9.944 -3.359 19.414 1.00 97.19 340 LEU A O 1
ATOM 2731 N N . ASN A 1 341 ? -9.923 -4.205 17.335 1.00 95.88 341 ASN A N 1
ATOM 2732 C CA . ASN A 1 341 ? -9.036 -5.312 17.669 1.00 95.88 341 ASN A CA 1
ATOM 2733 C C . ASN A 1 341 ? -7.570 -4.852 17.680 1.00 95.88 341 ASN A C 1
ATOM 2735 O O . ASN A 1 341 ? -6.909 -4.780 16.645 1.00 95.88 341 ASN A O 1
ATOM 2739 N N . THR A 1 342 ? -7.049 -4.565 18.870 1.00 94.69 342 THR A N 1
ATOM 2740 C CA . THR A 1 342 ? -5.655 -4.148 19.100 1.00 94.69 342 THR A CA 1
ATOM 2741 C C . THR A 1 342 ? -4.714 -5.317 19.418 1.00 94.69 342 THR A C 1
ATOM 2743 O O . THR A 1 342 ? -3.551 -5.094 19.772 1.00 94.69 342 THR A O 1
ATOM 2746 N N . ASN A 1 343 ? -5.178 -6.566 19.263 1.00 93.44 343 ASN A N 1
ATOM 2747 C CA . ASN A 1 343 ? -4.331 -7.751 19.391 1.00 93.44 343 ASN A CA 1
ATOM 2748 C C . ASN A 1 343 ? -3.193 -7.734 18.358 1.00 93.44 343 ASN A C 1
ATOM 2750 O O . ASN A 1 343 ? -3.147 -6.907 17.442 1.00 93.44 343 ASN A O 1
ATOM 2754 N N . SER A 1 344 ? -2.241 -8.658 18.497 1.00 94.56 344 SER A N 1
ATOM 2755 C CA . SER A 1 344 ? -1.164 -8.788 17.518 1.00 94.56 344 SER A CA 1
ATOM 2756 C C . SER A 1 344 ? -1.713 -9.111 16.121 1.00 94.56 344 SER A C 1
ATOM 2758 O O . SER A 1 344 ? -2.800 -9.666 15.966 1.00 94.56 344 SER A O 1
ATOM 2760 N N . VAL A 1 345 ? -0.917 -8.793 15.099 1.00 95.19 345 VAL A N 1
ATOM 2761 C CA . VAL A 1 345 ? -1.219 -9.083 13.686 1.00 95.19 345 VAL A CA 1
ATOM 2762 C C . VAL A 1 345 ? -1.563 -10.561 13.474 1.00 95.19 345 VAL A C 1
ATOM 2764 O O . VAL A 1 345 ? -2.498 -10.866 12.749 1.00 95.19 345 VAL A O 1
ATOM 2767 N N . ASN A 1 346 ? -0.873 -11.463 14.179 1.00 93.94 346 ASN A N 1
ATOM 2768 C CA . ASN A 1 346 ? -1.085 -12.912 14.090 1.00 93.94 346 ASN A CA 1
ATOM 2769 C C . ASN A 1 346 ? -2.397 -13.385 14.751 1.00 93.94 346 ASN A C 1
ATOM 2771 O O . ASN A 1 346 ? -2.724 -14.566 14.695 1.00 93.94 346 ASN A O 1
ATOM 2775 N N . HIS A 1 347 ? -3.114 -12.484 15.425 1.00 93.12 347 HIS A N 1
ATOM 2776 C CA . HIS A 1 347 ? -4.405 -12.723 16.071 1.00 93.12 347 HIS A CA 1
ATOM 2777 C C . HIS A 1 347 ? -5.492 -11.793 15.497 1.00 93.12 347 HIS A C 1
ATOM 2779 O O . HIS A 1 347 ? -6.388 -11.354 16.225 1.00 93.12 347 HIS A O 1
ATOM 2785 N N . GLY A 1 348 ? -5.374 -11.437 14.211 1.00 93.38 348 GLY A N 1
ATOM 2786 C CA . GLY A 1 348 ? -6.379 -10.660 13.476 1.00 93.38 348 GLY A CA 1
ATOM 2787 C C . GLY A 1 348 ? -6.510 -9.197 13.917 1.00 93.38 348 GLY A C 1
ATOM 2788 O O . GLY A 1 348 ? -7.516 -8.555 13.626 1.00 93.38 348 GLY A O 1
ATOM 2789 N N . GLY A 1 349 ? -5.544 -8.671 14.681 1.00 95.44 349 GLY A N 1
ATOM 2790 C CA . GLY A 1 349 ? -5.571 -7.304 15.205 1.00 95.44 349 GLY A CA 1
ATOM 2791 C C . GLY A 1 349 ? -4.593 -6.354 14.510 1.00 95.44 349 GLY A C 1
ATOM 2792 O O . GLY A 1 349 ? -3.669 -6.762 13.807 1.00 95.44 349 GLY A O 1
ATOM 2793 N N . CYS A 1 350 ? -4.754 -5.051 14.748 1.00 95.31 350 CYS A N 1
ATOM 2794 C CA . CYS A 1 350 ? -3.884 -4.018 14.175 1.00 95.31 350 CYS A CA 1
ATOM 2795 C C . CYS A 1 350 ? -2.569 -3.809 14.951 1.00 95.31 350 CYS A C 1
ATOM 2797 O O . CYS A 1 350 ? -1.712 -3.019 14.543 1.00 95.31 350 CYS A O 1
ATOM 2799 N N . GLY A 1 351 ? -2.386 -4.504 16.077 1.00 93.38 351 GLY A N 1
ATOM 2800 C CA . GLY A 1 351 ? -1.324 -4.255 17.044 1.00 93.38 351 GLY A CA 1
ATOM 2801 C C . GLY A 1 351 ? -1.530 -2.971 17.853 1.00 93.38 351 GLY A C 1
ATOM 2802 O O . GLY A 1 351 ? -2.596 -2.356 17.843 1.00 93.38 351 GLY A O 1
ATOM 2803 N N . SER A 1 352 ? -0.473 -2.563 18.563 1.00 90.56 352 SER A N 1
ATOM 2804 C CA . SER A 1 352 ? -0.488 -1.360 19.401 1.00 90.56 352 SER A CA 1
ATOM 2805 C C . SER A 1 352 ? -0.765 -0.100 18.579 1.00 90.56 352 SER A C 1
ATOM 2807 O O . SER A 1 352 ? -0.080 0.178 17.590 1.00 90.56 352 SER A O 1
ATOM 2809 N N . ILE A 1 353 ? -1.748 0.676 19.033 1.00 93.50 353 ILE A N 1
ATOM 2810 C CA . ILE A 1 353 ? -2.158 1.952 18.454 1.00 93.50 353 ILE A CA 1
ATOM 2811 C C . ILE A 1 353 ? -1.950 3.065 19.483 1.00 93.50 353 ILE A C 1
ATOM 2813 O O . ILE A 1 353 ? -2.322 2.946 20.649 1.00 93.50 353 ILE A O 1
ATOM 2817 N N . SER A 1 354 ? -1.317 4.163 19.067 1.00 94.06 354 SER A N 1
ATOM 2818 C CA . SER A 1 354 ? -1.041 5.271 19.984 1.00 94.06 354 SER A CA 1
ATOM 2819 C C . SER A 1 354 ? -2.282 6.134 20.221 1.00 94.06 354 SER A C 1
ATOM 2821 O O . SER A 1 354 ? -3.100 6.340 19.322 1.00 94.06 354 SER A O 1
ATOM 2823 N N . GLN A 1 355 ? -2.361 6.757 21.399 1.00 94.44 355 GLN A N 1
ATOM 2824 C CA . GLN A 1 355 ? -3.418 7.719 21.729 1.00 94.44 355 GLN A CA 1
ATOM 2825 C C . GLN A 1 355 ? -3.507 8.880 20.722 1.00 94.44 355 GLN A C 1
ATOM 2827 O O . GLN A 1 355 ? -4.590 9.423 20.505 1.00 94.44 355 GLN A O 1
ATOM 2832 N N . ARG A 1 356 ? -2.380 9.269 20.107 1.00 96.06 356 ARG A N 1
ATOM 2833 C CA . ARG A 1 356 ? -2.342 10.297 19.058 1.00 96.06 356 ARG A CA 1
ATOM 2834 C C . ARG A 1 356 ? -3.091 9.839 17.810 1.00 96.06 356 ARG A C 1
ATOM 2836 O O . ARG A 1 356 ? -3.898 10.602 17.298 1.00 96.06 356 ARG A O 1
ATOM 2843 N N . VAL A 1 357 ? -2.847 8.613 17.349 1.00 96.88 357 VAL A N 1
ATOM 2844 C CA . VAL A 1 357 ? -3.497 8.059 16.150 1.00 96.88 357 VAL A CA 1
ATOM 2845 C C . VAL A 1 357 ? -4.996 7.872 16.383 1.00 96.88 357 VAL A C 1
ATOM 2847 O O . VAL A 1 357 ? -5.782 8.294 15.547 1.00 96.88 357 VAL A O 1
ATOM 2850 N N . ILE A 1 358 ? -5.395 7.361 17.553 1.00 96.06 358 ILE A N 1
ATOM 2851 C CA . ILE A 1 358 ? -6.809 7.264 17.961 1.00 96.06 358 ILE A CA 1
ATOM 2852 C C . ILE A 1 358 ? -7.520 8.620 17.880 1.00 96.06 358 ILE A C 1
ATOM 2854 O O . ILE A 1 358 ? -8.604 8.711 17.316 1.00 96.06 358 ILE A O 1
ATOM 2858 N N . LYS A 1 359 ? -6.889 9.686 18.395 1.00 96.06 359 LYS A N 1
ATOM 2859 C CA . LYS A 1 359 ? -7.445 11.047 18.335 1.00 96.06 359 LYS A CA 1
ATOM 2860 C C . LYS A 1 359 ? -7.543 11.578 16.906 1.00 96.06 359 LYS A C 1
ATOM 2862 O O . LYS A 1 359 ? -8.537 12.207 16.578 1.00 96.06 359 LYS A O 1
ATOM 2867 N N . LEU A 1 360 ? -6.524 11.343 16.077 1.00 97.25 360 LEU A N 1
ATOM 2868 C CA . LEU A 1 360 ? -6.501 11.789 14.678 1.00 97.25 360 LEU A CA 1
ATOM 2869 C C . LEU A 1 360 ? -7.539 11.067 13.808 1.00 97.25 360 LEU A C 1
ATOM 2871 O O . LEU A 1 360 ? -8.044 11.658 12.862 1.00 97.25 360 LEU A O 1
ATOM 2875 N N . LEU A 1 361 ? -7.852 9.813 14.137 1.00 97.00 361 LEU A N 1
ATOM 2876 C CA . LEU A 1 361 ? -8.917 9.027 13.513 1.00 97.00 361 LEU A CA 1
ATOM 2877 C C . LEU A 1 361 ? -10.298 9.268 14.137 1.00 97.00 361 LEU A C 1
ATOM 2879 O O . LEU A 1 361 ? -11.266 8.672 13.682 1.00 97.00 361 LEU A O 1
ATOM 2883 N N . GLU A 1 362 ? -10.382 10.103 15.177 1.00 96.56 362 GLU A N 1
ATOM 2884 C CA . GLU A 1 362 ? -11.623 10.413 15.898 1.00 96.56 362 GLU A CA 1
ATOM 2885 C C . GLU A 1 362 ? -12.329 9.169 16.471 1.00 96.56 362 GLU A C 1
ATOM 2887 O O . GLU A 1 362 ? -13.541 9.164 16.663 1.00 96.56 362 GLU A O 1
ATOM 2892 N N . ILE A 1 363 ? -11.565 8.119 16.802 1.00 96.25 363 ILE A N 1
ATOM 2893 C CA . ILE A 1 363 ? -12.115 6.893 17.393 1.00 96.25 363 ILE A CA 1
ATOM 2894 C C . ILE A 1 363 ? -12.504 7.183 18.854 1.00 96.25 363 ILE A C 1
ATOM 2896 O O . ILE A 1 363 ? -11.635 7.566 19.650 1.00 96.25 363 ILE A O 1
ATOM 2900 N N . PRO A 1 364 ? -13.776 6.976 19.248 1.00 94.25 364 PRO A N 1
ATOM 2901 C CA . PRO A 1 364 ? -14.219 7.124 20.628 1.00 94.25 364 PRO A CA 1
ATOM 2902 C C . PRO A 1 364 ? -13.392 6.270 21.595 1.00 94.25 364 PRO A C 1
ATOM 2904 O O . PRO A 1 364 ? -13.211 5.067 21.394 1.00 94.25 364 PRO A O 1
ATOM 2907 N N . THR A 1 365 ? -12.908 6.886 22.676 1.00 93.56 365 THR A N 1
ATOM 2908 C CA . THR A 1 365 ? -12.120 6.194 23.712 1.00 93.56 365 THR A CA 1
ATOM 2909 C C . THR A 1 365 ? -12.918 5.799 24.941 1.00 93.56 365 THR A C 1
ATOM 2911 O O . THR A 1 365 ? -12.377 5.139 25.819 1.00 93.56 365 THR A O 1
ATOM 2914 N N . MET A 1 366 ? -14.162 6.260 25.049 1.00 90.50 366 MET A N 1
ATOM 2915 C CA . MET A 1 366 ? -15.055 5.939 26.155 1.00 90.50 366 MET A CA 1
ATOM 2916 C C . MET A 1 366 ? -16.478 5.781 25.626 1.00 90.50 366 MET A C 1
ATOM 2918 O O . MET A 1 366 ? -16.878 6.568 24.761 1.00 90.50 366 MET A O 1
ATOM 2922 N N . PRO A 1 367 ? -17.247 4.817 26.152 1.00 92.94 367 PRO A N 1
ATOM 2923 C CA . PRO A 1 367 ? -18.658 4.710 25.839 1.00 92.94 367 PRO A CA 1
ATOM 2924 C C . PRO A 1 367 ? -19.442 5.826 26.532 1.00 92.94 367 PRO A C 1
ATOM 2926 O O . PRO A 1 367 ? -19.078 6.299 27.617 1.00 92.94 367 PRO A O 1
ATOM 2929 N N . SER A 1 368 ? -20.547 6.222 25.915 1.00 93.25 368 SER A N 1
ATOM 2930 C CA . SER A 1 368 ? -21.553 7.068 26.548 1.00 93.25 368 SER A CA 1
ATOM 2931 C C . SER A 1 368 ? -22.332 6.294 27.614 1.00 93.25 368 SER A C 1
ATOM 2933 O O . SER A 1 368 ? -22.474 5.071 27.550 1.00 93.25 368 SER A O 1
ATOM 2935 N N . PHE A 1 369 ? -22.895 7.021 28.580 1.00 95.06 369 PHE A N 1
ATOM 2936 C CA . PHE A 1 369 ? -23.684 6.405 29.644 1.00 95.06 369 PHE A CA 1
ATOM 2937 C C . PHE A 1 369 ? -24.895 5.627 29.102 1.00 95.06 369 PHE A C 1
ATOM 2939 O O . PHE A 1 369 ? -25.180 4.531 29.582 1.00 95.06 369 PHE A O 1
ATOM 2946 N N . ASP A 1 370 ? -25.577 6.158 28.083 1.00 95.50 370 ASP A N 1
ATOM 2947 C CA . ASP A 1 370 ? -26.741 5.508 27.474 1.00 95.50 370 ASP A CA 1
ATOM 2948 C C . ASP A 1 370 ? -26.374 4.193 26.773 1.00 95.50 370 ASP A C 1
ATOM 2950 O O . ASP A 1 370 ? -27.117 3.217 26.883 1.00 95.50 370 ASP A O 1
ATOM 2954 N N . GLU A 1 371 ? -25.213 4.124 26.110 1.00 96.25 371 GLU A N 1
ATOM 2955 C CA . GLU A 1 371 ? -24.715 2.878 25.514 1.00 96.25 371 GLU A CA 1
ATOM 2956 C C . GLU A 1 371 ? -24.439 1.824 26.598 1.00 96.25 371 GLU A C 1
ATOM 2958 O O . GLU A 1 371 ? -24.888 0.684 26.471 1.00 96.25 371 GLU A O 1
ATOM 2963 N N . VAL A 1 372 ? -23.776 2.192 27.702 1.00 96.88 372 VAL A N 1
ATOM 2964 C CA . VAL A 1 372 ? -23.517 1.251 28.810 1.00 96.88 372 VAL A CA 1
ATOM 2965 C C . VAL A 1 372 ? -24.819 0.809 29.481 1.00 96.88 372 VAL A C 1
ATOM 2967 O O . VAL A 1 372 ? -25.019 -0.376 29.751 1.00 96.88 372 VAL A O 1
ATOM 2970 N N . LEU A 1 373 ? -25.755 1.732 29.708 1.00 96.56 373 LEU A N 1
ATOM 2971 C CA . LEU A 1 373 ? -27.058 1.408 30.283 1.00 96.56 373 LEU A CA 1
ATOM 2972 C C . LEU A 1 373 ? -27.875 0.493 29.363 1.00 96.56 373 LEU A C 1
ATOM 2974 O O . LEU A 1 373 ? -28.538 -0.433 29.834 1.00 96.56 373 LEU A O 1
ATOM 2978 N N . HIS A 1 374 ? -27.828 0.710 28.049 1.00 96.50 374 HIS A N 1
ATOM 2979 C CA . HIS A 1 374 ? -28.516 -0.150 27.093 1.00 96.50 374 HIS A CA 1
ATOM 2980 C C . HIS A 1 374 ? -27.858 -1.535 26.985 1.00 96.50 374 HIS A C 1
ATOM 2982 O O . HIS A 1 374 ? -28.573 -2.540 26.921 1.00 96.50 374 HIS A O 1
ATOM 2988 N N . HIS A 1 375 ? -26.524 -1.616 27.048 1.00 96.75 375 HIS A N 1
ATOM 2989 C CA . HIS A 1 375 ? -25.797 -2.881 27.186 1.00 96.75 375 HIS A CA 1
ATOM 2990 C C . HIS A 1 375 ? -26.261 -3.654 28.427 1.00 96.75 375 HIS A C 1
ATOM 2992 O O . HIS A 1 375 ? -26.682 -4.806 28.325 1.00 96.75 375 HIS A O 1
ATOM 2998 N N . PHE A 1 376 ? -26.303 -2.984 29.580 1.00 97.00 376 PHE A N 1
ATOM 2999 C CA . PHE A 1 376 ? -26.762 -3.571 30.835 1.00 97.00 376 PHE A CA 1
ATOM 3000 C C . PHE A 1 376 ? -28.222 -4.044 30.780 1.00 97.00 376 PHE A C 1
ATOM 3002 O O . PHE A 1 376 ? -28.545 -5.151 31.199 1.00 97.00 376 PHE A O 1
ATOM 3009 N N . ASN A 1 377 ? -29.125 -3.255 30.203 1.00 95.25 377 ASN A N 1
ATOM 3010 C CA . ASN A 1 377 ? -30.518 -3.676 30.034 1.00 95.25 377 ASN A CA 1
ATOM 3011 C C . ASN A 1 377 ? -30.657 -4.884 29.099 1.00 95.25 377 ASN A C 1
ATOM 3013 O O . ASN A 1 377 ? -31.508 -5.749 29.317 1.00 95.25 377 ASN A O 1
ATOM 3017 N N . THR A 1 378 ? -29.812 -4.963 28.070 1.00 94.88 378 THR A N 1
ATOM 3018 C CA . THR A 1 378 ? -29.744 -6.129 27.179 1.00 94.88 378 THR A CA 1
ATOM 3019 C C . THR A 1 378 ? -29.292 -7.364 27.955 1.00 94.88 378 THR A C 1
ATOM 3021 O O . THR A 1 378 ? -29.884 -8.428 27.795 1.00 94.88 378 THR A O 1
ATOM 3024 N N . LEU A 1 379 ? -28.318 -7.215 28.860 1.00 94.19 379 LEU A N 1
ATOM 3025 C CA . LEU A 1 379 ? -27.899 -8.271 29.781 1.00 94.19 379 LEU A CA 1
ATOM 3026 C C . LEU A 1 379 ? -29.050 -8.761 30.661 1.00 94.19 379 LEU A C 1
ATOM 3028 O O . LEU A 1 379 ? -29.350 -9.954 30.660 1.00 94.19 379 LEU A O 1
ATOM 3032 N N . VAL A 1 380 ? -29.715 -7.848 31.373 1.00 93.12 380 VAL A N 1
ATOM 3033 C CA . VAL A 1 380 ? -30.804 -8.187 32.303 1.00 93.12 380 VAL A CA 1
ATOM 3034 C C . VAL A 1 380 ? -31.964 -8.878 31.582 1.00 93.12 380 VAL A C 1
ATOM 3036 O O . VAL A 1 380 ? -32.525 -9.836 32.105 1.00 93.12 380 VAL A O 1
ATOM 3039 N N . SER A 1 381 ? -32.316 -8.420 30.378 1.00 90.81 381 SER A N 1
ATOM 3040 C CA . SER A 1 381 ? -33.426 -8.985 29.594 1.00 90.81 381 SER A CA 1
ATOM 3041 C C . SER A 1 381 ? -33.090 -10.306 28.898 1.00 90.81 381 SER A C 1
ATOM 3043 O O . SER A 1 381 ? -33.969 -11.153 28.756 1.00 90.81 381 SER A O 1
ATOM 3045 N N . SER A 1 382 ? -31.838 -10.498 28.472 1.00 86.81 382 SER A N 1
ATOM 3046 C CA . SER A 1 382 ? -31.405 -11.715 27.769 1.00 86.81 382 SER A CA 1
ATOM 3047 C C . SER A 1 382 ? -31.030 -12.846 28.727 1.00 86.81 382 SER A C 1
ATOM 3049 O O . SER A 1 382 ? -30.996 -14.012 28.327 1.00 86.81 382 SER A O 1
ATOM 3051 N N . PHE A 1 383 ? -30.727 -12.529 29.989 1.00 84.88 383 PHE A N 1
ATOM 3052 C CA . PHE A 1 383 ? -30.353 -13.536 30.968 1.00 84.88 383 PHE A CA 1
ATOM 3053 C C . PHE A 1 383 ? -31.534 -14.452 31.299 1.00 84.88 383 PHE A C 1
ATOM 3055 O O . PHE A 1 383 ? -32.571 -14.034 31.812 1.00 84.88 383 PHE A O 1
ATOM 3062 N N . THR A 1 384 ? -31.330 -15.749 31.085 1.00 74.81 384 THR A N 1
ATOM 3063 C CA . THR A 1 384 ? -32.176 -16.793 31.657 1.00 74.81 384 THR A CA 1
ATOM 3064 C C . THR A 1 384 ? -31.276 -17.796 32.369 1.00 74.81 384 THR A C 1
ATOM 3066 O O . THR A 1 384 ? -30.221 -18.170 31.852 1.00 74.81 384 THR A O 1
ATOM 3069 N N . ALA A 1 385 ? -31.697 -18.267 33.547 1.00 64.56 385 ALA A 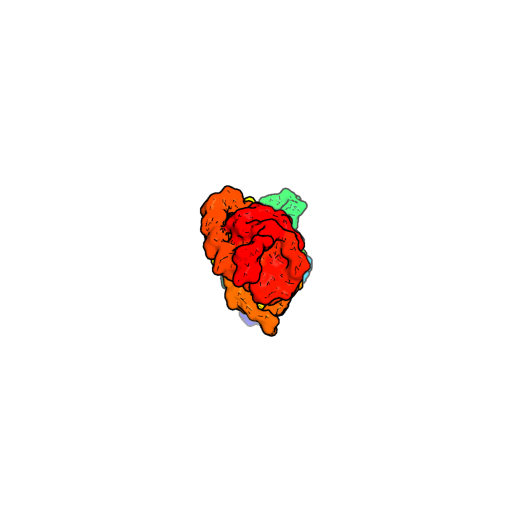N 1
ATOM 3070 C CA . ALA A 1 385 ? -30.894 -19.147 34.406 1.00 64.56 385 ALA A CA 1
ATOM 3071 C C . ALA A 1 385 ? -30.474 -20.484 33.749 1.00 64.56 385 ALA A C 1
ATOM 3073 O O . ALA A 1 385 ? -29.674 -21.219 34.313 1.00 64.56 385 ALA A O 1
ATOM 3074 N N . LYS A 1 386 ? -31.017 -20.816 32.568 1.00 60.47 386 LYS A N 1
ATOM 3075 C CA . LYS A 1 386 ? -30.685 -22.020 31.789 1.00 60.47 386 LYS A CA 1
ATOM 3076 C C . LYS A 1 386 ? -29.661 -21.784 30.668 1.00 60.47 386 LYS A C 1
ATOM 3078 O O . LYS A 1 386 ? -29.153 -22.761 30.134 1.00 60.47 386 LYS A O 1
ATOM 3083 N N . LEU A 1 387 ? -29.402 -20.532 30.279 1.00 59.38 387 LEU A N 1
ATOM 3084 C CA . LEU A 1 387 ? -28.599 -20.173 29.096 1.00 59.38 387 LEU A CA 1
ATOM 3085 C C . LEU A 1 387 ? -27.362 -19.320 29.425 1.00 59.38 387 LEU A C 1
ATOM 3087 O O . LEU A 1 387 ? -26.432 -19.278 28.625 1.00 59.38 387 LEU A O 1
ATOM 3091 N N . GLY A 1 388 ? -27.340 -18.628 30.567 1.00 63.38 388 GLY A N 1
ATOM 3092 C CA . GLY A 1 388 ? -26.257 -17.708 30.921 1.00 63.38 388 GLY A CA 1
ATOM 3093 C C . GLY A 1 388 ? -25.121 -18.372 31.699 1.00 63.38 388 GLY A C 1
ATOM 3094 O O . GLY A 1 388 ? -25.361 -19.050 32.695 1.00 63.38 388 GLY A O 1
ATOM 3095 N N . ASN A 1 389 ? -23.876 -18.118 31.294 1.00 75.06 389 ASN A N 1
ATOM 3096 C CA . ASN A 1 389 ? -22.703 -18.400 32.120 1.00 75.06 389 ASN A CA 1
ATOM 3097 C C . ASN A 1 389 ? -22.658 -17.387 33.286 1.00 75.06 389 ASN A C 1
ATOM 3099 O O . ASN A 1 389 ? -22.407 -16.205 33.062 1.00 75.06 389 ASN A O 1
ATOM 3103 N N . CYS A 1 390 ? -22.924 -17.814 34.524 1.00 82.50 390 CYS A N 1
ATOM 3104 C CA . CYS A 1 390 ? -22.959 -16.906 35.679 1.00 82.50 390 CYS A CA 1
ATOM 3105 C C . CYS A 1 390 ? -21.636 -16.154 35.907 1.00 82.50 390 CYS A C 1
ATOM 3107 O O . CYS A 1 390 ? -21.669 -15.023 36.397 1.00 82.50 390 CYS A O 1
ATOM 3109 N N . ASP A 1 391 ? -20.498 -16.733 35.514 1.00 86.94 391 ASP A N 1
ATOM 3110 C CA . ASP A 1 391 ? -19.186 -16.107 35.689 1.00 86.94 391 ASP A CA 1
ATOM 3111 C C . ASP A 1 391 ? -19.042 -14.881 34.782 1.00 86.94 391 ASP A C 1
ATOM 3113 O O . ASP A 1 391 ? -18.696 -13.799 35.258 1.00 86.94 391 ASP A O 1
ATOM 3117 N N . ILE A 1 392 ? -19.407 -15.003 33.498 1.00 88.69 392 ILE A N 1
ATOM 3118 C CA . ILE A 1 392 ? -19.319 -13.878 32.554 1.00 88.69 392 ILE A CA 1
ATOM 3119 C C . ILE A 1 392 ? -20.317 -12.770 32.896 1.00 88.69 392 ILE A C 1
ATOM 3121 O O . ILE A 1 392 ? -20.002 -11.592 32.754 1.00 88.69 392 ILE A O 1
ATOM 3125 N N . VAL A 1 393 ? -21.503 -13.128 33.402 1.00 91.12 393 VAL A N 1
ATOM 3126 C CA . VAL A 1 393 ? -22.480 -12.151 33.906 1.00 91.12 393 VAL A CA 1
ATOM 3127 C C . VAL A 1 393 ? -21.897 -11.390 35.089 1.00 91.12 393 VAL A C 1
ATOM 3129 O O . VAL A 1 393 ? -21.967 -10.164 35.123 1.00 91.12 393 VAL A O 1
ATOM 3132 N N . GLY A 1 394 ? -21.285 -12.106 36.035 1.00 91.44 394 GLY A N 1
ATOM 3133 C CA . GLY A 1 394 ? -20.608 -11.507 37.178 1.00 91.44 394 GLY A CA 1
ATOM 3134 C C . GLY A 1 394 ? -19.489 -10.550 36.765 1.00 91.44 394 GLY A C 1
ATOM 3135 O O . GLY A 1 394 ? -19.398 -9.457 37.326 1.00 91.44 394 GLY A O 1
ATOM 3136 N N . GLU A 1 395 ? -18.678 -10.922 35.770 1.00 91.94 395 GLU A N 1
ATOM 3137 C CA . GLU A 1 395 ? -17.643 -10.050 35.201 1.00 91.94 395 GLU A CA 1
ATOM 3138 C C . GLU A 1 395 ? -18.241 -8.788 34.566 1.00 91.94 395 GLU A C 1
ATOM 3140 O O . GLU A 1 395 ? -17.848 -7.685 34.945 1.00 91.94 395 GLU A O 1
ATOM 3145 N N . ILE A 1 396 ? -19.223 -8.925 33.665 1.00 93.75 396 ILE A N 1
ATOM 3146 C CA . ILE A 1 396 ? -19.904 -7.782 33.028 1.00 93.75 396 ILE A CA 1
ATOM 3147 C C . ILE A 1 396 ? -20.460 -6.836 34.097 1.00 93.75 396 ILE A C 1
ATOM 3149 O O . ILE A 1 396 ? -20.191 -5.637 34.075 1.00 93.75 396 ILE A O 1
ATOM 3153 N N . CYS A 1 397 ? -21.196 -7.378 35.069 1.00 94.75 397 CYS A N 1
ATOM 3154 C CA . CYS A 1 397 ? -21.758 -6.615 36.175 1.00 94.75 397 CYS A CA 1
ATOM 3155 C C . CYS A 1 397 ? -20.686 -5.852 36.957 1.00 94.75 397 CYS A C 1
ATOM 3157 O O . CYS A 1 397 ? -20.876 -4.673 37.237 1.00 94.75 397 CYS A O 1
ATOM 3159 N N . CYS A 1 398 ? -19.557 -6.487 37.278 1.00 93.00 398 CYS A N 1
ATOM 3160 C CA . CYS A 1 398 ? -18.447 -5.850 37.987 1.00 93.00 398 CYS A CA 1
ATOM 3161 C C . CYS A 1 398 ? -17.983 -4.571 37.268 1.00 93.00 398 CYS A C 1
ATOM 3163 O O . CYS A 1 398 ? -17.974 -3.492 37.861 1.00 93.00 398 CYS A O 1
ATOM 3165 N N . TYR A 1 399 ? -17.686 -4.671 35.971 1.00 94.31 399 TYR A N 1
ATOM 3166 C CA . TYR A 1 399 ? -17.218 -3.534 35.178 1.00 94.31 399 TYR A CA 1
ATOM 3167 C C . TYR A 1 399 ? -18.301 -2.470 34.946 1.00 94.31 399 TYR A C 1
ATOM 3169 O O . TYR A 1 399 ? -18.031 -1.273 35.049 1.00 94.31 399 TYR A O 1
ATOM 3177 N N . VAL A 1 400 ? -19.541 -2.882 34.678 1.00 95.75 400 VAL A N 1
ATOM 3178 C CA . VAL A 1 400 ? -20.659 -1.955 34.456 1.00 95.75 400 VAL A CA 1
ATOM 3179 C C . VAL A 1 400 ? -21.021 -1.188 35.732 1.00 95.75 400 VAL A C 1
ATOM 3181 O O . VAL A 1 400 ? -21.229 0.024 35.682 1.00 95.75 400 VAL A O 1
ATOM 3184 N N . TYR A 1 401 ? -21.070 -1.850 36.892 1.00 96.00 401 TYR A N 1
ATOM 3185 C CA . TYR A 1 401 ? -21.363 -1.177 38.161 1.00 96.00 401 TYR A CA 1
ATOM 3186 C C . TYR A 1 401 ? -20.251 -0.225 38.579 1.00 96.00 401 TYR A C 1
ATOM 3188 O O . TYR A 1 401 ? -20.556 0.856 39.083 1.00 96.00 401 TYR A O 1
ATOM 3196 N N . GLN A 1 402 ? -18.990 -0.584 38.327 1.00 94.31 402 GLN A N 1
ATOM 3197 C CA . GLN A 1 402 ? -17.877 0.341 38.499 1.00 94.31 402 GLN A CA 1
ATOM 3198 C C . GLN A 1 402 ? -18.061 1.582 37.611 1.00 94.31 402 GLN A C 1
ATOM 3200 O O . GLN A 1 402 ? -18.051 2.700 38.121 1.00 94.31 402 GLN A O 1
ATOM 3205 N N . TYR A 1 403 ? -18.345 1.401 36.315 1.00 94.69 403 TYR A N 1
ATOM 3206 C CA . TYR A 1 403 ? -18.604 2.515 35.397 1.00 94.69 403 TYR A CA 1
ATOM 3207 C C . TYR A 1 403 ? -19.758 3.411 35.880 1.00 94.69 403 TYR A C 1
ATOM 3209 O O . TYR A 1 403 ? -19.642 4.639 35.873 1.00 94.69 403 TYR A O 1
ATOM 3217 N N . PHE A 1 404 ? -20.866 2.826 36.346 1.00 95.94 404 PHE A N 1
ATOM 3218 C CA . PHE A 1 404 ? -21.981 3.591 36.908 1.00 95.94 404 PHE A CA 1
ATOM 3219 C C . PHE A 1 404 ? -21.591 4.341 38.179 1.00 95.94 404 PHE A C 1
ATOM 3221 O O . PHE A 1 404 ? -21.940 5.511 38.311 1.00 95.94 404 PHE A O 1
ATOM 3228 N N . ASN A 1 405 ? -20.864 3.701 39.096 1.00 95.25 405 ASN A N 1
ATOM 3229 C CA . ASN A 1 405 ? -20.391 4.323 40.329 1.00 95.25 405 ASN A CA 1
ATOM 3230 C C . ASN A 1 405 ? -19.530 5.561 40.055 1.00 95.25 405 ASN A C 1
ATOM 3232 O O . ASN A 1 405 ? -19.706 6.588 40.714 1.00 95.25 405 ASN A O 1
ATOM 3236 N N . ASP A 1 406 ? -18.645 5.458 39.068 1.00 92.94 406 ASP A N 1
ATOM 3237 C CA . ASP A 1 406 ? -17.704 6.513 38.696 1.00 92.94 406 ASP A CA 1
ATOM 3238 C C . ASP A 1 406 ? -18.399 7.633 37.900 1.00 92.94 406 ASP A C 1
ATOM 3240 O O . ASP A 1 406 ? -17.992 8.790 37.948 1.00 92.94 406 ASP A O 1
ATOM 3244 N N . SER A 1 407 ? -19.513 7.325 37.228 1.00 92.81 407 SER A N 1
ATOM 3245 C CA . SER A 1 407 ? -20.303 8.293 36.450 1.00 92.81 407 SER A CA 1
ATOM 3246 C C . SER A 1 407 ? -21.286 9.130 37.287 1.00 92.81 407 SER A C 1
ATOM 3248 O O . SER A 1 407 ? -21.898 10.073 36.778 1.00 92.81 407 SER A O 1
ATOM 3250 N N . LEU A 1 408 ? -21.471 8.811 38.573 1.00 92.81 408 LEU A N 1
ATOM 3251 C CA . LEU A 1 408 ? -22.471 9.447 39.445 1.00 92.81 408 LEU A CA 1
ATOM 3252 C C . LEU A 1 408 ? -22.133 10.876 39.890 1.00 92.81 408 LEU A C 1
ATOM 3254 O O . LEU A 1 408 ? -22.967 11.521 40.526 1.00 92.81 408 LEU A O 1
ATOM 3258 N N . GLU A 1 409 ? -20.967 11.405 39.516 1.00 87.56 409 GLU A N 1
ATOM 3259 C CA . GLU A 1 409 ? -20.664 12.835 39.658 1.00 87.56 409 GLU A CA 1
ATOM 3260 C C . GLU A 1 409 ? -21.649 13.714 38.864 1.00 87.56 409 GLU A C 1
ATOM 3262 O O . GLU A 1 409 ? -21.896 14.863 39.228 1.00 87.56 409 GLU A O 1
ATOM 3267 N N . ASN A 1 410 ? -22.268 13.168 37.808 1.00 89.06 410 ASN A N 1
ATOM 3268 C CA . ASN A 1 410 ? -23.291 13.849 37.022 1.00 89.06 410 ASN A CA 1
ATOM 3269 C C . ASN A 1 410 ? -24.706 13.654 37.631 1.00 89.06 410 ASN A C 1
ATOM 3271 O O . ASN A 1 410 ? -25.229 12.531 37.647 1.00 89.06 410 ASN A O 1
ATOM 3275 N N . PRO A 1 411 ? -25.404 14.730 38.052 1.00 88.81 411 PRO A N 1
ATOM 3276 C CA . PRO A 1 411 ? -26.745 14.632 38.637 1.00 88.81 411 PRO A CA 1
ATOM 3277 C C . PRO A 1 411 ? -27.803 14.026 37.703 1.00 88.81 411 PRO A C 1
ATOM 3279 O O . PRO A 1 411 ? -28.730 13.370 38.179 1.00 88.81 411 PRO A O 1
ATOM 3282 N N . MET A 1 412 ? -27.678 14.210 36.383 1.00 91.38 412 MET A N 1
ATOM 3283 C CA . MET A 1 412 ? -28.611 13.626 35.409 1.00 91.38 412 MET A CA 1
ATOM 3284 C C . MET A 1 412 ? -28.523 12.096 35.403 1.00 91.38 412 MET A C 1
ATOM 3286 O O . MET A 1 412 ? -29.545 11.413 35.364 1.00 91.38 412 MET A O 1
ATOM 3290 N N . ILE A 1 413 ? -27.308 11.554 35.527 1.00 92.81 413 ILE A N 1
ATOM 3291 C CA . ILE A 1 413 ? -27.067 10.107 35.607 1.00 92.81 413 ILE A CA 1
ATOM 3292 C C . ILE A 1 413 ? -27.700 9.527 36.875 1.00 92.81 413 ILE A C 1
ATOM 3294 O O . ILE A 1 413 ? -28.370 8.495 36.818 1.00 92.81 413 ILE A O 1
ATOM 3298 N N . SER A 1 414 ? -27.590 10.241 38.000 1.00 91.00 414 SER A N 1
ATOM 3299 C CA . SER A 1 414 ? -28.263 9.855 39.247 1.00 91.00 414 SER A CA 1
ATOM 3300 C C . SER A 1 414 ? -29.783 9.724 39.067 1.00 91.00 414 SER A C 1
ATOM 3302 O O . SER A 1 414 ? -30.384 8.759 39.537 1.00 91.00 414 SER A O 1
ATOM 3304 N N . GLN A 1 415 ? -30.421 10.655 38.347 1.00 91.31 415 GLN A N 1
ATOM 3305 C CA . GLN A 1 415 ? -31.862 10.590 38.069 1.00 91.31 415 GLN A CA 1
ATOM 3306 C C . GLN A 1 415 ? -32.250 9.416 37.161 1.00 91.31 415 GLN A C 1
ATOM 3308 O O . GLN A 1 415 ? -33.334 8.852 37.323 1.00 91.31 415 GLN A O 1
ATOM 3313 N N . LEU A 1 416 ? -31.387 9.039 36.212 1.00 92.94 416 LEU A N 1
ATOM 3314 C CA . LEU A 1 416 ? -31.613 7.884 35.342 1.00 92.94 416 LEU A CA 1
ATOM 3315 C C . LEU A 1 416 ? -31.535 6.570 36.127 1.00 92.94 416 LEU A C 1
ATOM 3317 O O . LEU A 1 416 ? -32.430 5.734 35.995 1.00 92.94 416 LEU A O 1
ATOM 3321 N N . LEU A 1 417 ? -30.519 6.409 36.981 1.00 93.25 417 LEU A N 1
ATOM 3322 C CA . LEU A 1 417 ? -30.319 5.192 37.776 1.00 93.25 417 LEU A CA 1
ATOM 3323 C C . LEU A 1 417 ? -31.386 5.003 38.865 1.00 93.25 417 LEU A C 1
ATOM 3325 O O . LEU A 1 417 ? -31.812 3.876 39.106 1.00 93.25 417 LEU A O 1
ATOM 3329 N N . LEU A 1 418 ? -31.922 6.085 39.441 1.00 91.81 418 LEU A N 1
ATOM 3330 C CA . LEU A 1 418 ? -33.040 6.024 40.399 1.00 91.81 418 LEU A CA 1
ATOM 3331 C C . LEU A 1 418 ? -34.292 5.319 39.844 1.00 91.81 418 LEU A C 1
ATOM 3333 O O . LEU A 1 418 ? -35.090 4.773 40.605 1.00 91.81 418 LEU A O 1
ATOM 3337 N N . ARG A 1 419 ? -34.469 5.278 38.516 1.00 92.31 419 ARG A N 1
ATOM 3338 C CA . ARG A 1 419 ? -35.587 4.570 37.863 1.00 92.31 419 ARG A CA 1
ATOM 3339 C C . ARG A 1 419 ? -35.509 3.047 38.013 1.00 92.31 419 ARG A C 1
ATOM 3341 O O . ARG A 1 419 ? -36.486 2.365 37.698 1.00 92.31 419 ARG A O 1
ATOM 3348 N N . TYR A 1 420 ? -34.375 2.523 38.476 1.00 93.1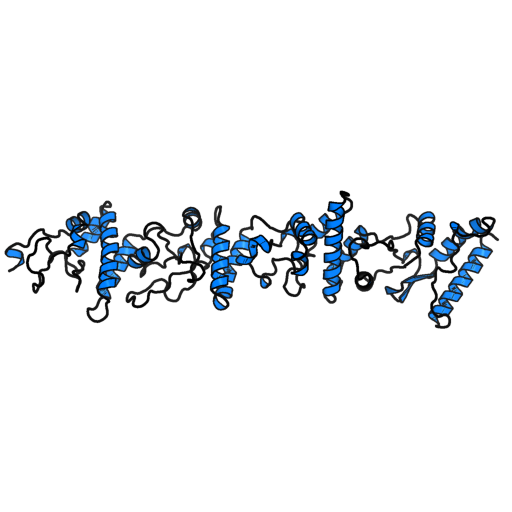9 420 TYR A N 1
ATOM 3349 C CA . TYR A 1 420 ? -34.136 1.096 38.673 1.00 93.19 420 TYR A CA 1
ATOM 3350 C C . TYR A 1 420 ? -34.291 0.642 40.125 1.00 93.19 420 TYR A C 1
ATOM 3352 O O . TYR A 1 420 ? -34.171 -0.549 40.374 1.00 93.19 420 TYR A O 1
ATOM 3360 N N . CYS A 1 421 ? -34.638 1.526 41.072 1.00 88.94 421 CYS A N 1
ATOM 3361 C CA . CYS A 1 421 ? -34.860 1.141 42.476 1.00 88.94 421 CYS A CA 1
ATOM 3362 C C . CYS A 1 421 ? -35.875 -0.004 42.653 1.00 88.94 421 CYS A C 1
ATOM 3364 O O . CYS A 1 421 ? -35.707 -0.827 43.547 1.00 88.94 421 CYS A O 1
ATOM 3366 N N . ASN A 1 422 ? -36.880 -0.078 41.771 1.00 88.69 422 ASN A N 1
ATOM 3367 C CA . ASN A 1 422 ? -37.952 -1.080 41.802 1.00 88.69 422 ASN A CA 1
ATOM 3368 C C . ASN A 1 422 ? -37.938 -1.989 40.557 1.00 88.69 422 ASN A C 1
ATOM 3370 O O . ASN A 1 422 ? -38.988 -2.439 40.101 1.00 88.69 422 ASN A O 1
ATOM 3374 N N . LYS A 1 423 ? -36.772 -2.178 39.928 1.00 92.69 423 LYS A N 1
ATOM 3375 C CA . LYS A 1 423 ? -36.604 -3.054 38.760 1.00 92.69 423 LYS A CA 1
ATOM 3376 C C . LYS A 1 423 ? -35.410 -3.982 38.971 1.00 92.69 423 LYS A C 1
ATOM 3378 O O . LYS A 1 423 ? -34.478 -3.577 39.664 1.00 92.69 423 LYS A O 1
ATOM 3383 N N . PRO A 1 424 ? -35.383 -5.169 38.336 1.00 93.12 424 PRO A N 1
ATOM 3384 C CA . PRO A 1 424 ? -34.210 -6.033 38.356 1.00 93.12 424 PRO A CA 1
ATOM 3385 C C . PRO A 1 424 ? -32.966 -5.259 37.917 1.00 93.12 424 PRO A C 1
ATOM 3387 O O . PRO A 1 424 ? -32.907 -4.739 36.803 1.00 93.12 424 PRO A O 1
ATOM 3390 N N . PHE A 1 425 ? -32.002 -5.139 38.825 1.00 94.94 425 PHE A N 1
ATOM 3391 C CA . PHE A 1 425 ? -30.796 -4.345 38.602 1.00 94.94 425 PHE A CA 1
ATOM 3392 C C . PHE A 1 425 ? -29.592 -4.894 39.354 1.00 94.94 425 PHE A C 1
ATOM 3394 O O . PHE A 1 425 ? -28.484 -4.782 38.850 1.00 94.94 425 PHE A O 1
ATOM 3401 N N . ILE A 1 426 ? -29.767 -5.492 40.533 1.00 94.50 426 ILE A N 1
ATOM 3402 C CA . ILE A 1 426 ? -28.657 -6.019 41.333 1.00 94.50 426 ILE A CA 1
ATOM 3403 C C . ILE A 1 426 ? -28.434 -7.490 40.991 1.00 94.50 426 ILE A C 1
ATOM 3405 O O . ILE A 1 426 ? -29.321 -8.316 41.195 1.00 94.50 426 ILE A O 1
ATOM 3409 N N . TRP A 1 427 ? -27.248 -7.824 40.489 1.00 93.75 427 TRP A N 1
ATOM 3410 C CA . TRP A 1 427 ? -26.817 -9.205 40.294 1.00 93.75 427 TRP A CA 1
ATOM 3411 C C . TRP A 1 427 ? -26.366 -9.816 41.618 1.00 93.75 427 TRP A C 1
ATOM 3413 O O . TRP A 1 427 ? -25.420 -9.321 42.223 1.00 93.75 427 TRP A O 1
ATOM 3423 N N . ILE A 1 428 ? -27.002 -10.911 42.042 1.00 90.06 428 ILE A N 1
ATOM 3424 C CA . ILE A 1 428 ? -26.660 -11.627 43.288 1.00 90.06 428 ILE A CA 1
ATOM 3425 C C . ILE A 1 428 ? -25.900 -12.943 43.048 1.00 90.06 428 ILE A C 1
ATOM 3427 O O . ILE A 1 428 ? -25.869 -13.810 43.913 1.00 90.06 428 ILE A O 1
ATOM 3431 N N . GLY A 1 429 ? -25.330 -13.139 41.855 1.00 87.62 429 GLY A N 1
ATOM 3432 C CA . GLY A 1 429 ? -24.610 -14.366 41.476 1.00 87.62 429 GLY A CA 1
ATOM 3433 C C . GLY A 1 429 ? -25.470 -15.440 40.801 1.00 87.62 429 GLY A C 1
ATOM 3434 O O . GLY A 1 429 ? -24.930 -16.322 40.140 1.00 87.62 429 GLY A O 1
ATOM 3435 N N . LYS A 1 430 ? -26.799 -15.352 40.930 1.00 87.12 430 LYS A N 1
ATOM 3436 C CA . LYS A 1 430 ? -27.750 -16.316 40.344 1.00 87.12 430 LYS A CA 1
ATOM 3437 C C . LYS A 1 430 ? -28.872 -15.673 39.528 1.00 87.12 430 LYS A C 1
ATOM 3439 O O . LYS A 1 430 ? -29.276 -16.221 38.507 1.00 87.12 430 LYS A O 1
ATOM 3444 N N . ILE A 1 431 ? -29.381 -14.524 39.972 1.00 89.38 431 ILE A N 1
ATOM 3445 C CA . ILE A 1 431 ? -30.460 -13.772 39.321 1.00 89.38 431 ILE A CA 1
ATOM 3446 C C . ILE A 1 431 ? -30.233 -12.265 39.490 1.00 89.38 431 ILE A C 1
ATOM 3448 O O . ILE A 1 431 ? -29.437 -11.839 40.331 1.00 89.38 431 ILE A O 1
ATOM 3452 N N . PHE A 1 432 ? -30.962 -11.469 38.707 1.00 92.56 432 PHE A N 1
ATOM 3453 C CA . PHE A 1 432 ? -31.104 -10.032 38.930 1.00 92.56 432 PHE A CA 1
ATOM 3454 C C . PHE A 1 432 ? -32.317 -9.757 39.821 1.00 92.56 432 PHE A C 1
ATOM 3456 O O . PHE A 1 432 ? -33.410 -10.243 39.536 1.00 92.56 432 PHE A O 1
ATOM 3463 N N . VAL A 1 433 ? -32.131 -8.962 40.873 1.00 92.25 433 VAL A N 1
ATOM 3464 C CA . VAL A 1 433 ? -33.179 -8.589 41.841 1.00 92.25 433 VAL A CA 1
ATOM 3465 C C . VAL A 1 433 ? -33.315 -7.072 41.943 1.00 92.25 433 VAL A C 1
ATOM 3467 O O . VAL A 1 433 ? -32.449 -6.326 41.463 1.00 92.25 433 VAL A O 1
ATOM 3470 N N . CYS A 1 434 ? -34.414 -6.600 42.530 1.00 93.50 434 CYS A N 1
ATOM 3471 C CA . CYS A 1 434 ? -34.632 -5.172 42.714 1.00 93.50 434 CYS A CA 1
ATOM 3472 C C . CYS A 1 434 ? -33.729 -4.624 43.830 1.00 93.50 434 CYS A C 1
ATOM 3474 O O . CYS A 1 434 ? -33.563 -5.282 44.856 1.00 93.50 434 CYS A O 1
ATOM 3476 N N . PRO A 1 435 ? -33.181 -3.405 43.687 1.00 93.94 435 PRO A N 1
ATOM 3477 C CA . PRO A 1 435 ? -32.452 -2.731 44.759 1.00 93.94 435 PRO A CA 1
ATOM 3478 C C . PRO A 1 435 ? -33.209 -2.657 46.094 1.00 93.94 435 PRO A C 1
ATOM 3480 O O . PRO A 1 435 ? -32.589 -2.778 47.146 1.00 93.94 435 PRO A O 1
ATOM 3483 N N . CYS A 1 436 ? -34.538 -2.494 46.071 1.00 91.12 436 CYS A N 1
ATOM 3484 C CA . CYS A 1 436 ? -35.365 -2.475 47.283 1.00 91.12 436 CYS A CA 1
ATOM 3485 C C . CYS A 1 436 ? -35.371 -3.801 48.067 1.00 91.12 436 CYS A C 1
ATOM 3487 O O . CYS A 1 436 ? -35.619 -3.777 49.272 1.00 91.12 436 CYS A O 1
ATOM 3489 N N . ASP A 1 437 ? -35.033 -4.912 47.408 1.00 91.06 437 ASP A N 1
ATOM 3490 C CA . ASP A 1 437 ? -35.056 -6.272 47.956 1.00 91.06 437 ASP A CA 1
ATOM 3491 C C . ASP A 1 437 ? -33.666 -6.725 48.439 1.00 91.06 437 ASP A C 1
ATOM 3493 O O . ASP A 1 437 ? -33.446 -7.905 48.729 1.00 91.06 437 ASP A O 1
ATOM 3497 N N . VAL A 1 438 ? -32.696 -5.800 48.505 1.00 91.88 438 VAL A N 1
ATOM 3498 C CA . VAL A 1 438 ? -31.297 -6.082 48.852 1.00 91.88 438 VAL A CA 1
ATOM 3499 C C . VAL A 1 438 ? -30.828 -5.227 50.029 1.00 91.88 438 VAL A C 1
ATOM 3501 O O . VAL A 1 438 ? -31.034 -4.013 50.056 1.00 91.88 438 VAL A O 1
ATOM 3504 N N . ALA A 1 439 ? -30.122 -5.850 50.978 1.00 92.00 439 ALA A N 1
ATOM 3505 C CA . ALA A 1 439 ? -29.468 -5.153 52.086 1.00 92.00 439 ALA A CA 1
ATOM 3506 C C . ALA A 1 439 ? -28.010 -5.596 52.294 1.00 92.00 439 ALA A C 1
ATOM 3508 O O . ALA A 1 439 ? -27.640 -6.740 52.020 1.00 92.00 439 ALA A O 1
ATOM 3509 N N . VAL A 1 440 ? -27.176 -4.685 52.809 1.00 90.00 440 VAL A N 1
ATOM 3510 C CA . VAL A 1 440 ? -25.726 -4.905 52.996 1.00 90.00 440 VAL A CA 1
ATOM 3511 C C . VAL A 1 440 ? -25.437 -5.967 54.064 1.00 90.00 440 VAL A C 1
ATOM 3513 O O . VAL A 1 440 ? -24.683 -6.907 53.822 1.00 90.00 440 VAL A O 1
ATOM 3516 N N . ASN A 1 441 ? -26.0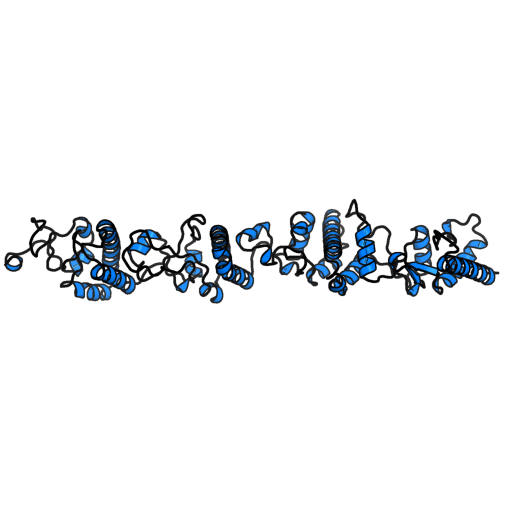54 -5.849 55.241 1.00 87.19 441 ASN A N 1
ATOM 3517 C CA . ASN A 1 441 ? -25.746 -6.669 56.419 1.00 87.19 441 ASN A CA 1
ATOM 3518 C C . ASN A 1 441 ? -26.756 -7.809 56.650 1.00 87.19 441 ASN A C 1
ATOM 3520 O O . ASN A 1 441 ? -26.930 -8.285 57.776 1.00 87.19 441 ASN A O 1
ATOM 3524 N N . TRP A 1 442 ? -27.433 -8.269 55.594 1.00 84.12 442 TRP A N 1
ATOM 3525 C CA . TRP A 1 442 ? -28.406 -9.355 55.708 1.00 84.12 442 TRP A CA 1
ATOM 3526 C C . TRP A 1 442 ? -27.728 -10.687 56.055 1.00 84.12 442 TRP A C 1
ATOM 3528 O O . TRP A 1 442 ? -26.712 -11.064 55.466 1.00 84.12 442 TRP A O 1
ATOM 3538 N N . LYS A 1 443 ? -28.278 -11.397 57.048 1.00 76.81 443 LYS A N 1
ATOM 3539 C CA . LYS A 1 443 ? -27.671 -12.622 57.601 1.00 76.81 443 LYS A CA 1
ATOM 3540 C C . LYS A 1 443 ? -28.066 -13.897 56.857 1.00 76.81 443 LYS A C 1
ATOM 3542 O O . LYS A 1 443 ? -27.370 -14.897 56.995 1.00 76.81 443 LYS A O 1
ATOM 3547 N N . HIS A 1 444 ? -29.161 -13.874 56.102 1.00 72.81 444 HIS A N 1
ATOM 3548 C CA . HIS A 1 444 ? -29.666 -15.041 55.384 1.00 72.81 444 HIS A CA 1
ATOM 3549 C C . HIS A 1 444 ? -29.280 -14.945 53.907 1.00 72.81 444 HIS A C 1
ATOM 3551 O O . HIS A 1 444 ? -29.558 -13.942 53.260 1.00 72.81 444 HIS A O 1
ATOM 3557 N N . GLU A 1 445 ? -28.626 -15.969 53.363 1.00 61.03 445 GLU A N 1
ATOM 3558 C CA . GLU A 1 445 ? -28.190 -15.936 51.958 1.00 61.03 445 GLU A CA 1
ATOM 3559 C C . GLU A 1 445 ? -29.330 -16.261 50.975 1.00 61.03 445 GLU A C 1
ATOM 3561 O O . GLU A 1 445 ? -29.323 -15.764 49.851 1.00 61.03 445 GLU A O 1
ATOM 3566 N N . ASP A 1 446 ? -30.359 -16.991 51.428 1.00 59.84 446 ASP A N 1
ATOM 3567 C CA . ASP A 1 446 ? -31.448 -17.506 50.588 1.00 59.84 446 ASP A CA 1
ATOM 3568 C C . ASP A 1 446 ? -32.844 -17.297 51.218 1.00 59.84 446 ASP A C 1
ATOM 3570 O O . ASP A 1 446 ? -33.494 -18.239 51.671 1.00 59.84 446 ASP A O 1
ATOM 3574 N N . GLY A 1 447 ? -33.321 -16.048 51.259 1.00 63.28 447 GLY A N 1
ATOM 3575 C CA . GLY A 1 447 ? -34.736 -15.743 51.524 1.00 63.28 447 GLY A CA 1
ATOM 3576 C C . GLY A 1 447 ? -35.595 -15.851 50.250 1.00 63.28 447 GLY A C 1
ATOM 3577 O O . GLY A 1 447 ? -35.054 -15.723 49.152 1.00 63.28 447 GLY A O 1
ATOM 3578 N N . PRO A 1 448 ? -36.928 -16.055 50.346 1.00 69.44 448 PRO A N 1
ATOM 3579 C CA . PRO A 1 448 ? -37.791 -16.162 49.163 1.00 69.44 448 PRO A CA 1
ATOM 3580 C C . PRO A 1 448 ? -37.885 -14.851 48.362 1.00 69.44 448 PRO A C 1
ATOM 3582 O O . PRO A 1 448 ? -38.081 -14.898 47.150 1.00 69.44 448 PRO A O 1
ATOM 3585 N N . PHE A 1 449 ? -37.715 -13.698 49.023 1.00 79.88 449 PHE A N 1
ATOM 3586 C CA . PHE A 1 449 ? -37.846 -12.372 48.403 1.00 79.88 449 PHE A CA 1
ATOM 3587 C C . PHE A 1 449 ? -36.758 -11.365 48.805 1.00 79.88 449 PHE A C 1
ATOM 3589 O O . PHE A 1 449 ? -36.609 -10.365 48.118 1.00 79.88 449 PHE A O 1
ATOM 3596 N N . LEU A 1 450 ? -35.991 -11.619 49.874 1.00 88.81 450 LEU A N 1
ATOM 3597 C CA . LEU A 1 450 ? -34.975 -10.698 50.398 1.00 88.81 450 LEU A CA 1
ATOM 3598 C C . LEU A 1 450 ? -33.573 -11.286 50.274 1.00 88.81 450 LEU A C 1
ATOM 3600 O O . LEU A 1 450 ? -33.344 -12.450 50.621 1.00 88.81 450 LEU A O 1
ATOM 3604 N N . TYR A 1 451 ? -32.628 -10.453 49.843 1.00 89.88 451 TYR A N 1
ATOM 3605 C CA . TYR A 1 451 ? -31.292 -10.889 49.458 1.00 89.88 451 TYR A CA 1
ATOM 3606 C C . TYR A 1 451 ? -30.188 -10.073 50.128 1.00 89.88 451 TYR A C 1
ATOM 3608 O O . TYR A 1 451 ? -30.331 -8.891 50.454 1.00 89.88 451 TYR A O 1
ATOM 3616 N N . LYS A 1 452 ? -29.039 -10.723 50.313 1.00 90.38 452 LYS A N 1
ATOM 3617 C CA . LYS A 1 452 ? -27.813 -10.077 50.778 1.00 90.38 452 LYS A CA 1
ATOM 3618 C C . LYS A 1 452 ? -27.070 -9.454 49.599 1.00 90.38 452 LYS A C 1
ATOM 3620 O O . LYS A 1 452 ? -26.926 -10.090 48.555 1.00 90.38 452 LYS A O 1
ATOM 3625 N N . LEU A 1 453 ? -26.562 -8.234 49.774 1.00 90.69 453 LEU A N 1
ATOM 3626 C CA . LEU A 1 453 ? -25.707 -7.592 48.779 1.00 90.69 453 LEU A CA 1
ATOM 3627 C C . LEU A 1 453 ? -24.387 -8.379 48.632 1.00 90.69 453 LEU A C 1
ATOM 3629 O O . LEU A 1 453 ? -23.715 -8.630 49.638 1.00 90.69 453 LEU A O 1
ATOM 3633 N N . PRO A 1 454 ? -23.972 -8.744 47.408 1.00 89.81 454 PRO A N 1
ATOM 3634 C CA . PRO A 1 454 ? -22.666 -9.349 47.176 1.00 89.81 454 PRO A CA 1
ATOM 3635 C C . PRO A 1 454 ? -21.517 -8.467 47.668 1.00 89.81 454 PRO A C 1
ATOM 3637 O O . PRO A 1 454 ? -21.506 -7.260 47.442 1.00 89.81 454 PRO A O 1
ATOM 3640 N N . SER A 1 455 ? -20.500 -9.081 48.273 1.00 87.31 455 SER A N 1
ATOM 3641 C CA . SER A 1 455 ? -19.376 -8.365 48.895 1.00 87.31 455 SER A CA 1
ATOM 3642 C C . SER A 1 455 ? -18.637 -7.422 47.942 1.00 87.31 455 SER A C 1
ATOM 3644 O O . SER A 1 455 ? -18.304 -6.311 48.339 1.00 87.31 455 SER A O 1
ATOM 3646 N N . LYS A 1 456 ? -18.436 -7.819 46.678 1.00 86.25 456 LYS A N 1
ATOM 3647 C CA . LYS A 1 456 ? -17.794 -6.971 45.655 1.00 86.25 456 LYS A CA 1
ATOM 3648 C C . LYS A 1 456 ? -18.570 -5.675 45.387 1.00 86.25 456 LYS A C 1
ATOM 3650 O O . LYS A 1 456 ? -17.971 -4.632 45.167 1.00 86.25 456 LYS A O 1
ATOM 3655 N N . LEU A 1 457 ? -19.903 -5.720 45.448 1.00 87.75 457 LEU A N 1
ATOM 3656 C CA . LEU A 1 457 ? -20.756 -4.550 45.222 1.00 87.75 457 LEU A CA 1
ATOM 3657 C C . LEU A 1 457 ? -20.682 -3.528 46.367 1.00 87.75 457 LEU A C 1
ATOM 3659 O O . LEU A 1 457 ? -20.990 -2.358 46.148 1.00 87.75 457 LEU A O 1
ATOM 3663 N N . CYS A 1 458 ? -20.247 -3.939 47.565 1.00 87.75 458 CYS A N 1
ATOM 3664 C CA . CYS A 1 458 ? -20.070 -3.048 48.716 1.00 87.75 458 CYS A CA 1
ATOM 3665 C C . CYS A 1 458 ? -19.030 -1.940 48.470 1.00 87.75 458 CYS A C 1
ATOM 3667 O O . CYS A 1 458 ? -19.049 -0.917 49.158 1.00 87.75 458 CYS A O 1
ATOM 3669 N N . GLU A 1 459 ? -18.129 -2.125 47.501 1.00 89.62 459 GLU A N 1
ATOM 3670 C CA . GLU A 1 459 ? -17.098 -1.146 47.145 1.00 89.62 459 GLU A CA 1
ATOM 3671 C C . GLU A 1 459 ? -17.684 0.077 46.415 1.00 89.62 459 GLU A C 1
ATOM 3673 O O . GLU A 1 459 ? -17.171 1.191 46.543 1.00 89.62 459 GLU A O 1
ATOM 3678 N N . TYR A 1 460 ? -18.822 -0.082 45.734 1.00 93.31 460 TYR A N 1
ATOM 3679 C CA . TYR A 1 460 ? -19.443 0.945 44.892 1.00 93.31 460 TYR A CA 1
ATOM 3680 C C . TYR A 1 460 ? -20.392 1.864 45.679 1.00 93.31 460 TYR A C 1
ATOM 3682 O O . TYR A 1 460 ? -21.592 1.957 45.410 1.00 93.31 460 TYR A O 1
ATOM 3690 N N . LYS A 1 461 ? -19.856 2.556 46.692 1.00 91.31 461 LYS A N 1
ATOM 3691 C CA . LYS A 1 461 ? -20.640 3.344 47.666 1.00 91.31 461 LYS A CA 1
ATOM 3692 C C . LYS A 1 461 ? -21.562 4.392 47.034 1.00 91.31 461 LYS A C 1
ATOM 3694 O O . LYS A 1 461 ? -22.672 4.593 47.533 1.00 91.31 461 LYS A O 1
ATOM 3699 N N . ASN A 1 462 ? -21.133 5.055 45.956 1.00 93.69 462 ASN A N 1
ATOM 3700 C CA . ASN A 1 462 ? -21.953 6.073 45.293 1.00 93.69 462 ASN A CA 1
ATOM 3701 C C . ASN A 1 462 ? -23.172 5.426 44.636 1.00 93.69 462 ASN A C 1
ATOM 3703 O O . ASN A 1 462 ? -24.289 5.925 44.785 1.00 93.69 462 ASN A O 1
ATOM 3707 N N . LEU A 1 463 ? -22.968 4.282 43.976 1.00 95.00 463 LEU A N 1
ATOM 3708 C CA . LEU A 1 463 ? -24.039 3.517 43.345 1.00 95.00 463 LEU A CA 1
ATOM 3709 C C . LEU A 1 463 ? -25.047 3.002 44.374 1.00 95.00 463 LEU A C 1
ATOM 3711 O O . LEU A 1 463 ? -26.249 3.193 44.191 1.00 95.00 463 LEU A O 1
ATOM 3715 N N . LEU A 1 464 ? -24.577 2.430 45.486 1.00 93.31 464 LEU A N 1
ATOM 3716 C CA . LEU A 1 464 ? -25.456 1.942 46.557 1.00 93.31 464 LEU A CA 1
ATOM 3717 C C . LEU A 1 464 ? -26.310 3.066 47.154 1.00 93.31 464 LEU A C 1
ATOM 3719 O O . LEU A 1 464 ? -27.515 2.897 47.348 1.00 93.31 464 LEU A O 1
ATOM 3723 N N . LYS A 1 465 ? -25.701 4.236 47.386 1.00 92.31 465 LYS A N 1
ATOM 3724 C CA . LYS A 1 465 ? -26.405 5.427 47.869 1.00 92.31 465 LYS A CA 1
ATOM 3725 C C . LYS A 1 465 ? -27.436 5.926 46.855 1.00 92.31 465 LYS A C 1
ATOM 3727 O O . LYS A 1 465 ? -28.548 6.271 47.249 1.00 92.31 465 LYS A O 1
ATOM 3732 N N . CYS A 1 466 ? -27.087 5.952 45.567 1.00 93.50 466 CYS A N 1
ATOM 3733 C CA . CYS A 1 466 ? -27.996 6.348 44.491 1.00 93.50 466 CYS A CA 1
ATOM 3734 C C . CYS A 1 466 ? -29.216 5.417 44.417 1.00 93.50 466 CYS A C 1
ATOM 3736 O O . CYS A 1 466 ? -30.349 5.887 44.393 1.00 93.50 466 CYS A O 1
ATOM 3738 N N . LEU A 1 467 ? -28.993 4.101 44.471 1.00 93.62 467 LEU A N 1
ATOM 3739 C CA . LEU A 1 467 ? -30.043 3.081 44.398 1.00 93.62 467 LEU A CA 1
ATOM 3740 C C . LEU A 1 467 ? -30.828 2.892 45.705 1.00 93.62 467 LEU A C 1
ATOM 3742 O O . LEU A 1 467 ? -31.779 2.113 45.725 1.00 93.62 467 LEU A O 1
ATOM 3746 N N . LYS A 1 468 ? -30.464 3.620 46.770 1.00 93.19 468 LYS A N 1
ATOM 3747 C CA . LYS A 1 468 ? -31.081 3.555 48.106 1.00 93.19 468 LYS A CA 1
ATOM 3748 C C . LYS A 1 468 ? -31.036 2.151 48.726 1.00 93.19 468 LYS A C 1
ATOM 3750 O O . LYS A 1 468 ? -31.989 1.738 49.386 1.00 93.19 468 LYS A O 1
ATOM 3755 N N . ILE A 1 469 ? -29.927 1.435 48.530 1.00 92.31 469 ILE A N 1
ATOM 3756 C CA . ILE A 1 469 ? -29.699 0.128 49.164 1.00 92.31 469 ILE A CA 1
ATOM 3757 C C . ILE A 1 469 ? -29.648 0.304 50.685 1.00 92.31 469 ILE A C 1
ATOM 3759 O O . ILE A 1 469 ? -28.939 1.174 51.196 1.00 92.31 469 ILE A O 1
ATOM 3763 N N . LYS A 1 470 ? -30.403 -0.522 51.412 1.00 90.06 470 LYS A N 1
ATOM 3764 C CA . LYS A 1 470 ? -30.496 -0.464 52.876 1.00 90.06 470 LYS A CA 1
ATOM 3765 C C . LYS A 1 470 ? -29.282 -1.128 53.531 1.00 90.06 470 LYS A C 1
ATOM 3767 O O . LYS A 1 470 ? -28.745 -2.113 53.027 1.00 90.06 470 LYS A O 1
ATOM 3772 N N . GLU A 1 471 ? -28.879 -0.646 54.707 1.00 88.88 471 GLU A N 1
ATOM 3773 C CA . GLU A 1 471 ? -27.860 -1.344 55.505 1.00 88.88 471 GLU A CA 1
ATOM 3774 C C . GLU A 1 471 ? -28.400 -2.649 56.105 1.00 88.88 471 GLU A C 1
ATOM 3776 O O . GLU A 1 471 ? -27.704 -3.660 56.098 1.00 88.88 471 GLU A O 1
ATOM 3781 N N . ASN A 1 472 ? -29.644 -2.638 56.591 1.00 88.38 472 ASN A N 1
ATOM 3782 C CA . ASN A 1 472 ? -30.365 -3.784 57.150 1.00 88.38 472 ASN A CA 1
ATOM 3783 C C . ASN A 1 472 ? -31.847 -3.698 56.755 1.00 88.38 472 ASN A C 1
ATOM 3785 O O . ASN A 1 472 ? -32.361 -2.593 56.573 1.00 88.38 472 ASN A O 1
ATOM 3789 N N . PHE A 1 473 ? -32.534 -4.839 56.677 1.00 86.56 473 PHE A N 1
ATOM 3790 C CA . PHE A 1 473 ? -33.997 -4.870 56.580 1.00 86.56 473 PHE A CA 1
ATOM 3791 C C . PHE A 1 473 ? -34.645 -4.574 57.934 1.00 86.56 473 PHE A C 1
ATOM 3793 O O . PHE A 1 473 ? -34.105 -4.939 58.983 1.00 86.56 473 PHE A O 1
ATOM 3800 N N . THR A 1 474 ? -35.799 -3.913 57.907 1.00 81.94 474 THR A N 1
ATOM 3801 C CA . THR A 1 474 ? -36.648 -3.703 59.087 1.00 81.94 474 THR A CA 1
ATOM 3802 C C . THR A 1 474 ? -37.697 -4.811 59.208 1.00 81.94 474 THR A C 1
ATOM 3804 O O . THR A 1 474 ? -37.853 -5.635 58.311 1.00 81.94 474 THR A O 1
ATOM 3807 N N . TYR A 1 475 ? -38.439 -4.841 60.321 1.00 75.88 475 TYR A N 1
ATOM 3808 C CA . TYR A 1 475 ? -39.572 -5.762 60.472 1.00 75.88 475 TYR A CA 1
ATOM 3809 C C . TYR A 1 475 ? -40.632 -5.569 59.377 1.00 75.88 475 TYR A C 1
ATOM 3811 O O . TYR A 1 475 ? -41.164 -6.557 58.884 1.00 75.88 475 TYR A O 1
ATOM 3819 N N . ASP A 1 476 ? -40.873 -4.324 58.956 1.00 76.94 476 ASP A N 1
ATOM 3820 C CA . ASP A 1 476 ? -41.839 -3.991 57.899 1.00 76.94 476 ASP A CA 1
ATOM 3821 C C . ASP A 1 476 ? -41.420 -4.499 56.511 1.00 76.94 476 ASP A C 1
ATOM 3823 O O . ASP A 1 476 ? -42.258 -4.610 55.627 1.00 76.94 476 ASP A O 1
ATOM 3827 N N . ASP A 1 477 ? -40.134 -4.799 56.309 1.00 75.44 477 ASP A N 1
ATOM 3828 C CA . ASP A 1 477 ? -39.622 -5.334 55.043 1.00 75.44 477 ASP A CA 1
ATOM 3829 C C . ASP A 1 477 ? -39.779 -6.862 54.935 1.00 75.44 477 ASP A C 1
ATOM 3831 O O . ASP A 1 477 ? -39.647 -7.423 53.850 1.00 75.44 477 ASP A O 1
ATOM 3835 N N . ILE A 1 478 ? -39.978 -7.543 56.071 1.00 72.62 478 ILE A N 1
ATOM 3836 C CA . ILE A 1 478 ? -40.018 -9.012 56.186 1.00 72.62 478 ILE A CA 1
ATOM 3837 C C . ILE A 1 478 ? -41.464 -9.536 56.190 1.00 72.62 478 ILE A C 1
ATOM 3839 O O . ILE A 1 478 ? -41.694 -10.691 55.822 1.00 72.62 478 ILE A O 1
ATOM 3843 N N . LEU A 1 479 ? -42.403 -8.704 56.653 1.00 61.19 479 LEU A N 1
ATOM 3844 C CA . LEU A 1 479 ? -43.846 -8.960 56.701 1.00 61.19 479 LEU A CA 1
ATOM 3845 C C . LEU A 1 479 ? -44.491 -8.711 55.336 1.00 61.19 479 LEU A C 1
ATOM 3847 O O . LEU A 1 479 ? -45.394 -9.507 54.987 1.00 61.19 479 LEU A O 1
#

Organism: Amphimedon queenslandica (NCBI:txid400682)